Protein AF-0000000078757566 (afdb_homodimer)

Solvent-accessible surface area (backbone atoms only — not comparable to full-atom values): 24630 Å² total; per-residue (Å²): 131,87,72,47,39,32,36,30,30,39,33,55,34,34,36,40,28,31,76,49,64,61,77,78,47,53,64,57,46,24,63,87,52,42,79,44,55,61,94,81,39,35,49,36,31,46,34,40,32,33,41,31,74,24,21,53,66,82,36,72,44,89,92,57,27,60,50,53,38,38,34,35,32,34,42,29,31,30,74,55,95,87,39,80,44,38,18,33,34,64,76,35,37,39,31,64,43,60,54,55,27,50,50,42,29,70,72,49,55,47,53,48,41,63,34,62,59,51,72,50,74,48,76,55,94,72,27,31,37,41,37,41,36,34,49,54,94,90,35,77,29,40,39,37,39,32,23,41,74,65,64,39,78,63,56,88,86,35,69,68,35,62,72,67,68,48,42,26,39,44,23,25,30,64,94,37,56,16,30,39,25,44,43,46,59,74,87,53,31,34,34,51,72,74,47,73,46,74,49,47,60,31,23,82,75,74,32,70,92,38,35,75,56,37,80,50,80,56,75,42,73,50,37,25,54,48,43,59,36,36,31,37,69,65,41,75,76,95,132,86,72,48,38,31,39,30,31,40,34,55,34,34,35,39,29,34,76,49,64,62,76,78,47,52,63,58,46,24,64,85,50,42,80,44,54,62,94,81,38,35,50,36,32,46,33,39,31,34,39,32,71,24,20,54,67,81,35,73,45,88,91,57,27,62,49,55,39,37,34,36,32,33,42,29,29,31,74,55,96,88,39,81,43,39,19,33,34,65,77,34,34,38,29,61,45,58,52,55,26,53,50,44,29,69,72,51,54,47,54,47,40,62,32,62,58,51,74,48,75,48,77,55,94,70,26,31,37,40,40,40,36,35,49,54,96,92,34,78,29,41,39,36,39,31,23,43,72,63,63,39,76,63,54,88,86,33,69,68,34,62,72,67,68,47,43,28,39,45,23,25,30,64,93,38,57,16,30,40,25,46,43,46,58,74,86,54,31,33,33,51,72,74,46,71,47,74,49,49,60,31,22,82,74,74,32,70,91,39,35,75,56,38,80,50,80,57,75,43,73,50,38,26,53,49,43,59,36,37,30,38,69,64,42,75,76,94

pLDDT: mean 94.99, std 6.24, range [50.16, 98.94]

Organism: Turneriella parva (strain ATCC BAA-1111 / DSM 21527 / NCTC 11395 / H) (NCBI:txid869212)

Radius of gyration: 26.37 Å; Cα contacts (8 Å, |Δi|>4): 1243; chains: 2; bounding box: 43×77×58 Å

Sequence (476 aa):
MKRPFLTAKWQNLFMANYEVAQSLLEKFVPAGTELDLFQGKALVSLVAFQFQQTRVKGFKVPWHVNFPEINLRFYLKRVHEGELRRGVAFIREIVPRQAITLVANLLFNENYVTRKMAERVRVADNQLKAVYTFVEEDRTQTISAVSGIYPQNLKPGSLEDFITEHYYGYTGGQGQRTIEYRVEHPSWRTYTLQDYRVDVDFGAVYGEAWSRLTGMKPHSVLLAEGSDVSVYAGEKLTMKRPFLTAKWQNLFMANYEVAQSLLEKFVPAGTELDLFQGKALVSLVAFQFQQTRVKGFKVPWHVNFPEINLRFYLKRVHEGELRRGVAFIREIVPRQAITLVANLLFNENYVTRKMAERVRVADNQLKAVYTFVEEDRTQTISAVSGIYPQNLKPGSLEDFITEHYYGYTGGQGQRTIEYRVEHPSWRTYTLQDYRVDVDFGAVYGEAWSRLTGMKPHSVLLAEGSDVSVYAGEKLT

Structure (mmCIF, N/CA/C/O backbone):
data_AF-0000000078757566-model_v1
#
loop_
_entity.id
_entity.type
_entity.pdbx_description
1 polymer 'DUF2071 domain-containing protein'
#
loop_
_atom_site.group_PDB
_atom_site.id
_atom_site.type_symbol
_atom_site.label_atom_id
_atom_site.label_alt_id
_atom_site.label_comp_id
_atom_site.label_asym_id
_atom_site.label_entity_id
_atom_site.label_seq_id
_atom_site.pdbx_PDB_ins_code
_atom_site.Cartn_x
_atom_site.Cartn_y
_atom_site.Cartn_z
_atom_site.occupancy
_atom_site.B_iso_or_equiv
_atom_site.auth_seq_id
_atom_site.auth_comp_id
_atom_site.auth_asym_id
_atom_site.auth_atom_id
_atom_site.pdbx_PDB_model_num
ATOM 1 N N . MET A 1 1 ? -10.93 14.734 -16.625 1 50.31 1 MET A N 1
ATOM 2 C CA . MET A 1 1 ? -10.289 15.211 -15.406 1 50.31 1 MET A CA 1
ATOM 3 C C . MET A 1 1 ? -9.609 14.062 -14.664 1 50.31 1 MET A C 1
ATOM 5 O O . MET A 1 1 ? -10.07 12.922 -14.727 1 50.31 1 MET A O 1
ATOM 9 N N . LYS A 1 2 ? -8.383 14.18 -14.109 1 74.44 2 LYS A N 1
ATOM 10 C CA . LYS A 1 2 ? -7.645 13.102 -13.453 1 74.44 2 LYS A CA 1
ATOM 11 C C . LYS A 1 2 ? -8.344 12.656 -12.172 1 74.44 2 LYS A C 1
ATOM 13 O O . LYS A 1 2 ? -8.797 13.484 -11.383 1 74.44 2 LYS A O 1
ATOM 18 N N . ARG A 1 3 ? -8.695 11.477 -12.078 1 89.38 3 ARG A N 1
ATOM 19 C CA . ARG A 1 3 ? -9.32 10.906 -10.891 1 89.38 3 ARG A CA 1
ATOM 20 C C . ARG A 1 3 ? -8.391 11 -9.688 1 89.38 3 ARG A C 1
ATOM 22 O O . ARG A 1 3 ? -7.184 10.781 -9.805 1 89.38 3 ARG A O 1
ATOM 29 N N . PRO A 1 4 ? -9.008 11.461 -8.555 1 94.25 4 PRO A N 1
ATOM 30 C CA . PRO A 1 4 ? -8.164 11.523 -7.359 1 94.25 4 PRO A CA 1
ATOM 31 C C . PRO A 1 4 ? -7.688 10.148 -6.902 1 94.25 4 PRO A C 1
ATOM 33 O O . PRO A 1 4 ? -8.406 9.156 -7.055 1 94.25 4 PRO A O 1
ATOM 36 N N . PHE A 1 5 ? -6.586 10.211 -6.445 1 90.06 5 PHE A N 1
ATOM 37 C CA . PHE A 1 5 ? -6.035 9 -5.848 1 90.06 5 PHE A CA 1
ATOM 38 C C . PHE A 1 5 ? -6.715 8.695 -4.516 1 90.06 5 PHE A C 1
ATOM 40 O O . PHE A 1 5 ? -7.016 7.539 -4.215 1 90.06 5 PHE A O 1
ATOM 47 N N . LEU A 1 6 ? -6.91 9.719 -3.727 1 94 6 LEU A N 1
ATOM 48 C CA . LEU A 1 6 ? -7.508 9.609 -2.398 1 94 6 LEU A CA 1
ATOM 49 C C . LEU A 1 6 ? -8.539 10.703 -2.174 1 94 6 LEU A C 1
ATOM 51 O O . LEU A 1 6 ? -8.32 11.859 -2.539 1 94 6 LEU A O 1
ATOM 55 N N . THR A 1 7 ? -9.656 10.312 -1.648 1 96.81 7 THR A N 1
ATOM 56 C CA . THR A 1 7 ? -10.641 11.266 -1.148 1 96.81 7 THR A CA 1
ATOM 57 C C . THR A 1 7 ? -10.945 11.008 0.325 1 96.81 7 THR A C 1
ATOM 59 O O . THR A 1 7 ? -10.875 9.867 0.788 1 96.81 7 THR A O 1
ATOM 62 N N . ALA A 1 8 ? -11.195 12.086 1.04 1 97.88 8 ALA A N 1
ATOM 63 C CA . ALA A 1 8 ? -11.516 11.984 2.461 1 97.88 8 ALA A CA 1
ATOM 64 C C . ALA A 1 8 ? -12.18 13.266 2.965 1 97.88 8 ALA A C 1
ATOM 66 O O . ALA A 1 8 ? -12.352 14.227 2.205 1 97.88 8 ALA A O 1
ATOM 67 N N . LYS A 1 9 ? -12.641 13.188 4.098 1 98.25 9 LYS A N 1
ATOM 68 C CA . LYS A 1 9 ? -13.016 14.375 4.863 1 98.25 9 LYS A CA 1
ATOM 69 C C . LYS A 1 9 ? -12.023 14.633 5.996 1 98.25 9 LYS A C 1
ATOM 71 O O . LYS A 1 9 ? -11.867 13.797 6.891 1 98.25 9 LYS A O 1
ATOM 76 N N . TRP A 1 10 ? -11.312 15.711 5.902 1 98.56 10 TRP A N 1
ATOM 77 C CA . TRP A 1 10 ? -10.492 16.156 7.023 1 98.56 10 TRP A CA 1
ATOM 78 C C . TRP A 1 10 ? -11.312 17.016 7.98 1 98.56 10 TRP A C 1
ATOM 80 O O . TRP A 1 10 ? -12 17.953 7.559 1 98.56 10 TRP A O 1
ATOM 90 N N . GLN A 1 11 ? -11.172 16.672 9.258 1 98.5 11 GLN A N 1
ATOM 91 C CA . GLN A 1 11 ? -12.016 17.391 10.211 1 98.5 11 GLN A CA 1
ATOM 92 C C . GLN A 1 11 ? -11.227 17.797 11.453 1 98.5 11 GLN A C 1
ATOM 94 O O . GLN A 1 11 ? -10.312 17.078 11.867 1 98.5 11 GLN A O 1
ATOM 99 N N . ASN A 1 12 ? -11.633 18.953 11.977 1 98.44 12 ASN A N 1
ATOM 100 C CA . ASN A 1 12 ? -11.133 19.438 13.258 1 98.44 12 ASN A CA 1
ATOM 101 C C . ASN A 1 12 ? -9.609 19.484 13.289 1 98.44 12 ASN A C 1
ATOM 103 O O . ASN A 1 12 ? -8.984 18.906 14.18 1 98.44 12 ASN A O 1
ATOM 107 N N . LEU A 1 13 ? -9.094 20.234 12.375 1 98.75 13 LEU A N 1
ATOM 108 C CA . LEU A 1 13 ? -7.645 20.344 12.242 1 98.75 13 LEU A CA 1
ATOM 109 C C . LEU A 1 13 ? -7.082 21.328 13.273 1 98.75 13 LEU A C 1
ATOM 111 O O . LEU A 1 13 ? -7.297 22.531 13.172 1 98.75 13 LEU A O 1
ATOM 115 N N . PHE A 1 14 ? -6.48 20.781 14.242 1 98.88 14 PHE A N 1
ATOM 116 C CA . PHE A 1 14 ? -5.695 21.578 15.18 1 98.88 14 PHE A CA 1
ATOM 117 C C . PHE A 1 14 ? -4.312 21.875 14.602 1 98.88 14 PHE A C 1
ATOM 119 O O . PHE A 1 14 ? -3.604 20.969 14.172 1 98.88 14 PHE A O 1
ATOM 126 N N . MET A 1 15 ? -3.928 23.109 14.57 1 98.88 15 MET A N 1
ATOM 127 C CA . MET A 1 15 ? -2.627 23.5 14.031 1 98.88 15 MET A CA 1
ATOM 128 C C . MET A 1 15 ? -1.898 24.438 14.977 1 98.88 15 MET A C 1
ATOM 130 O O . MET A 1 15 ? -2.338 25.578 15.195 1 98.88 15 MET A O 1
ATOM 134 N N . ALA A 1 16 ? -0.868 23.984 15.547 1 98.94 16 ALA A N 1
ATOM 135 C CA . ALA A 1 16 ? 0.042 24.812 16.328 1 98.94 16 ALA A CA 1
ATOM 136 C C . ALA A 1 16 ? 1.278 25.188 15.516 1 98.94 16 ALA A C 1
ATOM 138 O O . ALA A 1 16 ? 2.006 24.312 15.039 1 98.94 16 ALA A O 1
ATOM 139 N N . ASN A 1 17 ? 1.49 26.438 15.359 1 98.81 17 ASN A N 1
ATOM 140 C CA . ASN A 1 17 ? 2.533 26.953 14.477 1 98.81 17 ASN A CA 1
ATOM 141 C C . ASN A 1 17 ? 3.705 27.531 15.258 1 98.81 17 ASN A C 1
ATOM 143 O O . ASN A 1 17 ? 3.508 28.297 16.203 1 98.81 17 ASN A O 1
ATOM 147 N N . TYR A 1 18 ? 4.906 27.156 14.891 1 98.88 18 TYR A N 1
ATOM 148 C CA . TYR A 1 18 ? 6.125 27.594 15.562 1 98.88 18 TYR A CA 1
ATOM 149 C C . TYR A 1 18 ? 7.082 28.25 14.578 1 98.88 18 TYR A C 1
ATOM 151 O O . TYR A 1 18 ? 7.242 27.797 13.453 1 98.88 18 TYR A O 1
ATOM 159 N N . GLU A 1 19 ? 7.625 29.359 14.977 1 98.44 19 GLU A N 1
ATOM 160 C CA . GLU A 1 19 ? 8.719 29.938 14.219 1 98.44 19 GLU A CA 1
ATOM 161 C C . GLU A 1 19 ? 10.031 29.203 14.469 1 98.44 19 GLU A C 1
ATOM 163 O O . GLU A 1 19 ? 10.367 28.906 15.609 1 98.44 19 GLU A O 1
ATOM 168 N N . VAL A 1 20 ? 10.703 28.906 13.383 1 98.5 20 VAL A N 1
ATOM 169 C CA . VAL A 1 20 ? 11.984 28.219 13.516 1 98.5 20 VAL A CA 1
ATOM 170 C C . VAL A 1 20 ? 13.031 28.891 12.633 1 98.5 20 VAL A C 1
ATOM 172 O O . VAL A 1 20 ? 12.688 29.688 11.758 1 98.5 20 VAL A O 1
ATOM 175 N N . ALA A 1 21 ? 14.32 28.547 12.953 1 97.81 21 ALA A N 1
ATOM 176 C CA . ALA A 1 21 ? 15.391 28.984 12.062 1 97.81 21 ALA A CA 1
ATOM 177 C C . ALA A 1 21 ? 15.281 28.297 10.703 1 97.81 21 ALA A C 1
ATOM 179 O O . ALA A 1 21 ? 15.008 27.094 10.625 1 97.81 21 ALA A O 1
ATOM 180 N N . GLN A 1 22 ? 15.492 29.078 9.68 1 97.94 22 GLN A N 1
ATOM 181 C CA . GLN A 1 22 ? 15.438 28.516 8.336 1 97.94 22 GLN A CA 1
ATOM 182 C C . GLN A 1 22 ? 16.438 27.375 8.172 1 97.94 22 GLN A C 1
ATOM 184 O O . GLN A 1 22 ? 16.172 26.391 7.477 1 97.94 22 GLN A O 1
ATOM 189 N N . SER A 1 23 ? 17.578 27.484 8.789 1 96.81 23 SER A N 1
ATOM 190 C CA . SER A 1 23 ? 18.641 26.5 8.672 1 96.81 23 SER A CA 1
ATOM 191 C C . SER A 1 23 ? 18.203 25.125 9.164 1 96.81 23 SER A C 1
ATOM 193 O O . SER A 1 23 ? 18.688 24.094 8.695 1 96.81 23 SER A O 1
ATOM 195 N N . LEU A 1 24 ? 17.219 25.141 10.07 1 97.12 24 LEU A N 1
ATOM 196 C CA . LEU A 1 24 ? 16.703 23.891 10.617 1 97.12 24 LEU A CA 1
ATOM 197 C C . LEU A 1 24 ? 15.93 23.109 9.555 1 97.12 24 LEU A C 1
ATOM 199 O O . LEU A 1 24 ? 15.828 21.875 9.625 1 97.12 24 LEU A O 1
ATOM 203 N N . LEU A 1 25 ? 15.422 23.828 8.57 1 97.56 25 LEU A N 1
ATOM 204 C CA . LEU A 1 25 ? 14.531 23.219 7.594 1 97.56 25 LEU A CA 1
ATOM 205 C C . LEU A 1 25 ? 15.273 22.906 6.297 1 97.56 25 LEU A C 1
ATOM 207 O O . LEU A 1 25 ? 14.781 22.156 5.457 1 97.56 25 LEU A O 1
ATOM 211 N N . GLU A 1 26 ? 16.469 23.391 6.125 1 94.75 26 GLU A N 1
ATOM 212 C CA . GLU A 1 26 ? 17.203 23.344 4.859 1 94.75 26 GLU A CA 1
ATOM 213 C C . GLU A 1 26 ? 17.344 21.922 4.344 1 94.75 26 GLU A C 1
ATOM 215 O O . GLU A 1 26 ? 17.125 21.656 3.158 1 94.75 26 GLU A O 1
ATOM 220 N N . LYS A 1 27 ? 17.688 21.031 5.164 1 93.62 27 LYS A N 1
ATOM 221 C CA . LYS A 1 27 ? 17.953 19.656 4.754 1 93.62 27 LYS A CA 1
ATOM 222 C C . LYS A 1 27 ? 16.688 18.953 4.324 1 93.62 27 LYS A C 1
ATOM 224 O O . LYS A 1 27 ? 16.734 17.891 3.689 1 93.62 27 LYS A O 1
ATOM 229 N N . PHE A 1 28 ? 15.539 19.5 4.688 1 95.44 28 PHE A N 1
ATOM 230 C CA . PHE A 1 28 ? 14.266 18.859 4.391 1 95.44 28 PHE A CA 1
ATOM 231 C C . PHE A 1 28 ? 13.648 19.438 3.129 1 95.44 28 PHE A C 1
ATOM 233 O O . PHE A 1 28 ? 12.641 18.938 2.633 1 95.44 28 PHE A O 1
ATOM 240 N N . VAL A 1 29 ? 14.219 20.469 2.584 1 96.44 29 VAL A N 1
ATOM 241 C CA . VAL A 1 29 ? 13.633 21.172 1.441 1 96.44 29 VAL A CA 1
ATOM 242 C C . VAL A 1 29 ? 13.875 20.359 0.166 1 96.44 29 VAL A C 1
ATOM 244 O O . VAL A 1 29 ? 15.023 20.188 -0.251 1 96.44 29 VAL A O 1
ATOM 247 N N . PRO A 1 30 ? 12.797 19.953 -0.455 1 95.12 30 PRO A N 1
ATOM 248 C CA . PRO A 1 30 ? 12.953 19.172 -1.691 1 95.12 30 PRO A CA 1
ATOM 249 C C . PRO A 1 30 ? 13.547 20.016 -2.83 1 95.12 30 PRO A C 1
ATOM 251 O O . PRO A 1 30 ? 13.266 21.203 -2.932 1 95.12 30 PRO A O 1
ATOM 254 N N . ALA A 1 31 ? 14.266 19.297 -3.668 1 93.94 31 ALA A N 1
ATOM 255 C CA . ALA A 1 31 ? 14.852 19.969 -4.828 1 93.94 31 ALA A CA 1
ATOM 256 C C . ALA A 1 31 ? 13.773 20.609 -5.691 1 93.94 31 ALA A C 1
ATOM 258 O O . ALA A 1 31 ? 12.711 20.031 -5.91 1 93.94 31 ALA A O 1
ATOM 259 N N . GLY A 1 32 ? 14.062 21.844 -6.09 1 93.5 32 GLY A N 1
ATOM 260 C CA . GLY A 1 32 ? 13.133 22.531 -6.969 1 93.5 32 GLY A CA 1
ATOM 261 C C . GLY A 1 32 ? 12.117 23.375 -6.223 1 93.5 32 GLY A C 1
ATOM 262 O O . GLY A 1 32 ? 11.312 24.078 -6.84 1 93.5 32 GLY A O 1
ATOM 263 N N . THR A 1 33 ? 12.18 23.312 -4.922 1 96.62 33 THR A N 1
ATOM 264 C CA . THR A 1 33 ? 11.297 24.109 -4.094 1 96.62 33 THR A CA 1
ATOM 265 C C . THR A 1 33 ? 12.094 25.062 -3.209 1 96.62 33 THR A C 1
ATOM 267 O O . THR A 1 33 ? 13.328 24.984 -3.146 1 96.62 33 THR A O 1
ATOM 270 N N . GLU A 1 34 ? 11.383 25.969 -2.631 1 97 34 GLU A N 1
ATOM 271 C CA . GLU A 1 34 ? 11.977 26.875 -1.654 1 97 34 GLU A CA 1
ATOM 272 C C . GLU A 1 34 ? 11.039 27.109 -0.473 1 97 34 GLU A C 1
ATOM 274 O O . GLU A 1 34 ? 9.836 26.828 -0.561 1 97 34 GLU A O 1
ATOM 279 N N . LEU A 1 35 ? 11.594 27.609 0.609 1 98.44 35 LEU A N 1
ATOM 280 C CA . LEU A 1 35 ? 10.781 27.891 1.791 1 98.44 35 LEU A CA 1
ATOM 281 C C . LEU A 1 35 ? 9.773 28.984 1.51 1 98.44 35 LEU A C 1
ATOM 283 O O . LEU A 1 35 ? 10.102 30 0.89 1 98.44 35 LEU A O 1
ATOM 287 N N . ASP A 1 36 ? 8.562 28.781 1.826 1 98.69 36 ASP A N 1
ATOM 288 C CA . ASP A 1 36 ? 7.531 29.812 1.826 1 98.69 36 ASP A CA 1
ATOM 289 C C . ASP A 1 36 ? 7.441 30.5 3.186 1 98.69 36 ASP A C 1
ATOM 291 O O . ASP A 1 36 ? 6.879 29.953 4.133 1 98.69 36 ASP A O 1
ATOM 295 N N . LEU A 1 37 ? 7.895 31.719 3.26 1 98.62 37 LEU A N 1
ATOM 296 C CA . LEU A 1 37 ? 7.996 32.438 4.531 1 98.62 37 LEU A CA 1
ATOM 297 C C . LEU A 1 37 ? 6.793 33.344 4.738 1 98.62 37 LEU A C 1
ATOM 299 O O . LEU A 1 37 ? 6.297 33.969 3.787 1 98.62 37 LEU A O 1
ATOM 303 N N . PHE A 1 38 ? 6.355 33.406 5.918 1 98.31 38 PHE A N 1
ATOM 304 C CA . PHE A 1 38 ? 5.352 34.406 6.297 1 98.31 38 PHE A CA 1
ATOM 305 C C . PHE A 1 38 ? 6 35.625 6.938 1 98.31 38 PHE A C 1
ATOM 307 O O . PHE A 1 38 ? 6.461 35.562 8.078 1 98.31 38 PHE A O 1
ATOM 314 N N . GLN A 1 39 ? 6.02 36.719 6.191 1 97.44 39 GLN A N 1
ATOM 315 C CA . GLN A 1 39 ? 6.652 37.938 6.676 1 97.44 39 GLN A CA 1
ATOM 316 C C . GLN A 1 39 ? 8.078 37.656 7.137 1 97.44 39 GLN A C 1
ATOM 318 O O . GLN A 1 39 ? 8.484 38.094 8.219 1 97.44 39 GLN A O 1
ATOM 323 N N . GLY A 1 40 ? 8.75 36.812 6.441 1 97.44 40 GLY A N 1
ATOM 324 C CA . GLY A 1 40 ? 10.156 36.531 6.656 1 97.44 40 GLY A CA 1
ATOM 325 C C . GLY A 1 40 ? 10.398 35.406 7.633 1 97.44 40 GLY A C 1
ATOM 326 O O . GLY A 1 40 ? 11.547 35 7.867 1 97.44 40 GLY A O 1
ATOM 327 N N . LYS A 1 41 ? 9.344 34.844 8.172 1 98.06 41 LYS A N 1
ATOM 328 C CA . LYS A 1 41 ? 9.484 33.812 9.203 1 98.06 41 LYS A CA 1
ATOM 329 C C . LYS A 1 41 ? 9.234 32.438 8.625 1 98.06 41 LYS A C 1
ATOM 331 O O . LYS A 1 41 ? 8.266 32.219 7.891 1 98.06 41 LYS A O 1
ATOM 336 N N . ALA A 1 42 ? 10.102 31.5 8.93 1 98.69 42 ALA A N 1
ATOM 337 C CA . ALA A 1 42 ? 9.852 30.094 8.633 1 98.69 42 ALA A CA 1
ATOM 338 C C . ALA A 1 42 ? 8.984 29.453 9.719 1 98.69 42 ALA A C 1
ATOM 340 O O . ALA A 1 42 ? 9.281 29.578 10.906 1 98.69 42 ALA A O 1
ATOM 341 N N . LEU A 1 43 ? 7.957 28.875 9.281 1 98.75 43 LEU A N 1
ATOM 342 C CA . LEU A 1 43 ? 7.027 28.281 10.234 1 98.75 43 LEU A CA 1
ATOM 343 C C . LEU A 1 43 ? 6.949 26.766 10.055 1 98.75 43 LEU A C 1
ATOM 345 O O . LEU A 1 43 ? 7.02 26.266 8.93 1 98.75 43 LEU A O 1
ATOM 349 N N . VAL A 1 44 ? 6.898 26.078 11.164 1 98.81 44 VAL A N 1
ATOM 350 C CA . VAL A 1 44 ? 6.512 24.672 11.211 1 98.81 44 VAL A CA 1
ATOM 351 C C . VAL A 1 44 ? 5.211 24.516 11.992 1 98.81 44 VAL A C 1
ATOM 353 O O . VAL A 1 44 ? 4.957 25.25 12.945 1 98.81 44 VAL A O 1
ATOM 356 N N . SER A 1 45 ? 4.391 23.578 11.539 1 98.88 45 SER A N 1
ATOM 357 C CA . SER A 1 45 ? 3.09 23.391 12.172 1 98.88 45 SER A CA 1
ATOM 358 C C . SER A 1 45 ? 2.895 21.953 12.625 1 98.88 45 SER A C 1
ATOM 360 O O . SER A 1 45 ? 3.062 21.016 11.836 1 98.88 45 SER A O 1
ATOM 362 N N . LEU A 1 46 ? 2.615 21.766 13.93 1 98.94 46 LEU A N 1
ATOM 363 C CA . LEU A 1 46 ? 2.064 20.516 14.422 1 98.94 46 LEU A CA 1
ATOM 364 C C . LEU A 1 46 ? 0.568 20.422 14.148 1 98.94 46 LEU A C 1
ATOM 366 O O . LEU A 1 46 ? -0.205 21.266 14.617 1 98.94 46 LEU A O 1
ATOM 370 N N . VAL A 1 47 ? 0.199 19.438 13.367 1 98.94 47 VAL A N 1
ATOM 371 C CA . VAL A 1 47 ? -1.191 19.344 12.938 1 98.94 47 VAL A CA 1
ATOM 372 C C . VAL A 1 47 ? -1.791 18.031 13.406 1 98.94 47 VAL A C 1
ATOM 374 O O . VAL A 1 47 ? -1.174 16.969 13.258 1 98.94 47 VAL A O 1
ATOM 377 N N . ALA A 1 48 ? -2.906 18.062 14.062 1 98.88 48 ALA A N 1
ATOM 378 C CA . ALA A 1 48 ? -3.693 16.891 14.453 1 98.88 48 ALA A CA 1
ATOM 379 C C . ALA A 1 48 ? -5.113 16.984 13.898 1 98.88 48 ALA A C 1
ATOM 381 O O . ALA A 1 48 ? -5.777 18.016 14.023 1 98.88 48 ALA A O 1
ATOM 382 N N . PHE A 1 49 ? -5.539 15.961 13.266 1 98.75 49 PHE A N 1
ATOM 383 C CA . PHE A 1 49 ? -6.863 16.016 12.656 1 98.75 49 PHE A CA 1
ATOM 384 C C . PHE A 1 49 ? -7.414 14.617 12.414 1 98.75 49 PHE A C 1
ATOM 386 O O . PHE A 1 49 ? -6.75 13.625 12.719 1 98.75 49 PHE A O 1
ATOM 393 N N . GLN A 1 50 ? -8.656 14.57 11.961 1 98.25 50 GLN A N 1
ATOM 394 C CA . GLN A 1 50 ? -9.328 13.312 11.664 1 98.25 50 GLN A CA 1
ATOM 395 C C . GLN A 1 50 ? -9.469 13.102 10.164 1 98.25 50 GLN A C 1
ATOM 397 O O . GLN A 1 50 ? -9.891 14.008 9.438 1 98.25 50 GLN A O 1
ATOM 402 N N . PHE A 1 51 ? -9.086 11.93 9.719 1 97.44 51 PHE A N 1
ATOM 403 C CA . PHE A 1 51 ? -9.547 11.414 8.43 1 97.44 51 PHE A CA 1
ATOM 404 C C . PHE A 1 51 ? -10.898 10.727 8.578 1 97.44 51 PHE A C 1
ATOM 406 O O . PHE A 1 51 ? -11.039 9.773 9.352 1 97.44 51 PHE A O 1
ATOM 413 N N . GLN A 1 52 ? -11.797 11.203 7.809 1 97.25 52 GLN A N 1
ATOM 414 C CA . GLN A 1 52 ? -13.094 10.547 7.762 1 97.25 52 GLN A CA 1
ATOM 415 C C . GLN A 1 52 ? -13.461 10.156 6.332 1 97.25 52 GLN A C 1
ATOM 417 O O . GLN A 1 52 ? -13.094 10.844 5.379 1 97.25 52 GLN A O 1
ATOM 422 N N . GLN A 1 53 ? -14.133 9.016 6.207 1 97.12 53 GLN A N 1
ATOM 423 C CA . GLN A 1 53 ? -14.68 8.539 4.941 1 97.12 53 GLN A CA 1
ATOM 424 C C . GLN A 1 53 ? -13.594 8.438 3.877 1 97.12 53 GLN A C 1
ATOM 426 O O . GLN A 1 53 ? -13.781 8.883 2.742 1 97.12 53 GLN A O 1
ATOM 431 N N . THR A 1 54 ? -12.484 7.93 4.273 1 95.75 54 THR A 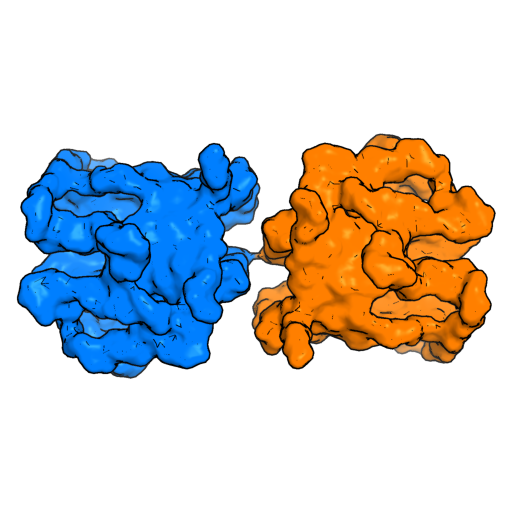N 1
ATOM 432 C CA . THR A 1 54 ? -11.328 7.84 3.387 1 95.75 54 THR A CA 1
ATOM 433 C C . THR A 1 54 ? -11.562 6.789 2.303 1 95.75 54 THR A C 1
ATOM 435 O O . THR A 1 54 ? -12.031 5.691 2.588 1 95.75 54 THR A O 1
ATOM 438 N N . ARG A 1 55 ? -11.305 7.172 1.076 1 91.75 55 ARG A N 1
ATOM 439 C CA . ARG A 1 55 ? -11.352 6.277 -0.075 1 91.75 55 ARG A CA 1
ATOM 440 C C . ARG A 1 55 ? -10.062 6.359 -0.887 1 91.75 55 ARG A C 1
ATOM 442 O O . ARG A 1 55 ? -9.539 7.449 -1.124 1 91.75 55 ARG A O 1
ATOM 449 N N . VAL A 1 56 ? -9.531 5.223 -1.234 1 88.06 56 VAL A N 1
ATOM 450 C CA . VAL A 1 56 ? -8.391 5.152 -2.135 1 88.06 56 VAL A CA 1
ATOM 451 C C . VAL A 1 56 ? -8.844 4.68 -3.514 1 88.06 56 VAL A C 1
ATOM 453 O O . VAL A 1 56 ? -9.422 3.596 -3.646 1 88.06 56 VAL A O 1
ATOM 456 N N . LYS A 1 57 ? -8.625 5.508 -4.477 1 85.62 57 LYS A N 1
ATOM 457 C CA . LYS A 1 57 ? -9.094 5.254 -5.836 1 85.62 57 LYS A CA 1
ATOM 458 C C . LYS A 1 57 ? -10.586 4.922 -5.852 1 85.62 57 LYS A C 1
ATOM 460 O O . LYS A 1 57 ? -11.008 3.982 -6.527 1 85.62 57 LYS A O 1
ATOM 465 N N . GLY A 1 58 ? -11.266 5.531 -5.016 1 86.19 58 GLY A N 1
ATOM 466 C CA . GLY A 1 58 ? -12.719 5.422 -4.988 1 86.19 58 GLY A CA 1
ATOM 467 C C . GLY A 1 58 ? -13.219 4.305 -4.098 1 86.19 58 GLY A C 1
ATOM 468 O O . GLY A 1 58 ? -14.422 4.164 -3.885 1 86.19 58 GLY A O 1
ATOM 469 N N . PHE A 1 59 ? -12.266 3.586 -3.496 1 82.44 59 PHE A N 1
ATOM 470 C CA . PHE A 1 59 ? -12.695 2.432 -2.711 1 82.44 59 PHE A CA 1
ATOM 471 C C . PHE A 1 59 ? -12.352 2.623 -1.238 1 82.44 59 PHE A C 1
ATOM 473 O O . PHE A 1 59 ? -11.289 3.152 -0.906 1 82.44 59 PHE A O 1
ATOM 480 N N . LYS A 1 60 ? -13.336 2.164 -0.381 1 85.62 60 LYS A N 1
ATOM 481 C CA . LYS A 1 60 ? -13.062 2.15 1.053 1 85.62 60 LYS A CA 1
ATOM 482 C C . LYS A 1 60 ? -12.156 0.984 1.43 1 85.62 60 LYS A C 1
ATOM 484 O O . LYS A 1 60 ? -12.383 -0.152 1.011 1 85.62 60 LYS A O 1
ATOM 489 N N . VAL A 1 61 ? -11.078 1.313 2.062 1 78.44 61 VAL A N 1
ATOM 490 C CA . VAL A 1 61 ? -10.203 0.264 2.578 1 78.44 61 VAL A CA 1
ATOM 491 C C . VAL A 1 61 ? -10.602 -0.081 4.012 1 78.44 61 VAL A C 1
ATOM 493 O O . VAL A 1 61 ? -10.594 0.784 4.891 1 78.44 61 VAL A O 1
ATOM 496 N N . PRO A 1 62 ? -10.945 -1.351 4.234 1 77.94 62 PRO A N 1
ATOM 497 C CA . PRO A 1 62 ? -11.398 -1.734 5.574 1 77.94 62 PRO A CA 1
ATOM 498 C C . PRO A 1 62 ? -10.414 -1.336 6.668 1 77.94 62 PRO A C 1
ATOM 500 O O . PRO A 1 62 ? -9.203 -1.478 6.492 1 77.94 62 PRO A O 1
ATOM 503 N N . TRP A 1 63 ? -10.844 -0.708 7.734 1 79.44 63 TRP A N 1
ATOM 504 C CA . TRP A 1 63 ? -10.125 -0.321 8.945 1 79.44 63 TRP A CA 1
ATOM 505 C C . TRP A 1 63 ? -9.266 0.917 8.688 1 79.44 63 TRP A C 1
ATOM 507 O O . TRP A 1 63 ? -8.492 1.326 9.555 1 79.44 63 TRP A O 1
ATOM 517 N N . HIS A 1 64 ? -9.484 1.431 7.492 1 87.19 64 HIS A N 1
ATOM 518 C CA . HIS A 1 64 ? -8.672 2.594 7.152 1 87.19 64 HIS A CA 1
ATOM 519 C C . HIS A 1 64 ? -9.539 3.736 6.633 1 87.19 64 HIS A C 1
ATOM 521 O O . HIS A 1 64 ? -9.07 4.57 5.855 1 87.19 64 HIS A O 1
ATOM 527 N N . VAL A 1 65 ? -10.766 3.699 7.094 1 92.06 65 VAL A N 1
ATOM 528 C CA . VAL A 1 65 ? -11.742 4.672 6.605 1 92.06 65 VAL A CA 1
ATOM 529 C C . VAL A 1 65 ? -11.703 5.922 7.477 1 92.06 65 VAL A C 1
ATOM 531 O O . VAL A 1 65 ? -11.719 7.047 6.965 1 92.06 65 VAL A O 1
ATOM 534 N N . ASN A 1 66 ? -11.703 5.68 8.773 1 96.06 66 ASN A N 1
ATOM 535 C CA . ASN A 1 66 ? -11.648 6.742 9.773 1 96.06 66 ASN A CA 1
ATOM 536 C C . ASN A 1 66 ? -10.445 6.578 10.703 1 96.06 66 ASN A C 1
ATOM 538 O O . ASN A 1 66 ? -10.281 5.527 11.328 1 96.06 66 ASN A O 1
ATOM 542 N N . PHE A 1 67 ? -9.633 7.523 10.844 1 97 67 PHE A N 1
ATOM 543 C CA . PHE A 1 67 ? -8.453 7.469 11.703 1 97 67 PHE A CA 1
ATOM 544 C C . PHE A 1 67 ? -7.871 8.859 11.922 1 97 67 PHE A C 1
ATOM 546 O O . PHE A 1 67 ? -8.062 9.75 11.094 1 97 67 PHE A O 1
ATOM 553 N N . PRO A 1 68 ? -7.203 9.039 12.984 1 98.44 68 PRO A N 1
ATOM 554 C CA . PRO A 1 68 ? -6.504 10.312 13.203 1 98.44 68 PRO A CA 1
ATOM 555 C C . PRO A 1 68 ? -5.148 10.367 12.5 1 98.44 68 PRO A C 1
ATOM 557 O O . PRO A 1 68 ? -4.578 9.32 12.172 1 98.44 68 PRO A O 1
ATOM 560 N N . GLU A 1 69 ? -4.691 11.523 12.273 1 98.56 69 GLU A N 1
ATOM 561 C CA . GLU A 1 69 ? -3.33 11.773 11.812 1 98.56 69 GLU A CA 1
ATOM 562 C C . GLU A 1 69 ? -2.713 12.969 12.531 1 98.56 69 GLU A C 1
ATOM 564 O O . GLU A 1 69 ? -3.395 13.961 12.797 1 98.56 69 GLU A O 1
ATOM 569 N N . ILE A 1 70 ? -1.51 12.836 12.891 1 98.88 70 ILE A N 1
ATOM 570 C CA . ILE A 1 70 ? -0.701 13.938 13.398 1 98.88 70 ILE A CA 1
ATOM 571 C C . ILE A 1 70 ? 0.539 14.109 12.523 1 98.88 70 ILE A C 1
ATOM 573 O O . ILE A 1 70 ? 1.173 13.125 12.133 1 98.88 70 ILE A O 1
ATOM 577 N N . ASN A 1 71 ? 0.813 15.344 12.156 1 98.56 71 ASN A N 1
ATOM 578 C CA . ASN A 1 71 ? 2.027 15.57 11.383 1 98.56 71 ASN A CA 1
ATOM 579 C C . ASN A 1 71 ? 2.719 16.875 11.797 1 98.56 71 ASN A C 1
ATOM 581 O O . ASN A 1 71 ? 2.139 17.688 12.508 1 98.56 71 ASN A O 1
ATOM 585 N N . LEU A 1 72 ? 3.955 16.906 11.531 1 98.88 72 LEU A N 1
ATOM 586 C CA . LEU A 1 72 ? 4.738 18.141 11.578 1 98.88 72 LEU A CA 1
ATOM 587 C C . LEU A 1 72 ? 5.156 18.562 10.18 1 98.88 72 LEU A C 1
ATOM 589 O O . LEU A 1 72 ? 5.902 17.859 9.5 1 98.88 72 LEU A O 1
ATOM 593 N N . ARG A 1 73 ? 4.645 19.703 9.781 1 98.69 73 ARG A N 1
ATOM 594 C CA . ARG A 1 73 ? 4.852 20.125 8.398 1 98.69 73 ARG A CA 1
ATOM 595 C C . ARG A 1 73 ? 5.441 21.531 8.344 1 98.69 73 ARG A C 1
ATOM 597 O O . ARG A 1 73 ? 5.434 22.266 9.344 1 98.69 73 ARG A O 1
ATOM 604 N N . PHE A 1 74 ? 6 21.859 7.211 1 98.69 74 PHE A N 1
ATOM 605 C CA . PHE A 1 74 ? 6.484 23.203 6.934 1 98.69 74 PHE A CA 1
ATOM 606 C C . PHE A 1 74 ? 6.117 23.625 5.516 1 98.69 74 PHE A C 1
ATOM 608 O O . PHE A 1 74 ? 5.508 22.859 4.77 1 98.69 74 PHE A O 1
ATOM 615 N N . TYR A 1 75 ? 6.402 24.781 5.168 1 98.81 75 TYR A N 1
ATOM 616 C CA . TYR A 1 75 ? 5.746 25.422 4.027 1 98.81 75 TYR A CA 1
ATOM 617 C C . TYR A 1 75 ? 6.75 25.734 2.93 1 98.81 75 TYR A C 1
ATOM 619 O O . TYR A 1 75 ? 7.852 26.219 3.207 1 98.81 75 TYR A O 1
ATOM 627 N N . LEU A 1 76 ? 6.301 25.406 1.764 1 98.44 76 LEU A N 1
ATOM 628 C CA . LEU A 1 76 ? 7.148 25.547 0.584 1 98.44 76 LEU A CA 1
ATOM 629 C C . LEU A 1 76 ? 6.41 26.266 -0.533 1 98.44 76 LEU A C 1
ATOM 631 O O . LEU A 1 76 ? 5.188 26.422 -0.482 1 98.44 76 LEU A O 1
ATOM 635 N N . LYS A 1 77 ? 7.184 26.703 -1.48 1 98.25 77 LYS A N 1
ATOM 636 C CA . LYS A 1 77 ? 6.637 27.234 -2.73 1 98.25 77 LYS A CA 1
ATOM 637 C C . LYS A 1 77 ? 7.531 26.875 -3.914 1 98.25 77 LYS A C 1
ATOM 639 O O . LYS A 1 77 ? 8.711 26.547 -3.736 1 98.25 77 LYS A O 1
ATOM 644 N N . ARG A 1 78 ? 6.914 26.828 -4.98 1 96.88 78 ARG A N 1
ATOM 645 C CA . ARG A 1 78 ? 7.562 26.531 -6.258 1 96.88 78 ARG A CA 1
ATOM 646 C C . ARG A 1 78 ? 6.867 27.266 -7.398 1 96.88 78 ARG A C 1
ATOM 648 O O . ARG A 1 78 ? 5.637 27.328 -7.445 1 96.88 78 ARG A O 1
ATOM 655 N N . VAL A 1 79 ? 7.688 27.844 -8.266 1 96 79 VAL A N 1
ATOM 656 C CA . VAL A 1 79 ? 7.121 28.438 -9.477 1 96 79 VAL A CA 1
ATOM 657 C C . VAL A 1 79 ? 7.246 27.453 -10.641 1 96 79 VAL A C 1
ATOM 659 O O . VAL A 1 79 ? 8.344 27 -10.961 1 96 79 VAL A O 1
ATOM 662 N N . HIS A 1 80 ? 6.211 27.094 -11.156 1 93.69 80 HIS A N 1
ATOM 663 C CA . HIS A 1 80 ? 6.152 26.203 -12.305 1 93.69 80 HIS A CA 1
ATOM 664 C C . HIS A 1 80 ? 5.398 26.828 -13.469 1 93.69 80 HIS A C 1
ATOM 666 O O . HIS A 1 80 ? 4.199 27.094 -13.359 1 93.69 80 HIS A O 1
ATOM 672 N N . GLU A 1 81 ? 6.094 27.062 -14.562 1 93.62 81 GLU A N 1
ATOM 673 C CA . GLU A 1 81 ? 5.5 27.656 -15.75 1 93.62 81 GLU A CA 1
ATOM 674 C C . GLU A 1 81 ? 4.758 28.938 -15.414 1 93.62 81 GLU A C 1
ATOM 676 O O . GLU A 1 81 ? 3.611 29.125 -15.82 1 93.62 81 GLU A O 1
ATOM 681 N N . GLY A 1 82 ? 5.293 29.703 -14.523 1 93.62 82 GLY A N 1
ATOM 682 C CA . GLY A 1 82 ? 4.77 31.016 -14.18 1 93.62 82 GLY A CA 1
ATOM 683 C C . GLY A 1 82 ? 3.723 30.969 -13.078 1 93.62 82 GLY A C 1
ATOM 684 O O . GLY A 1 82 ? 3.252 32 -12.617 1 93.62 82 GLY A O 1
ATOM 685 N N . GLU A 1 83 ? 3.355 29.828 -12.695 1 95.56 83 GLU A N 1
ATOM 686 C CA . GLU A 1 83 ? 2.363 29.688 -11.633 1 95.56 83 GLU A CA 1
ATOM 687 C C . GLU A 1 83 ? 3.029 29.391 -10.289 1 95.56 83 GLU A C 1
ATOM 689 O O . GLU A 1 83 ? 3.939 28.562 -10.211 1 95.56 83 GLU A O 1
ATOM 694 N N . LEU A 1 84 ? 2.588 30.203 -9.312 1 96.94 84 LEU A N 1
ATOM 695 C CA . LEU A 1 84 ? 3.074 29.938 -7.961 1 96.94 84 LEU A CA 1
ATOM 696 C C . LEU A 1 84 ? 2.32 28.781 -7.324 1 96.94 84 LEU A C 1
ATOM 698 O O . LEU A 1 84 ? 1.099 28.844 -7.16 1 96.94 84 LEU A O 1
ATOM 702 N N . ARG A 1 85 ? 3.035 27.766 -6.984 1 97.75 85 ARG A N 1
ATOM 703 C CA . ARG A 1 85 ? 2.484 26.594 -6.305 1 97.75 85 ARG A CA 1
ATOM 704 C C . ARG A 1 85 ? 2.955 26.531 -4.855 1 97.75 85 ARG A C 1
ATOM 706 O O . ARG A 1 85 ? 4.133 26.297 -4.59 1 97.75 85 ARG A O 1
ATOM 713 N N . ARG A 1 86 ? 2.043 26.797 -3.994 1 98.31 86 ARG A N 1
ATOM 714 C CA . ARG A 1 86 ? 2.344 26.75 -2.568 1 98.31 86 ARG A CA 1
ATOM 715 C C . ARG A 1 86 ? 1.985 25.375 -1.99 1 98.31 86 ARG A C 1
ATOM 717 O O . ARG A 1 86 ? 0.918 24.828 -2.283 1 98.31 86 ARG A O 1
ATOM 724 N N . GLY A 1 87 ? 2.902 24.828 -1.256 1 98.38 87 GLY A N 1
ATOM 725 C CA . GLY A 1 87 ? 2.695 23.484 -0.74 1 98.38 87 GLY A CA 1
ATOM 726 C C . GLY A 1 87 ? 3.348 23.266 0.611 1 98.38 87 GLY A C 1
ATOM 727 O O . GLY A 1 87 ? 3.783 24.219 1.264 1 98.38 87 GLY A O 1
ATOM 728 N N . VAL A 1 88 ? 3.273 22.031 1.035 1 98.44 88 VAL A N 1
ATOM 729 C CA . VAL A 1 88 ? 3.844 21.656 2.324 1 98.44 88 VAL A CA 1
ATOM 730 C C . VAL A 1 88 ? 4.762 20.453 2.152 1 98.44 88 VAL A C 1
ATOM 732 O O . VAL A 1 88 ? 4.668 19.734 1.155 1 98.44 88 VAL A O 1
ATOM 735 N N . ALA A 1 89 ? 5.641 20.328 3.047 1 97.5 89 ALA A N 1
ATOM 736 C CA . ALA A 1 89 ? 6.418 19.109 3.275 1 97.5 89 ALA A CA 1
ATOM 737 C C . ALA A 1 89 ? 6.352 18.688 4.738 1 97.5 89 ALA A C 1
ATOM 739 O O . ALA A 1 89 ? 6.047 19.5 5.617 1 97.5 89 ALA A O 1
ATOM 740 N N . PHE A 1 90 ? 6.609 17.438 4.945 1 97.69 90 PHE A N 1
ATOM 741 C CA . PHE A 1 90 ? 6.414 16.891 6.281 1 97.69 90 PHE A CA 1
ATOM 742 C C . PHE A 1 90 ? 7.73 16.375 6.855 1 97.69 90 PHE A C 1
ATOM 744 O O . PHE A 1 90 ? 8.516 15.734 6.148 1 97.69 90 PHE A O 1
ATOM 751 N N . ILE A 1 91 ? 7.91 16.719 8.094 1 97.56 91 ILE A N 1
ATOM 752 C CA . ILE A 1 91 ? 9 16.109 8.844 1 97.56 91 ILE A CA 1
ATOM 753 C C . ILE A 1 91 ? 8.648 14.664 9.172 1 97.56 91 ILE A C 1
ATOM 755 O O . ILE A 1 91 ? 9.492 13.766 9.039 1 97.56 91 ILE A O 1
ATOM 759 N N . ARG A 1 92 ? 7.469 14.477 9.625 1 97.25 92 ARG A N 1
ATOM 760 C CA . ARG A 1 92 ? 6.93 13.156 9.961 1 97.25 92 ARG A CA 1
ATOM 761 C C . ARG A 1 92 ? 5.406 13.18 9.984 1 97.25 92 ARG A C 1
ATOM 763 O O . ARG A 1 92 ? 4.801 14.18 10.391 1 97.25 92 ARG A O 1
ATOM 770 N N . GLU A 1 93 ? 4.832 12.102 9.57 1 98.06 93 GLU A N 1
ATOM 771 C CA . GLU A 1 93 ? 3.393 11.883 9.664 1 98.06 93 GLU A CA 1
ATOM 772 C C . GLU A 1 93 ? 3.072 10.633 10.477 1 98.06 93 GLU A C 1
ATOM 774 O O . GLU A 1 93 ? 3.662 9.57 10.258 1 98.06 93 GLU A O 1
ATOM 779 N N . ILE A 1 94 ? 2.158 10.727 11.422 1 98.5 94 ILE A N 1
ATOM 780 C CA . ILE A 1 94 ? 1.861 9.648 12.359 1 98.5 94 ILE A CA 1
ATOM 781 C C . ILE A 1 94 ? 0.42 9.18 12.172 1 98.5 94 ILE A C 1
ATOM 783 O O . ILE A 1 94 ? -0.512 9.984 12.219 1 98.5 94 ILE A O 1
ATOM 787 N N . VAL A 1 95 ? 0.274 7.922 11.922 1 97.19 95 VAL A N 1
ATOM 788 C CA . VAL A 1 95 ? -1.042 7.316 11.75 1 97.19 95 VAL A CA 1
ATOM 789 C C . VAL A 1 95 ? -1.118 6.016 12.547 1 97.19 95 VAL A C 1
ATOM 791 O O . VAL A 1 95 ? -0.089 5.445 12.914 1 97.19 95 VAL A O 1
ATOM 794 N N . PRO A 1 96 ? -2.332 5.512 12.859 1 95.88 96 PRO A N 1
ATOM 795 C CA . PRO A 1 96 ? -2.471 4.316 13.695 1 95.88 96 PRO A CA 1
ATOM 796 C C . PRO A 1 96 ? -2.457 3.025 12.875 1 95.88 96 PRO A C 1
ATOM 798 O O . PRO A 1 96 ? -2.521 1.932 13.445 1 95.88 96 PRO A O 1
ATOM 801 N N . ARG A 1 97 ? -2.367 3.121 11.555 1 89.56 97 ARG A N 1
ATOM 802 C CA . ARG A 1 97 ? -2.508 1.934 10.719 1 89.56 97 ARG A CA 1
ATOM 803 C C . ARG A 1 97 ? -1.281 1.739 9.836 1 89.56 97 ARG A C 1
ATOM 805 O O . ARG A 1 97 ? -0.953 2.605 9.023 1 89.56 97 ARG A O 1
ATOM 812 N N . GLN A 1 98 ? -0.724 0.585 9.977 1 86.12 98 GLN A N 1
ATOM 813 C CA . GLN A 1 98 ? 0.533 0.299 9.297 1 86.12 98 GLN A CA 1
ATOM 814 C C . GLN A 1 98 ? 0.357 0.347 7.781 1 86.12 98 GLN A C 1
ATOM 816 O O . GLN A 1 98 ? 1.271 0.745 7.055 1 86.12 98 GLN A O 1
ATOM 821 N N . ALA A 1 99 ? -0.775 -0.092 7.281 1 84.69 99 ALA A N 1
ATOM 822 C CA . ALA A 1 99 ? -1.015 -0.119 5.84 1 84.69 99 ALA A CA 1
ATOM 823 C C . ALA A 1 99 ? -0.911 1.279 5.238 1 84.69 99 ALA A C 1
ATOM 825 O O . ALA A 1 99 ? -0.426 1.446 4.117 1 84.69 99 ALA A O 1
ATOM 826 N N . ILE A 1 100 ? -1.328 2.234 5.969 1 89.5 100 ILE A N 1
ATOM 827 C CA . ILE A 1 100 ? -1.244 3.619 5.516 1 89.5 100 ILE A CA 1
ATOM 828 C C . ILE A 1 100 ? 0.22 4.035 5.395 1 89.5 100 ILE A C 1
ATOM 830 O O . ILE A 1 100 ? 0.632 4.586 4.371 1 89.5 100 ILE A O 1
ATOM 834 N N . THR A 1 101 ? 0.952 3.732 6.426 1 90.62 101 THR A N 1
ATOM 835 C CA . THR A 1 101 ? 2.383 4.02 6.441 1 90.62 101 THR A CA 1
ATOM 836 C C . THR A 1 101 ? 3.072 3.383 5.234 1 90.62 101 THR A C 1
ATOM 838 O O . THR A 1 101 ? 3.828 4.047 4.523 1 90.62 101 THR A O 1
ATOM 841 N N . LEU A 1 102 ? 2.727 2.229 4.98 1 85.56 102 LEU A N 1
ATOM 842 C CA . LEU A 1 102 ? 3.352 1.49 3.889 1 85.56 102 LEU A CA 1
ATOM 843 C C . LEU A 1 102 ? 3.012 2.121 2.541 1 85.56 102 LEU A C 1
ATOM 845 O O . LEU A 1 102 ? 3.902 2.377 1.729 1 85.56 102 LEU A O 1
ATOM 849 N N . VAL A 1 103 ? 1.796 2.367 2.307 1 85.75 103 VAL A N 1
ATOM 850 C CA . VAL A 1 103 ? 1.328 2.9 1.031 1 85.75 103 VAL A CA 1
ATOM 851 C C . VAL A 1 103 ? 1.878 4.312 0.828 1 85.75 103 VAL A C 1
ATOM 853 O O . VAL A 1 103 ? 2.412 4.629 -0.238 1 85.75 103 VAL A O 1
ATOM 856 N N . ALA A 1 104 ? 1.784 5.105 1.811 1 89.5 104 ALA A N 1
ATOM 857 C CA . ALA A 1 104 ? 2.232 6.492 1.713 1 89.5 104 ALA A CA 1
ATOM 858 C C . ALA A 1 104 ? 3.732 6.566 1.449 1 89.5 104 ALA A C 1
ATOM 860 O O . ALA A 1 104 ? 4.184 7.344 0.603 1 89.5 104 ALA A O 1
ATOM 861 N N . ASN A 1 105 ? 4.453 5.789 2.172 1 88.31 105 ASN A N 1
ATOM 862 C CA . ASN A 1 105 ? 5.902 5.82 2.014 1 88.31 105 ASN A CA 1
ATOM 863 C C . ASN A 1 105 ? 6.332 5.238 0.671 1 88.31 105 ASN A C 1
ATOM 865 O O . ASN A 1 105 ? 7.285 5.719 0.056 1 88.31 105 ASN A O 1
ATOM 869 N N . LEU A 1 106 ? 5.602 4.301 0.242 1 82.69 106 LEU A N 1
ATOM 870 C CA . LEU A 1 106 ? 5.938 3.648 -1.018 1 82.69 106 LEU A CA 1
ATOM 871 C C . LEU A 1 106 ? 5.582 4.539 -2.203 1 82.69 106 LEU A C 1
ATOM 873 O O . LEU A 1 106 ? 6.348 4.629 -3.168 1 82.69 106 LEU A O 1
ATOM 877 N N . LEU A 1 107 ? 4.527 5.223 -2.164 1 81.75 107 LEU A N 1
ATOM 878 C CA . LEU A 1 107 ? 4.012 5.914 -3.342 1 81.75 107 LEU A CA 1
ATOM 879 C C . LEU A 1 107 ? 4.438 7.375 -3.344 1 81.75 107 LEU A C 1
ATOM 881 O O . LEU A 1 107 ? 4.602 7.977 -4.406 1 81.75 107 LEU A O 1
ATOM 885 N N . PHE A 1 108 ? 4.656 7.836 -2.141 1 84.31 108 PHE A N 1
ATOM 886 C CA . PHE A 1 108 ? 4.891 9.273 -2.078 1 84.31 108 PHE A CA 1
ATOM 887 C C . PHE A 1 108 ? 6.246 9.578 -1.457 1 84.31 108 PHE A C 1
ATOM 889 O O . PHE A 1 108 ? 6.633 10.742 -1.331 1 84.31 108 PHE A O 1
ATOM 896 N N . ASN A 1 109 ? 6.98 8.547 -1.126 1 85.38 109 ASN A N 1
ATOM 897 C CA . ASN A 1 109 ? 8.273 8.742 -0.473 1 85.38 109 ASN A CA 1
ATOM 898 C C . ASN A 1 109 ? 8.148 9.625 0.764 1 85.38 109 ASN A C 1
ATOM 900 O O . ASN A 1 109 ? 8.945 10.547 0.952 1 85.38 109 ASN A O 1
ATOM 904 N N . GLU A 1 110 ? 7.145 9.375 1.469 1 90.69 110 GLU A N 1
ATOM 905 C CA . GLU A 1 110 ? 6.867 10.141 2.68 1 90.69 110 GLU A CA 1
ATOM 906 C C . GLU A 1 110 ? 7.523 9.5 3.898 1 90.69 110 GLU A C 1
ATOM 908 O O . GLU A 1 110 ? 8.203 8.484 3.781 1 90.69 110 GLU A O 1
ATOM 913 N N . ASN A 1 111 ? 7.438 10.219 4.98 1 92.75 111 ASN A N 1
ATOM 914 C CA . ASN A 1 111 ? 7.992 9.742 6.242 1 92.75 111 ASN A CA 1
ATOM 915 C C . ASN A 1 111 ? 6.898 9.43 7.254 1 92.75 111 ASN A C 1
ATOM 917 O O . ASN A 1 111 ? 6.91 9.961 8.367 1 92.75 111 ASN A O 1
ATOM 921 N N . TYR A 1 112 ? 6.008 8.578 6.895 1 94.69 112 TYR A N 1
ATOM 922 C CA . TYR A 1 112 ? 4.949 8.125 7.789 1 94.69 112 TYR A CA 1
ATOM 923 C C . TYR A 1 112 ? 5.48 7.113 8.797 1 94.69 112 TYR A C 1
ATOM 925 O O . TYR A 1 112 ? 6.348 6.301 8.469 1 94.69 112 TYR A O 1
ATOM 933 N N . VAL A 1 113 ? 4.961 7.145 9.961 1 95.62 113 VAL A N 1
ATOM 934 C CA . VAL A 1 113 ? 5.18 6.121 10.977 1 95.62 113 VAL A CA 1
ATOM 935 C C . VAL A 1 113 ? 3.848 5.723 11.609 1 95.62 113 VAL A C 1
ATOM 937 O O . VAL A 1 113 ? 2.893 6.5 11.602 1 95.62 113 VAL A O 1
ATOM 940 N N . THR A 1 114 ? 3.816 4.512 12.133 1 94.62 114 THR A N 1
ATOM 941 C CA . THR A 1 114 ? 2.621 4.008 12.797 1 94.62 114 THR A CA 1
ATOM 942 C C . THR A 1 114 ? 2.801 4.023 14.312 1 94.62 114 THR A C 1
ATOM 944 O O . THR A 1 114 ? 3.828 3.578 14.828 1 94.62 114 THR A O 1
ATOM 947 N N . ARG A 1 115 ? 1.878 4.625 15.008 1 97.5 115 ARG A N 1
ATOM 948 C CA . ARG A 1 115 ? 1.81 4.613 16.469 1 97.5 115 ARG A CA 1
ATOM 949 C C . ARG A 1 115 ? 0.401 4.277 16.938 1 97.5 115 ARG A C 1
ATOM 951 O O . ARG A 1 115 ? -0.563 4.395 16.188 1 97.5 115 ARG A O 1
ATOM 958 N N . LYS A 1 116 ? 0.322 3.75 18.188 1 97.25 116 LYS A N 1
ATOM 959 C CA . LYS A 1 116 ? -0.988 3.67 18.828 1 97.25 116 LYS A CA 1
ATOM 960 C C . LYS A 1 116 ? -1.576 5.059 19.047 1 97.25 116 LYS A C 1
ATOM 962 O O . LYS A 1 116 ? -0.953 5.906 19.688 1 97.25 116 LYS A O 1
ATOM 967 N N . MET A 1 117 ? -2.744 5.277 18.5 1 98.5 117 MET A N 1
ATOM 968 C CA . MET A 1 117 ? -3.348 6.605 18.578 1 98.5 117 MET A CA 1
ATOM 969 C C . MET A 1 117 ? -4.793 6.516 19.062 1 98.5 117 MET A C 1
ATOM 971 O O . MET A 1 117 ? -5.418 5.457 18.969 1 98.5 117 MET A O 1
ATOM 975 N N . ALA A 1 118 ? -5.254 7.621 19.562 1 98 118 ALA A N 1
ATOM 976 C CA . ALA A 1 118 ? -6.668 7.809 19.891 1 98 118 ALA A CA 1
ATOM 977 C C . ALA A 1 118 ? -7.109 9.242 19.609 1 98 118 ALA A C 1
ATOM 979 O O . ALA A 1 118 ? -6.281 10.156 19.547 1 98 118 ALA A O 1
ATOM 980 N N . GLU A 1 119 ? -8.328 9.352 19.266 1 98.12 119 GLU A N 1
ATOM 981 C CA . GLU A 1 119 ? -8.922 10.672 19.062 1 98.12 119 GLU A CA 1
ATOM 982 C C . GLU A 1 119 ? -10.312 10.75 19.703 1 98.12 119 GLU A C 1
ATOM 984 O O . GLU A 1 119 ? -11.047 9.758 19.719 1 98.12 119 GLU A O 1
ATOM 989 N N . ARG A 1 120 ? -10.688 11.898 20.266 1 97.56 120 ARG A N 1
ATOM 990 C CA . ARG A 1 120 ? -12.008 12.18 20.812 1 97.56 120 ARG A CA 1
ATOM 991 C C . ARG A 1 120 ? -12.438 13.609 20.5 1 97.56 120 ARG A C 1
ATOM 993 O O . ARG A 1 120 ? -11.75 14.562 20.859 1 97.56 120 ARG A O 1
ATOM 1000 N N . VAL A 1 121 ? -13.484 13.711 19.734 1 98.19 121 VAL A N 1
ATOM 1001 C CA . VAL A 1 121 ? -14.078 15.016 19.469 1 98.19 121 VAL A CA 1
ATOM 1002 C C . VAL A 1 121 ? -15.523 15.039 19.953 1 98.19 121 VAL A C 1
ATOM 1004 O O . VAL A 1 121 ? -16.328 14.164 19.594 1 98.19 121 VAL A O 1
ATOM 1007 N N . ARG A 1 122 ? -15.797 16.047 20.781 1 97.62 122 ARG A N 1
ATOM 1008 C CA . ARG A 1 122 ? -17.125 16.172 21.375 1 97.62 122 ARG A CA 1
ATOM 1009 C C . ARG A 1 122 ? -17.641 17.594 21.281 1 97.62 122 ARG A C 1
ATOM 1011 O O . ARG A 1 122 ? -16.875 18.547 21.469 1 97.62 122 ARG A O 1
ATOM 1018 N N . VAL A 1 123 ? -18.875 17.688 21 1 97 123 VAL A N 1
ATOM 1019 C CA . VAL A 1 123 ? -19.562 18.969 21.047 1 97 123 VAL A CA 1
ATOM 1020 C C . VAL A 1 123 ? -20.641 18.938 22.125 1 97 123 VAL A C 1
ATOM 1022 O O . VAL A 1 123 ? -21.547 18.109 22.094 1 97 123 VAL A O 1
ATOM 1025 N N . ALA A 1 124 ? -20.453 19.797 23.094 1 95.31 124 ALA A N 1
ATOM 1026 C CA . ALA A 1 124 ? -21.422 19.953 24.172 1 95.31 124 ALA A CA 1
ATOM 1027 C C . ALA A 1 124 ? -21.406 21.375 24.734 1 95.31 124 ALA A C 1
ATOM 1029 O O . ALA A 1 124 ? -20.344 22 24.797 1 95.31 124 ALA A O 1
ATOM 1030 N N . ASP A 1 125 ? -22.594 21.828 25.141 1 94.88 125 ASP A N 1
ATOM 1031 C CA . ASP A 1 125 ? -22.703 23.125 25.797 1 94.88 125 ASP A CA 1
ATOM 1032 C C . ASP A 1 125 ? -22.062 24.219 24.953 1 94.88 125 ASP A C 1
ATOM 1034 O O . ASP A 1 125 ? -21.266 25.016 25.469 1 94.88 125 ASP A O 1
ATOM 1038 N N . ASN A 1 126 ? -22.172 24.203 23.719 1 95.06 126 ASN A N 1
ATOM 1039 C CA . ASN A 1 126 ? -21.703 25.188 22.766 1 95.06 126 ASN A CA 1
ATOM 1040 C C . ASN A 1 126 ? -20.172 25.219 22.703 1 95.06 126 ASN A C 1
ATOM 1042 O O . ASN A 1 126 ? -19.578 26.297 22.531 1 95.06 126 ASN A O 1
ATOM 1046 N N . GLN A 1 127 ? -19.609 24.109 23.016 1 97.75 127 GLN A N 1
ATOM 1047 C CA . GLN A 1 127 ? -18.156 23.984 22.922 1 97.75 127 GLN A CA 1
ATOM 1048 C C . GLN A 1 127 ? -17.75 22.719 22.172 1 97.75 127 GLN A C 1
ATOM 1050 O O . GLN A 1 127 ? -18.406 21.688 22.297 1 97.75 127 GLN A O 1
ATOM 1055 N N . LEU A 1 128 ? -16.75 22.891 21.422 1 98.44 128 LEU A N 1
ATOM 1056 C CA . LEU A 1 128 ? -16.109 21.766 20.75 1 98.44 128 LEU A CA 1
ATOM 1057 C C . LEU A 1 128 ? -14.789 21.406 21.438 1 98.44 128 LEU A C 1
ATOM 1059 O O . LEU A 1 128 ? -13.961 22.281 21.688 1 98.44 128 LEU A O 1
ATOM 1063 N N . LYS A 1 129 ? -14.688 20.188 21.844 1 98.69 129 LYS A N 1
ATOM 1064 C CA . LYS A 1 129 ? -13.445 19.688 22.438 1 98.69 129 LYS A CA 1
ATOM 1065 C C . LYS A 1 129 ? -12.836 18.594 21.578 1 98.69 129 LYS A C 1
ATOM 1067 O O . LYS A 1 129 ? -13.5 17.609 21.25 1 98.69 129 LYS A O 1
ATOM 1072 N N . ALA A 1 130 ? -11.625 18.781 21.156 1 98.81 130 ALA A N 1
ATOM 1073 C CA . ALA A 1 130 ? -10.883 17.797 20.375 1 98.81 130 ALA A CA 1
ATOM 1074 C C . ALA A 1 130 ? -9.625 17.359 21.125 1 98.81 130 ALA A C 1
ATOM 1076 O O . ALA A 1 130 ? -8.852 18.188 21.609 1 98.81 130 ALA A O 1
ATOM 1077 N N . VAL A 1 131 ? -9.477 16.062 21.234 1 98.88 131 VAL A N 1
ATOM 1078 C CA . VAL A 1 131 ? -8.297 15.5 21.875 1 98.88 131 VAL A CA 1
ATOM 1079 C C . VAL A 1 131 ? -7.68 14.422 20.984 1 98.88 131 VAL A C 1
ATOM 1081 O O . VAL A 1 131 ? -8.383 13.539 20.5 1 98.88 131 VAL A O 1
ATOM 1084 N N . TYR A 1 132 ? -6.43 14.523 20.75 1 98.88 132 TYR A N 1
ATOM 1085 C CA . TYR A 1 132 ? -5.637 13.555 20 1 98.88 132 TYR A CA 1
ATOM 1086 C C . TYR A 1 132 ? -4.469 13.047 20.828 1 98.88 132 TYR A C 1
ATOM 1088 O O . TYR A 1 132 ? -3.758 13.828 21.469 1 98.88 132 TYR A O 1
ATOM 1096 N N . THR A 1 133 ? -4.293 11.758 20.844 1 98.81 133 THR A N 1
ATOM 1097 C CA . THR A 1 133 ? -3.18 11.188 21.578 1 98.81 133 THR A CA 1
ATOM 1098 C C . THR A 1 133 ? -2.451 10.141 20.75 1 98.81 133 THR A C 1
ATOM 1100 O O . THR A 1 133 ? -3.029 9.562 19.828 1 98.81 133 THR A O 1
ATOM 1103 N N . PHE A 1 134 ? -1.229 9.938 21.016 1 98.75 134 PHE A N 1
ATOM 1104 C CA . PHE A 1 134 ? -0.449 8.828 20.484 1 98.75 134 PHE A CA 1
ATOM 1105 C C . PHE A 1 134 ? 0.683 8.453 21.422 1 98.75 134 PHE A C 1
ATOM 1107 O O . PHE A 1 134 ? 1.044 9.234 22.312 1 98.75 134 PHE A O 1
ATOM 1114 N N . VAL A 1 135 ? 1.213 7.324 21.25 1 98.62 135 VAL A N 1
ATOM 1115 C CA . VAL A 1 135 ? 2.232 6.816 22.156 1 98.62 135 VAL A CA 1
ATOM 1116 C C . VAL A 1 135 ? 3.596 6.836 21.469 1 98.62 135 VAL A C 1
ATOM 1118 O O . VAL A 1 135 ? 3.75 6.312 20.375 1 98.62 135 VAL A O 1
ATOM 1121 N N . GLU A 1 136 ? 4.52 7.492 22.047 1 97.5 136 GLU A N 1
ATOM 1122 C CA . GLU A 1 136 ? 5.926 7.492 21.656 1 97.5 136 GLU A CA 1
ATOM 1123 C C . GLU A 1 136 ? 6.824 7.105 22.812 1 97.5 136 GLU A C 1
ATOM 1125 O O . GLU A 1 136 ? 6.77 7.723 23.891 1 97.5 136 GLU A O 1
ATOM 1130 N N . GLU A 1 137 ? 7.664 6.098 22.625 1 93.44 137 GLU A N 1
ATOM 1131 C CA . GLU A 1 137 ? 8.578 5.641 23.656 1 93.44 137 GLU A CA 1
ATOM 1132 C C . GLU A 1 137 ? 7.848 5.441 24.984 1 93.44 137 GLU A C 1
ATOM 1134 O O . GLU A 1 137 ? 8.266 5.973 26.016 1 93.44 137 GLU A O 1
ATOM 1139 N N . ASP A 1 138 ? 6.723 4.875 24.953 1 92.81 138 ASP A N 1
ATOM 1140 C CA . ASP A 1 138 ? 5.914 4.457 26.109 1 92.81 138 ASP A CA 1
ATOM 1141 C C . ASP A 1 138 ? 5.359 5.664 26.859 1 92.81 138 ASP A C 1
ATOM 1143 O O . ASP A 1 138 ? 5.051 5.574 28.047 1 92.81 138 ASP A O 1
ATOM 1147 N N . ARG A 1 139 ? 5.391 6.727 26.234 1 97.19 139 ARG A N 1
ATOM 1148 C CA . ARG A 1 139 ? 4.77 7.926 26.797 1 97.19 139 ARG A CA 1
ATOM 1149 C C . ARG A 1 139 ? 3.652 8.43 25.891 1 97.19 139 ARG A C 1
ATOM 1151 O O . ARG A 1 139 ? 3.803 8.461 24.672 1 97.19 139 ARG A O 1
ATOM 1158 N N . THR A 1 140 ? 2.635 8.766 26.562 1 98.25 140 THR A N 1
ATOM 1159 C CA . THR A 1 140 ? 1.502 9.305 25.812 1 98.25 140 THR A CA 1
ATOM 1160 C C . THR A 1 140 ? 1.714 10.781 25.5 1 98.25 140 THR A C 1
ATOM 1162 O O . THR A 1 140 ? 2.041 11.57 26.391 1 98.25 140 THR A O 1
ATOM 1165 N N . GLN A 1 141 ? 1.647 11.141 24.25 1 98.75 141 GLN A N 1
ATOM 1166 C CA . GLN A 1 141 ? 1.611 12.516 23.766 1 98.75 141 GLN A CA 1
ATOM 1167 C C . GLN A 1 141 ? 0.175 12.992 23.578 1 98.75 141 GLN A C 1
ATOM 1169 O O . GLN A 1 141 ? -0.683 12.227 23.125 1 98.75 141 GLN A O 1
ATOM 1174 N N . THR A 1 142 ? -0.096 14.258 23.969 1 98.75 142 THR A N 1
ATOM 1175 C CA . THR A 1 142 ? -1.477 14.727 23.938 1 98.75 142 THR A CA 1
ATOM 1176 C C . THR A 1 142 ? -1.562 16.109 23.281 1 98.75 142 THR A C 1
ATOM 1178 O O . THR A 1 142 ? -0.752 16.984 23.578 1 98.75 142 THR A O 1
ATOM 1181 N N . ILE A 1 143 ? -2.471 16.25 22.406 1 98.88 143 ILE A N 1
ATOM 1182 C CA . ILE A 1 143 ? -2.881 17.516 21.797 1 98.88 143 ILE A CA 1
ATOM 1183 C C . ILE A 1 143 ? -4.379 17.734 22.016 1 98.88 143 ILE A C 1
ATOM 1185 O O . ILE A 1 143 ? -5.188 16.844 21.734 1 98.88 143 ILE A O 1
ATOM 1189 N N . SER A 1 144 ? -4.73 18.891 22.562 1 98.69 144 SER A N 1
ATOM 1190 C CA . SER A 1 144 ? -6.152 19.141 22.781 1 98.69 144 SER A CA 1
ATOM 1191 C C . SER A 1 144 ? -6.504 20.594 22.516 1 98.69 144 SER A C 1
ATOM 1193 O O . SER A 1 144 ? -5.637 21.469 22.594 1 98.69 144 SER A O 1
ATOM 1195 N N . ALA A 1 145 ? -7.707 20.812 22.203 1 98.75 145 ALA A N 1
ATOM 1196 C CA . ALA A 1 145 ? -8.242 22.141 21.953 1 98.75 145 ALA A CA 1
ATOM 1197 C C . ALA A 1 145 ? -9.703 22.234 22.375 1 98.75 145 ALA A C 1
ATOM 1199 O O . ALA A 1 145 ? -10.445 21.25 22.297 1 98.75 145 ALA A O 1
ATOM 1200 N N . VAL A 1 146 ? -10.07 23.391 22.844 1 98.62 146 VAL A N 1
ATOM 1201 C CA . VAL A 1 146 ? -11.453 23.766 23.125 1 98.62 146 VAL A CA 1
ATOM 1202 C C . VAL A 1 146 ? -11.828 25.016 22.359 1 98.62 146 VAL A C 1
ATOM 1204 O O . VAL A 1 146 ? -11.086 26 22.359 1 98.62 146 VAL A O 1
ATOM 1207 N N . SER A 1 147 ? -12.875 24.969 21.719 1 98.44 147 SER A N 1
ATOM 1208 C CA . SER A 1 147 ? -13.289 26.109 20.922 1 98.44 147 SER A CA 1
ATOM 1209 C C . SER A 1 147 ? -14.797 26.312 20.984 1 98.44 147 SER A C 1
ATOM 1211 O O . SER A 1 147 ? -15.516 25.516 21.594 1 98.44 147 SER A O 1
ATOM 1213 N N . GLY A 1 148 ? -15.266 27.5 20.422 1 97.94 148 GLY A N 1
ATOM 1214 C CA . GLY A 1 148 ? -16.672 27.609 20.094 1 97.94 148 GLY A CA 1
ATOM 1215 C C . GLY A 1 148 ? -17.109 26.688 18.984 1 97.94 148 GLY A C 1
ATOM 1216 O O . GLY A 1 148 ? -16.281 25.922 18.453 1 97.94 148 GLY A O 1
ATOM 1217 N N . ILE A 1 149 ? -18.359 26.766 18.641 1 97.19 149 ILE A N 1
ATOM 1218 C CA . ILE A 1 149 ? -18.875 25.766 17.688 1 97.19 149 ILE A CA 1
ATOM 1219 C C . ILE A 1 149 ? -19.234 26.453 16.375 1 97.19 149 ILE A C 1
ATOM 1221 O O . ILE A 1 149 ? -19.656 25.781 15.422 1 97.19 149 ILE A O 1
ATOM 1225 N N . TYR A 1 150 ? -19.031 27.75 16.234 1 96.94 150 TYR A N 1
ATOM 1226 C CA . TYR A 1 150 ? -19.375 28.469 15.016 1 96.94 150 TYR A CA 1
ATOM 1227 C C . TYR A 1 150 ? -18.125 28.859 14.234 1 96.94 150 TYR A C 1
ATOM 1229 O O . TYR A 1 150 ? -17.359 29.734 14.664 1 96.94 150 TYR A O 1
ATOM 1237 N N . PRO A 1 151 ? -17.906 28.266 13.18 1 97.38 151 PRO A N 1
ATOM 1238 C CA . PRO A 1 151 ? -16.703 28.594 12.398 1 97.38 151 PRO A CA 1
ATOM 1239 C C . PRO A 1 151 ? -16.844 29.906 11.641 1 97.38 151 PRO A C 1
ATOM 1241 O O . PRO A 1 151 ? -17.953 30.312 11.289 1 97.38 151 PRO A O 1
ATOM 1244 N N . GLN A 1 152 ? -15.727 30.562 11.367 1 97.44 152 GLN A N 1
ATOM 1245 C CA . GLN A 1 152 ? -15.664 31.828 10.641 1 97.44 152 GLN A CA 1
ATOM 1246 C C . GLN A 1 152 ? -14.711 31.734 9.453 1 97.44 152 GLN A C 1
ATOM 1248 O O . GLN A 1 152 ? -13.75 30.953 9.477 1 97.44 152 GLN A O 1
ATOM 1253 N N . ASN A 1 153 ? -14.953 32.531 8.461 1 97.31 153 ASN A N 1
ATOM 1254 C CA . ASN A 1 153 ? -14.062 32.594 7.301 1 97.31 153 ASN A CA 1
ATOM 1255 C C . ASN A 1 153 ? -12.711 33.188 7.664 1 97.31 153 ASN A C 1
ATOM 1257 O O . ASN A 1 153 ? -12.617 34 8.586 1 97.31 153 ASN A O 1
ATOM 1261 N N . LEU A 1 154 ? -11.766 32.844 6.918 1 95.88 154 LEU A N 1
ATOM 1262 C CA . LEU A 1 154 ? -10.43 33.406 7.105 1 95.88 154 LEU A CA 1
ATOM 1263 C C . LEU A 1 154 ? -10.32 34.781 6.48 1 95.88 154 LEU A C 1
ATOM 1265 O O . LEU A 1 154 ? -10.984 35.062 5.488 1 95.88 154 LEU A O 1
ATOM 1269 N N . LYS A 1 155 ? -9.531 35.562 7.105 1 95 155 LYS A N 1
ATOM 1270 C CA . LYS A 1 155 ? -9.172 36.844 6.48 1 95 155 LYS A CA 1
ATOM 1271 C C . LYS A 1 155 ? -8.039 36.656 5.477 1 95 155 LYS A C 1
ATOM 1273 O O . LYS A 1 155 ? -6.965 36.156 5.824 1 95 155 LYS A O 1
ATOM 1278 N N . PRO A 1 156 ? -8.242 37.062 4.223 1 94.94 156 PRO A N 1
ATOM 1279 C CA . PRO A 1 156 ? -7.156 36.938 3.244 1 94.94 156 PRO A CA 1
ATOM 1280 C C . PRO A 1 156 ? -5.867 37.625 3.699 1 94.94 156 PRO A C 1
ATOM 1282 O O . PRO A 1 156 ? -5.91 38.75 4.238 1 94.94 156 PRO A O 1
ATOM 1285 N N . GLY A 1 157 ? -4.762 36.906 3.588 1 95.12 157 GLY A N 1
ATOM 1286 C CA . GLY A 1 157 ? -3.469 37.469 3.93 1 95.12 157 GLY A CA 1
ATOM 1287 C C . GLY A 1 157 ? -3.088 37.25 5.383 1 95.12 157 GLY A C 1
ATOM 1288 O O . GLY A 1 157 ? -1.961 37.562 5.785 1 95.12 157 GLY A O 1
ATOM 1289 N N . SER A 1 158 ? -4.062 36.781 6.207 1 96.44 158 SER A N 1
ATOM 1290 C CA . SER A 1 158 ? -3.781 36.5 7.609 1 96.44 158 SER A CA 1
ATOM 1291 C C . SER A 1 158 ? -2.838 35.312 7.766 1 96.44 158 SER A C 1
ATOM 1293 O O . SER A 1 158 ? -2.553 34.625 6.793 1 96.44 158 SER A O 1
ATOM 1295 N N . LEU A 1 159 ? -2.27 35.188 8.93 1 97.12 159 LEU A N 1
ATOM 1296 C CA . LEU A 1 159 ? -1.425 34.031 9.234 1 97.12 159 LEU A CA 1
ATOM 1297 C C . LEU A 1 159 ? -2.184 32.719 9.023 1 97.12 159 LEU A C 1
ATOM 1299 O O . LEU A 1 159 ? -1.637 31.766 8.477 1 97.12 159 LEU A O 1
ATOM 1303 N N . GLU A 1 160 ? -3.461 32.719 9.5 1 96.81 160 GLU A N 1
ATOM 1304 C CA . GLU A 1 160 ? -4.289 31.531 9.305 1 96.81 160 GLU A CA 1
ATOM 1305 C C . GLU A 1 160 ? -4.453 31.203 7.828 1 96.81 160 GLU A C 1
ATOM 1307 O O . GLU A 1 160 ? -4.441 30.047 7.438 1 96.81 160 GLU A O 1
ATOM 1312 N N . ASP A 1 161 ? -4.656 32.281 7.078 1 97.38 161 ASP A N 1
ATOM 1313 C CA . ASP A 1 161 ? -4.727 32.156 5.629 1 97.38 161 ASP A CA 1
ATOM 1314 C C . ASP A 1 161 ? -3.436 31.547 5.07 1 97.38 161 ASP A C 1
ATOM 1316 O O . ASP A 1 161 ? -3.475 30.625 4.25 1 97.38 161 ASP A O 1
ATOM 1320 N N . PHE A 1 162 ? -2.328 32.094 5.461 1 98.19 162 PHE A N 1
ATOM 1321 C CA . PHE A 1 162 ? -1.029 31.578 5.043 1 98.19 162 PHE A CA 1
ATOM 1322 C C . PHE A 1 162 ? -0.89 30.094 5.406 1 98.19 162 PHE A C 1
ATOM 1324 O O . PHE A 1 162 ? -0.471 29.281 4.578 1 98.19 162 PHE A O 1
ATOM 1331 N N . ILE A 1 163 ? -1.284 29.703 6.574 1 98.25 163 ILE A N 1
ATOM 1332 C CA . ILE A 1 163 ? -1.085 28.375 7.129 1 98.25 163 ILE A CA 1
ATOM 1333 C C . ILE A 1 163 ? -1.938 27.359 6.367 1 98.25 163 ILE A C 1
ATOM 1335 O O . ILE A 1 163 ? -1.505 26.234 6.121 1 98.25 163 ILE A O 1
ATOM 1339 N N . THR A 1 164 ? -3.133 27.703 5.934 1 97.75 164 THR A N 1
ATOM 1340 C CA . THR A 1 164 ? -4.105 26.719 5.488 1 97.75 164 THR A CA 1
ATOM 1341 C C . THR A 1 164 ? -4.168 26.656 3.967 1 97.75 164 THR A C 1
ATOM 1343 O O . T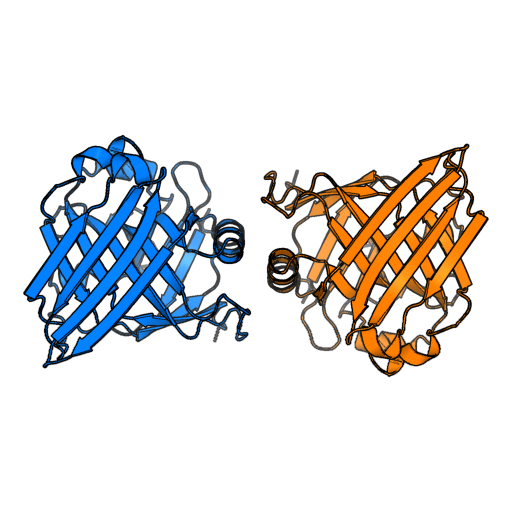HR A 1 164 ? -4.703 25.703 3.395 1 97.75 164 THR A O 1
ATOM 1346 N N . GLU A 1 165 ? -3.633 27.672 3.287 1 96.75 165 GLU A N 1
ATOM 1347 C CA . GLU A 1 165 ? -3.82 27.781 1.842 1 96.75 165 GLU A CA 1
ATOM 1348 C C . GLU A 1 165 ? -2.598 27.25 1.09 1 96.75 165 GLU A C 1
ATOM 1350 O O . GLU A 1 165 ? -1.929 28.016 0.383 1 96.75 165 GLU A O 1
ATOM 1355 N N . HIS A 1 166 ? -2.291 26.016 1.228 1 97.94 166 HIS A N 1
ATOM 1356 C CA . HIS A 1 166 ? -1.25 25.266 0.534 1 97.94 166 HIS A CA 1
ATOM 1357 C C . HIS A 1 166 ? -1.817 24.016 -0.126 1 97.94 166 HIS A C 1
ATOM 1359 O O . HIS A 1 166 ? -2.283 23.109 0.561 1 97.94 166 HIS A O 1
ATOM 1365 N N . TYR A 1 167 ? -1.719 23.953 -1.406 1 97.56 167 TYR A N 1
ATOM 1366 C CA . TYR A 1 167 ? -2.521 22.984 -2.143 1 97.56 167 TYR A CA 1
ATOM 1367 C C . TYR A 1 167 ? -1.637 21.953 -2.838 1 97.56 167 TYR A C 1
ATOM 1369 O O . TYR A 1 167 ? -2.109 21.188 -3.68 1 97.56 167 TYR A O 1
ATOM 1377 N N . TYR A 1 168 ? -0.371 22 -2.502 1 97.5 168 TYR A N 1
ATOM 1378 C CA . TYR A 1 168 ? 0.556 20.984 -2.998 1 97.5 168 TYR A CA 1
ATOM 1379 C C . TYR A 1 168 ? 1.301 20.312 -1.849 1 97.5 168 TYR A C 1
ATOM 1381 O O . TYR A 1 168 ? 1.437 20.906 -0.769 1 97.5 168 TYR A O 1
ATOM 1389 N N . GLY A 1 169 ? 1.624 19.094 -2.096 1 97 169 GLY A N 1
ATOM 1390 C CA . GLY A 1 169 ? 2.588 18.391 -1.262 1 97 169 GLY A CA 1
ATOM 1391 C C . GLY A 1 169 ? 3.895 18.109 -1.976 1 97 169 GLY A C 1
ATOM 1392 O O . GLY A 1 169 ? 3.9 17.766 -3.164 1 97 169 GLY A O 1
ATOM 1393 N N . TYR A 1 170 ? 4.973 18.297 -1.285 1 96.5 170 TYR A N 1
ATOM 1394 C CA . TYR A 1 170 ? 6.301 18 -1.808 1 96.5 170 TYR A CA 1
ATOM 1395 C C . TYR A 1 170 ? 7.031 17.016 -0.909 1 96.5 170 TYR A C 1
ATOM 1397 O O . TYR A 1 170 ? 7 17.141 0.318 1 96.5 170 TYR A O 1
ATOM 1405 N N . THR A 1 171 ? 7.512 16.062 -1.537 1 94.25 171 THR A N 1
ATOM 1406 C CA . THR A 1 171 ? 8.305 15.094 -0.793 1 94.25 171 THR A CA 1
ATOM 1407 C C . THR A 1 171 ? 9.703 14.969 -1.39 1 94.25 171 THR A C 1
ATOM 1409 O O . THR A 1 171 ? 9.93 15.336 -2.545 1 94.25 171 THR A O 1
ATOM 1412 N N . GLY A 1 172 ? 10.578 14.555 -0.602 1 84.38 172 GLY A N 1
ATOM 1413 C CA . GLY A 1 172 ? 11.961 14.43 -1.021 1 84.38 172 GLY A CA 1
ATOM 1414 C C . GLY A 1 172 ? 12.883 15.43 -0.339 1 84.38 172 GLY A C 1
ATOM 1415 O O . GLY A 1 172 ? 12.453 16.516 0.042 1 84.38 172 GLY A O 1
ATOM 1416 N N . GLY A 1 173 ? 13.883 15.031 0.401 1 74.25 173 GLY A N 1
ATOM 1417 C CA . GLY A 1 173 ? 14.891 15.867 1.023 1 74.25 173 GLY A CA 1
ATOM 1418 C C . GLY A 1 173 ? 16.141 16.016 0.177 1 74.25 173 GLY A C 1
ATOM 1419 O O . GLY A 1 173 ? 16.125 15.75 -1.024 1 74.25 173 GLY A O 1
ATOM 1420 N N . GLN A 1 174 ? 16.953 16.656 0.765 1 73.38 174 GLN A N 1
ATOM 1421 C CA . GLN A 1 174 ? 18.219 16.891 0.071 1 73.38 174 GLN A CA 1
ATOM 1422 C C . GLN A 1 174 ? 18.75 15.609 -0.557 1 73.38 174 GLN A C 1
ATOM 1424 O O . GLN A 1 174 ? 18.906 14.602 0.126 1 73.38 174 GLN A O 1
ATOM 1429 N N . GLY A 1 175 ? 18.953 15.648 -1.836 1 75.12 175 GLY A N 1
ATOM 1430 C CA . GLY A 1 175 ? 19.562 14.547 -2.549 1 75.12 175 GLY A CA 1
ATOM 1431 C C . GLY A 1 175 ? 18.578 13.5 -3.02 1 75.12 175 GLY A C 1
ATOM 1432 O O . GLY A 1 175 ? 18.953 12.5 -3.625 1 75.12 175 GLY A O 1
ATOM 1433 N N . GLN A 1 176 ? 17.375 13.758 -2.723 1 82.31 176 GLN A N 1
ATOM 1434 C CA . GLN A 1 176 ? 16.344 12.805 -3.135 1 82.31 176 GLN A CA 1
ATOM 1435 C C . GLN A 1 176 ? 15.5 13.367 -4.273 1 82.31 176 GLN A C 1
ATOM 1437 O O . GLN A 1 176 ? 15.469 14.578 -4.496 1 82.31 176 GLN A O 1
ATOM 1442 N N . ARG A 1 177 ? 14.938 12.445 -4.961 1 86.12 177 ARG A N 1
ATOM 1443 C CA . ARG A 1 177 ? 14 12.867 -6 1 86.12 177 ARG A CA 1
ATOM 1444 C C . ARG A 1 177 ? 12.75 13.492 -5.391 1 86.12 177 ARG A C 1
ATOM 1446 O O . ARG A 1 177 ? 12.219 12.992 -4.395 1 86.12 177 ARG A O 1
ATOM 1453 N N . THR A 1 178 ? 12.391 14.625 -5.93 1 93.12 178 THR A N 1
ATOM 1454 C CA . THR A 1 178 ? 11.227 15.352 -5.441 1 93.12 178 THR A CA 1
ATOM 1455 C C . THR A 1 178 ? 9.945 14.836 -6.098 1 93.12 178 THR A C 1
ATOM 1457 O O . THR A 1 178 ? 9.898 14.664 -7.316 1 93.12 178 THR A O 1
ATOM 1460 N N . ILE A 1 179 ? 9.016 14.539 -5.293 1 94 179 ILE A N 1
ATOM 1461 C CA . ILE A 1 179 ? 7.664 14.227 -5.762 1 94 179 ILE A CA 1
ATOM 1462 C C . ILE A 1 179 ? 6.723 15.375 -5.41 1 94 179 ILE A C 1
ATOM 1464 O O . ILE A 1 179 ? 6.781 15.922 -4.301 1 94 179 ILE A O 1
ATOM 1468 N N . GLU A 1 180 ? 6 15.773 -6.398 1 95.94 180 GLU A N 1
ATOM 1469 C CA . GLU A 1 180 ? 4.941 16.766 -6.203 1 95.94 180 GLU A CA 1
ATOM 1470 C C . GLU A 1 180 ? 3.562 16.125 -6.367 1 95.94 180 GLU A C 1
ATOM 1472 O O . GLU A 1 180 ? 3.338 15.344 -7.289 1 95.94 180 GLU A O 1
ATOM 1477 N N . TYR A 1 181 ? 2.691 16.422 -5.414 1 95.69 181 TYR A N 1
ATOM 1478 C CA . TYR A 1 181 ? 1.305 15.992 -5.57 1 95.69 181 TYR A CA 1
ATOM 1479 C C . TYR A 1 181 ? 0.342 17.109 -5.188 1 95.69 181 TYR A C 1
ATOM 1481 O O . TYR A 1 181 ? 0.703 18.016 -4.434 1 95.69 181 TYR A O 1
ATOM 1489 N N . ARG A 1 182 ? -0.816 17.031 -5.746 1 96.62 182 ARG A N 1
ATOM 1490 C CA . ARG A 1 182 ? -1.806 18.078 -5.551 1 96.62 182 ARG A CA 1
ATOM 1491 C C . ARG A 1 182 ? -2.855 17.672 -4.523 1 96.62 182 ARG A C 1
ATOM 1493 O O . ARG A 1 182 ? -3.311 16.516 -4.523 1 96.62 182 ARG A O 1
ATOM 1500 N N . VAL A 1 183 ? -3.238 18.609 -3.646 1 97.31 183 VAL A N 1
ATOM 1501 C CA . VAL A 1 183 ? -4.316 18.453 -2.676 1 97.31 183 VAL A CA 1
ATOM 1502 C C . VAL A 1 183 ? -5.379 19.531 -2.916 1 97.31 183 VAL A C 1
ATOM 1504 O O . VAL A 1 183 ? -5.059 20.719 -3.002 1 97.31 183 VAL A O 1
ATOM 1507 N N . GLU A 1 184 ? -6.586 19.047 -3.023 1 97.12 184 GLU A N 1
ATOM 1508 C CA . GLU A 1 184 ? -7.68 19.984 -3.27 1 97.12 184 GLU A CA 1
ATOM 1509 C C . GLU A 1 184 ? -8.648 20.016 -2.094 1 97.12 184 GLU A C 1
ATOM 1511 O O . GLU A 1 184 ? -9.125 18.969 -1.647 1 97.12 184 GLU A O 1
ATOM 1516 N N . HIS A 1 185 ? -8.922 21.156 -1.645 1 97.62 185 HIS A N 1
ATOM 1517 C CA . HIS A 1 185 ? -9.961 21.422 -0.654 1 97.62 185 HIS A CA 1
ATOM 1518 C C . HIS A 1 185 ? -10.375 22.891 -0.673 1 97.62 185 HIS A C 1
ATOM 1520 O O . HIS A 1 185 ? -9.602 23.75 -1.113 1 97.62 185 HIS A O 1
ATOM 1526 N N . PRO A 1 186 ? -11.594 23.203 -0.327 1 96.75 186 PRO A N 1
ATOM 1527 C CA . PRO A 1 186 ? -11.945 24.625 -0.185 1 96.75 186 PRO A CA 1
ATOM 1528 C C . PRO A 1 186 ? -11.18 25.312 0.948 1 96.75 186 PRO A C 1
ATOM 1530 O O . PRO A 1 186 ? -10.516 24.641 1.742 1 96.75 186 PRO A O 1
ATOM 1533 N N . SER A 1 187 ? -11.219 26.625 0.906 1 96.81 187 SER A N 1
ATOM 1534 C CA . SER A 1 187 ? -10.695 27.328 2.066 1 96.81 187 SER A CA 1
ATOM 1535 C C . SER A 1 187 ? -11.414 26.922 3.344 1 96.81 187 SER A C 1
ATOM 1537 O O . SER A 1 187 ? -12.641 26.75 3.344 1 96.81 187 SER A O 1
ATOM 1539 N N . TRP A 1 188 ? -10.68 26.75 4.352 1 97.88 188 TRP A N 1
ATOM 1540 C CA . TRP A 1 188 ? -11.266 26.297 5.605 1 97.88 188 TRP A CA 1
ATOM 1541 C C . TRP A 1 188 ? -11.758 27.469 6.441 1 97.88 188 TRP A C 1
ATOM 1543 O O . TRP A 1 188 ? -11.195 28.562 6.363 1 97.88 188 TRP A O 1
ATOM 1553 N N . ARG A 1 189 ? -12.828 27.188 7.188 1 97.81 189 ARG A N 1
ATOM 1554 C CA . ARG A 1 189 ? -13.25 28.094 8.266 1 97.81 189 ARG A CA 1
ATOM 1555 C C . ARG A 1 189 ? -12.625 27.672 9.594 1 97.81 189 ARG A C 1
ATOM 1557 O O . ARG A 1 189 ? -12.242 26.516 9.773 1 97.81 189 ARG A O 1
ATOM 1564 N N . THR A 1 190 ? -12.453 28.625 10.469 1 98.19 190 THR A N 1
ATOM 1565 C CA . THR A 1 190 ? -11.812 28.312 11.75 1 98.19 190 THR A CA 1
ATOM 1566 C C . THR A 1 190 ? -12.75 28.641 12.906 1 98.19 190 THR A C 1
ATOM 1568 O O . THR A 1 190 ? -13.57 29.562 12.82 1 98.19 190 THR A O 1
ATOM 1571 N N . TYR A 1 191 ? -12.633 27.906 13.93 1 98.12 191 TYR A N 1
ATOM 1572 C CA . TYR A 1 191 ? -13.367 28.141 15.164 1 98.12 191 TYR A CA 1
ATOM 1573 C C . TYR A 1 191 ? -12.648 29.156 16.031 1 98.12 191 TYR A C 1
ATOM 1575 O O . TYR A 1 191 ? -11.453 29.391 15.875 1 98.12 191 TYR A O 1
ATOM 1583 N N . THR A 1 192 ? -13.391 29.719 16.875 1 96.81 192 THR A N 1
ATOM 1584 C CA . THR A 1 192 ? -12.781 30.578 17.891 1 96.81 192 THR A CA 1
ATOM 1585 C C . THR A 1 192 ? -12.18 29.734 19.016 1 96.81 192 THR A C 1
ATOM 1587 O O . THR A 1 192 ? -12.898 29.156 19.828 1 96.81 192 THR A O 1
ATOM 1590 N N . LEU A 1 193 ? -10.883 29.719 19.062 1 97.75 193 LEU A N 1
ATOM 1591 C CA . LEU A 1 193 ? -10.172 28.891 20.047 1 97.75 193 LEU A CA 1
ATOM 1592 C C . LEU A 1 193 ? -10.297 29.484 21.438 1 97.75 193 LEU A C 1
ATOM 1594 O O . LEU A 1 193 ? -10.109 30.688 21.625 1 97.75 193 LEU A O 1
ATOM 1598 N N . GLN A 1 194 ? -10.602 28.719 22.422 1 98.19 194 GLN A N 1
ATOM 1599 C CA . GLN A 1 194 ? -10.75 29.141 23.812 1 98.19 194 GLN A CA 1
ATOM 1600 C C . GLN A 1 194 ? -9.586 28.641 24.656 1 98.19 194 GLN A C 1
ATOM 1602 O O . GLN A 1 194 ? -9.172 29.312 25.609 1 98.19 194 GLN A O 1
ATOM 1607 N N . ASP A 1 195 ? -9.164 27.469 24.406 1 98.25 195 ASP A N 1
ATOM 1608 C CA . ASP A 1 195 ? -8.055 26.859 25.109 1 98.25 195 ASP A CA 1
ATOM 1609 C C . ASP A 1 195 ? -7.387 25.766 24.266 1 98.25 195 ASP A C 1
ATOM 1611 O O . ASP A 1 195 ? -7.98 25.281 23.312 1 98.25 195 ASP A O 1
ATOM 1615 N N . TYR A 1 196 ? -6.109 25.484 24.625 1 98.75 196 TYR A N 1
ATOM 1616 C CA . TYR A 1 196 ? -5.414 24.375 23.969 1 98.75 196 TYR A CA 1
ATOM 1617 C C . TYR A 1 196 ? -4.293 23.844 24.859 1 98.75 196 TYR A C 1
ATOM 1619 O O . TYR A 1 196 ? -3.893 24.484 25.828 1 98.75 196 TYR A O 1
ATOM 1627 N N . ARG A 1 197 ? -3.885 22.656 24.531 1 98.44 197 ARG A N 1
ATOM 1628 C CA . ARG A 1 197 ? -2.742 22.016 25.188 1 98.44 197 ARG A CA 1
ATOM 1629 C C . ARG A 1 197 ? -1.927 21.203 24.188 1 98.44 197 ARG A C 1
ATOM 1631 O O . ARG A 1 197 ? -2.488 20.516 23.344 1 98.44 197 ARG A O 1
ATOM 1638 N N . VAL A 1 198 ? -0.62 21.438 24.188 1 98.81 198 VAL A N 1
ATOM 1639 C CA . VAL A 1 198 ? 0.326 20.625 23.438 1 98.81 198 VAL A CA 1
ATOM 1640 C C . VAL A 1 198 ? 1.332 19.984 24.406 1 98.81 198 VAL A C 1
ATOM 1642 O O . VAL A 1 198 ? 2.252 20.656 24.875 1 98.81 198 VAL A O 1
ATOM 1645 N N . ASP A 1 199 ? 1.07 18.781 24.719 1 98.62 199 ASP A N 1
ATOM 1646 C CA . ASP A 1 199 ? 1.993 17.984 25.516 1 98.62 199 ASP A CA 1
ATOM 1647 C C . ASP A 1 199 ? 2.68 16.922 24.656 1 98.62 199 ASP A C 1
ATOM 1649 O O . ASP A 1 199 ? 2.326 15.734 24.719 1 98.62 199 ASP A O 1
ATOM 1653 N N . VAL A 1 200 ? 3.637 17.375 23.891 1 98.81 200 VAL A N 1
ATOM 1654 C CA . VAL A 1 200 ? 4.371 16.547 22.938 1 98.81 200 VAL A CA 1
ATOM 1655 C C . VAL A 1 200 ? 5.875 16.719 23.156 1 98.81 200 VAL A C 1
ATOM 1657 O O . VAL A 1 200 ? 6.363 17.844 23.25 1 98.81 200 VAL A O 1
ATOM 1660 N N . ASP A 1 201 ? 6.57 15.68 23.344 1 98.69 201 ASP A N 1
ATOM 1661 C CA . ASP A 1 201 ? 8.031 15.688 23.344 1 98.69 201 ASP A CA 1
ATOM 1662 C C . ASP A 1 201 ? 8.586 15.688 21.922 1 98.69 201 ASP A C 1
ATOM 1664 O O . ASP A 1 201 ? 8.859 14.625 21.359 1 98.69 201 ASP A O 1
ATOM 1668 N N . PHE A 1 202 ? 8.828 16.875 21.391 1 98.69 202 PHE A N 1
ATOM 1669 C CA . PHE A 1 202 ? 9.227 17.016 20 1 98.69 202 PHE A CA 1
ATOM 1670 C C . PHE A 1 202 ? 10.555 16.328 19.734 1 98.69 202 PHE A C 1
ATOM 1672 O O . PHE A 1 202 ? 10.781 15.781 18.656 1 98.69 202 PHE A O 1
ATOM 1679 N N . GLY A 1 203 ? 11.445 16.438 20.672 1 98.12 203 GLY A N 1
ATOM 1680 C CA . GLY A 1 203 ? 12.727 15.758 20.516 1 98.12 203 GLY A CA 1
ATOM 1681 C C . GLY A 1 203 ? 12.586 14.25 20.359 1 98.12 203 GLY A C 1
ATOM 1682 O O . GLY A 1 203 ? 13.219 13.656 19.484 1 98.12 203 GLY A O 1
ATOM 1683 N N . ALA A 1 204 ? 11.773 13.625 21.172 1 98 204 ALA A N 1
ATOM 1684 C CA . ALA A 1 204 ? 11.555 12.18 21.109 1 98 204 ALA A CA 1
ATOM 1685 C C . ALA A 1 204 ? 10.828 11.781 19.844 1 98 204 ALA A C 1
ATOM 1687 O O . ALA A 1 204 ? 11.109 10.734 19.25 1 98 204 ALA A O 1
ATOM 1688 N N . VAL A 1 205 ? 9.906 12.609 19.406 1 98.19 205 VAL A N 1
ATOM 1689 C CA . VAL A 1 205 ? 9.008 12.25 18.312 1 98.19 205 VAL A CA 1
ATOM 1690 C C . VAL A 1 205 ? 9.664 12.562 16.969 1 98.19 205 VAL A C 1
ATOM 1692 O O . VAL A 1 205 ? 9.547 11.789 16.016 1 98.19 205 VAL A O 1
ATOM 1695 N N . TYR A 1 206 ? 10.414 13.688 16.875 1 97.75 206 TYR A N 1
ATOM 1696 C CA . TYR A 1 206 ? 10.852 14.18 15.57 1 97.75 206 TYR A CA 1
ATOM 1697 C C . TYR A 1 206 ? 12.367 14.258 15.5 1 97.75 206 TYR A C 1
ATOM 1699 O O . TYR A 1 206 ? 12.93 14.547 14.438 1 97.75 206 TYR A O 1
ATOM 1707 N N . GLY A 1 207 ? 13.031 14.008 16.609 1 96.94 207 GLY A N 1
ATOM 1708 C CA . GLY A 1 207 ? 14.484 14.07 16.656 1 96.94 207 GLY A CA 1
ATOM 1709 C C . GLY A 1 207 ? 15 15.211 17.516 1 96.94 207 GLY A C 1
ATOM 1710 O O . GLY A 1 207 ? 14.305 16.219 17.703 1 96.94 207 GLY A O 1
ATOM 1711 N N . GLU A 1 208 ? 16.234 15.133 17.859 1 97.44 208 GLU A N 1
ATOM 1712 C CA . GLU A 1 208 ? 16.844 16.047 18.812 1 97.44 208 GLU A CA 1
ATOM 1713 C C . GLU A 1 208 ? 16.812 17.484 18.297 1 97.44 208 GLU A C 1
ATOM 1715 O O . GLU A 1 208 ? 16.688 18.422 19.078 1 97.44 208 GLU A O 1
ATOM 1720 N N . ALA A 1 209 ? 16.891 17.656 17.047 1 97 209 ALA A N 1
ATOM 1721 C CA . ALA A 1 209 ? 16.906 18.984 16.453 1 97 209 ALA A CA 1
ATOM 1722 C C . ALA A 1 209 ? 15.625 19.75 16.75 1 97 209 ALA A C 1
ATOM 1724 O O . ALA A 1 209 ? 15.602 20.984 16.703 1 97 209 ALA A O 1
ATOM 1725 N N . TRP A 1 210 ? 14.586 19.016 17.109 1 98.38 210 TRP A N 1
ATOM 1726 C CA . TRP A 1 210 ? 13.273 19.625 17.312 1 98.38 210 TRP A CA 1
ATOM 1727 C C . TRP A 1 210 ? 12.969 19.781 18.797 1 98.38 210 TRP A C 1
ATOM 1729 O O . TRP A 1 210 ? 11.906 20.281 19.172 1 98.38 210 TRP A O 1
ATOM 1739 N N . SER A 1 211 ? 13.883 19.469 19.719 1 98.19 211 SER A N 1
ATOM 1740 C CA . SER A 1 211 ? 13.664 19.406 21.156 1 98.19 211 SER A CA 1
ATOM 1741 C C . SER A 1 211 ? 13.266 20.781 21.703 1 98.19 211 SER A C 1
ATOM 1743 O O . SER A 1 211 ? 12.523 20.859 22.688 1 98.19 211 SER A O 1
ATOM 1745 N N . ARG A 1 212 ? 13.719 21.812 21.047 1 97.56 212 ARG A N 1
ATOM 1746 C CA . ARG A 1 212 ? 13.461 23.156 21.531 1 97.56 212 ARG A CA 1
ATOM 1747 C C . ARG A 1 212 ? 11.969 23.484 21.5 1 97.56 212 ARG A C 1
ATOM 1749 O O . ARG A 1 212 ? 11.492 24.328 22.266 1 97.56 212 ARG A O 1
ATOM 1756 N N . LEU A 1 213 ? 11.234 22.781 20.672 1 98.5 213 LEU A N 1
ATOM 1757 C CA . LEU A 1 213 ? 9.805 23.062 20.547 1 98.5 213 LEU A CA 1
ATOM 1758 C C . LEU A 1 213 ? 9.039 22.484 21.734 1 98.5 213 LEU A C 1
ATOM 1760 O O . LEU A 1 213 ? 7.887 22.859 21.969 1 98.5 213 LEU A O 1
ATOM 1764 N N . THR A 1 214 ? 9.656 21.578 22.391 1 98.31 214 THR A N 1
ATOM 1765 C CA . THR A 1 214 ? 8.992 20.969 23.547 1 98.31 214 THR A CA 1
ATOM 1766 C C . THR A 1 214 ? 8.75 22.016 24.641 1 98.31 214 THR A C 1
ATOM 1768 O O . THR A 1 214 ? 9.688 22.656 25.109 1 98.31 214 THR A O 1
ATOM 1771 N N . GLY A 1 215 ? 7.5 22.188 24.938 1 97.19 215 GLY A N 1
ATOM 1772 C CA . GLY A 1 215 ? 7.133 23.141 25.969 1 97.19 215 GLY A CA 1
ATOM 1773 C C . GLY A 1 215 ? 7.094 24.578 25.484 1 97.19 215 GLY A C 1
ATOM 1774 O O . GLY A 1 215 ? 6.672 25.469 26.203 1 97.19 215 GLY A O 1
ATOM 1775 N N . MET A 1 216 ? 7.496 24.828 24.25 1 97.81 216 MET A N 1
ATOM 1776 C CA . MET A 1 216 ? 7.48 26.172 23.688 1 97.81 216 MET A CA 1
ATOM 1777 C C . MET A 1 216 ? 6.055 26.625 23.391 1 97.81 216 MET A C 1
ATOM 1779 O O . MET A 1 216 ? 5.246 25.844 22.891 1 97.81 216 MET A O 1
ATOM 1783 N N . LYS A 1 217 ? 5.805 27.875 23.781 1 97.62 217 LYS A N 1
ATOM 1784 C CA . LYS A 1 217 ? 4.52 28.438 23.375 1 97.62 217 LYS A CA 1
ATOM 1785 C C . LYS A 1 217 ? 4.473 28.672 21.859 1 97.62 217 LYS A C 1
ATOM 1787 O O . LYS A 1 217 ? 5.355 29.328 21.297 1 97.62 217 LYS A O 1
ATOM 1792 N N . PRO A 1 218 ? 3.523 28.141 21.203 1 98.5 218 PRO A N 1
ATOM 1793 C CA . PRO A 1 218 ? 3.436 28.359 19.766 1 98.5 218 PRO A CA 1
ATOM 1794 C C . PRO A 1 218 ? 3.256 29.844 19.406 1 98.5 218 PRO A C 1
ATOM 1796 O O . PRO A 1 218 ? 2.695 30.609 20.203 1 98.5 218 PRO A O 1
ATOM 1799 N N . HIS A 1 219 ? 3.748 30.141 18.203 1 97.62 219 HIS A N 1
ATOM 1800 C CA . HIS A 1 219 ? 3.523 31.469 17.641 1 97.62 219 HIS A CA 1
ATOM 1801 C C . HIS A 1 219 ? 2.037 31.734 17.406 1 97.62 219 HIS A C 1
ATOM 1803 O O . HIS A 1 219 ? 1.555 32.844 17.609 1 97.62 219 HIS A O 1
ATOM 1809 N N . SER A 1 220 ? 1.347 30.766 17 1 98 220 SER A N 1
ATOM 1810 C CA . SER A 1 220 ? -0.098 30.812 16.812 1 98 220 SER A CA 1
ATOM 1811 C C . SER A 1 220 ? -0.709 29.422 16.812 1 98 220 SER A C 1
ATOM 1813 O O . SER A 1 220 ? -0.005 28.422 16.625 1 98 220 SER A O 1
ATOM 1815 N N . VAL A 1 221 ? -1.975 29.375 17.156 1 98.62 221 VAL A N 1
ATOM 1816 C CA . VAL A 1 221 ? -2.734 28.125 17.141 1 98.62 221 VAL A CA 1
ATOM 1817 C C . VAL A 1 221 ? -4.102 28.359 16.5 1 98.62 221 VAL A C 1
ATOM 1819 O O . VAL A 1 221 ? -4.719 29.406 16.719 1 98.62 221 VAL A O 1
ATOM 1822 N N . LEU A 1 222 ? -4.555 27.484 15.68 1 98.25 222 LEU A N 1
ATOM 1823 C CA . LEU A 1 222 ? -5.91 27.547 15.148 1 98.25 222 LEU A CA 1
ATOM 1824 C C . LEU A 1 222 ? -6.562 26.172 15.125 1 98.25 222 LEU A C 1
ATOM 1826 O O . LEU A 1 222 ? -5.875 25.156 15.242 1 98.25 222 LEU A O 1
ATOM 1830 N N . LEU A 1 223 ? -7.84 26.109 15.164 1 98.62 223 LEU A N 1
ATOM 1831 C CA . LEU A 1 223 ? -8.68 24.938 14.93 1 98.62 223 LEU A CA 1
ATOM 1832 C C . LEU A 1 223 ? -9.602 25.156 13.734 1 98.62 223 LEU A C 1
ATOM 1834 O O . LEU A 1 223 ? -10.469 26.031 13.766 1 98.62 223 LEU A O 1
ATOM 1838 N N . ALA A 1 224 ? -9.375 24.406 12.758 1 98.5 224 ALA A N 1
ATOM 1839 C CA . ALA A 1 224 ? -10.156 24.562 11.531 1 98.5 224 ALA A CA 1
ATOM 1840 C C . ALA A 1 224 ? -11.227 23.469 11.422 1 98.5 224 ALA A C 1
ATOM 1842 O O . ALA A 1 224 ? -11.008 22.344 11.852 1 98.5 224 ALA A O 1
ATOM 1843 N N . GLU A 1 225 ? -12.258 23.812 10.82 1 98.12 225 GLU A N 1
ATOM 1844 C CA . GLU A 1 225 ? -13.383 22.906 10.625 1 98.12 225 GLU A CA 1
ATOM 1845 C C . GLU A 1 225 ? -13.008 21.734 9.734 1 98.12 225 GLU A C 1
ATOM 1847 O O . GLU A 1 225 ? -13.344 20.594 10.023 1 98.12 225 GLU A O 1
ATOM 1852 N N . GLY A 1 226 ? -12.344 22.016 8.672 1 98.06 226 GLY A N 1
ATOM 1853 C CA . GLY A 1 226 ? -11.984 21.016 7.68 1 98.06 226 GLY A CA 1
ATOM 1854 C C . GLY A 1 226 ? -12.984 20.922 6.539 1 98.06 226 GLY A C 1
ATOM 1855 O O . GLY A 1 226 ? -13.805 21.812 6.352 1 98.06 226 GLY A O 1
ATOM 1856 N N . SER A 1 227 ? -12.812 19.922 5.711 1 98.5 227 SER A N 1
ATOM 1857 C CA . SER A 1 227 ? -13.617 19.766 4.504 1 98.5 227 SER A CA 1
ATOM 1858 C C . SER A 1 227 ? -13.336 18.438 3.814 1 98.5 227 SER A C 1
ATOM 1860 O O . SER A 1 227 ? -12.469 17.672 4.254 1 98.5 227 SER A O 1
ATOM 1862 N N . ASP A 1 228 ? -14.133 18.25 2.807 1 98.19 228 ASP A N 1
ATOM 1863 C CA . ASP A 1 228 ? -13.742 17.234 1.836 1 98.19 228 ASP A CA 1
ATOM 1864 C C . ASP A 1 228 ? -12.414 17.594 1.165 1 98.19 228 ASP A C 1
ATOM 1866 O O . ASP A 1 228 ? -12.156 18.766 0.887 1 98.19 228 ASP A O 1
ATOM 1870 N N . VAL A 1 229 ? -11.672 16.562 0.943 1 98.19 229 VAL A N 1
ATOM 1871 C CA . VAL A 1 229 ? -10.391 16.766 0.276 1 98.19 229 VAL A CA 1
ATOM 1872 C C . VAL A 1 229 ? -10.203 15.727 -0.82 1 98.19 229 VAL A C 1
ATOM 1874 O O . VAL A 1 229 ? -10.773 14.633 -0.753 1 98.19 229 VAL A O 1
ATOM 1877 N N . SER A 1 230 ? -9.453 16.062 -1.844 1 97.62 230 SER A N 1
ATOM 1878 C CA . SER A 1 230 ? -8.969 15.18 -2.896 1 97.62 230 SER A CA 1
ATOM 1879 C C . SER A 1 230 ? -7.457 15.266 -3.041 1 97.62 230 SER A C 1
ATOM 1881 O O . SER A 1 230 ? -6.891 16.359 -3.111 1 97.62 230 SER A O 1
ATOM 1883 N N . VAL A 1 231 ? -6.852 14.156 -3.018 1 95.88 231 VAL A N 1
ATOM 1884 C CA . VAL A 1 231 ? -5.41 14.062 -3.234 1 95.88 231 VAL A CA 1
ATOM 1885 C C . VAL A 1 231 ? -5.133 13.352 -4.555 1 95.88 231 VAL A C 1
ATOM 1887 O O . VAL A 1 231 ? -5.699 12.289 -4.824 1 95.88 231 VAL A O 1
ATOM 1890 N N . TYR A 1 232 ? -4.297 13.898 -5.309 1 93.69 232 TYR A N 1
ATOM 1891 C CA . TYR A 1 232 ? -4.012 13.344 -6.625 1 93.69 232 TYR A CA 1
ATOM 1892 C C . TYR A 1 232 ? -2.637 12.688 -6.652 1 93.69 232 TYR A C 1
ATOM 1894 O O . TYR A 1 232 ? -1.786 12.969 -5.809 1 93.69 232 TYR A O 1
ATOM 1902 N N . ALA A 1 233 ? -2.457 11.828 -7.609 1 85.25 233 ALA A N 1
ATOM 1903 C CA . ALA A 1 233 ? -1.213 11.078 -7.719 1 85.25 233 ALA A CA 1
ATOM 1904 C C . ALA A 1 233 ? -0.019 12.008 -7.902 1 85.25 233 ALA A C 1
ATOM 1906 O O . ALA A 1 233 ? -0.126 13.039 -8.562 1 85.25 233 ALA A O 1
ATOM 1907 N N . GLY A 1 234 ? 1.064 11.562 -7.379 1 86.19 234 GLY A N 1
ATOM 1908 C CA . GLY A 1 234 ? 2.281 12.359 -7.418 1 86.19 234 GLY A CA 1
ATOM 1909 C C . GLY A 1 234 ? 2.975 12.32 -8.766 1 86.19 234 GLY A C 1
ATOM 1910 O O . GLY A 1 234 ? 2.758 11.398 -9.555 1 86.19 234 GLY A O 1
ATOM 1911 N N . GLU A 1 235 ? 3.693 13.352 -9.008 1 87.75 235 GLU A N 1
ATOM 1912 C CA . GLU A 1 235 ? 4.574 13.445 -10.172 1 87.75 235 GLU A CA 1
ATOM 1913 C C . GLU A 1 235 ? 6.023 13.672 -9.742 1 87.75 235 GLU A C 1
ATOM 1915 O O . GLU A 1 235 ? 6.289 14.461 -8.836 1 87.75 235 GLU A O 1
ATOM 1920 N N . LYS A 1 236 ? 6.867 12.977 -10.375 1 85.19 236 LYS A N 1
ATOM 1921 C CA . LYS A 1 236 ? 8.289 13.18 -10.094 1 85.19 236 LYS A CA 1
ATOM 1922 C C . LYS A 1 236 ? 8.805 14.438 -10.789 1 85.19 236 LYS A C 1
ATOM 1924 O O . LYS A 1 236 ? 8.523 14.664 -11.969 1 85.19 236 LYS A O 1
ATOM 1929 N N . LEU A 1 237 ? 9.461 15.219 -10.047 1 84.19 237 LEU A N 1
ATOM 1930 C CA . LEU A 1 237 ? 9.992 16.453 -10.602 1 84.19 237 LEU A CA 1
ATOM 1931 C C . LEU A 1 237 ? 11.438 16.266 -11.062 1 84.19 237 LEU A C 1
ATOM 1933 O O . LEU A 1 237 ? 11.906 16.984 -11.945 1 84.19 237 LEU A O 1
ATOM 1937 N N . THR A 1 238 ? 12.234 15.406 -10.305 1 68.81 238 THR A N 1
ATOM 1938 C CA . THR A 1 238 ? 13.625 15.172 -10.664 1 68.81 238 THR A CA 1
ATOM 1939 C C . THR A 1 238 ? 13.938 13.672 -10.664 1 68.81 238 THR A C 1
ATOM 1941 O O . THR A 1 238 ? 13.289 12.898 -9.953 1 68.81 238 THR A O 1
ATOM 1944 N N . MET B 1 1 ? 21.203 -0.003 -13.438 1 50.16 1 MET B N 1
ATOM 1945 C CA . MET B 1 1 ? 20.172 -1.041 -13.508 1 50.16 1 MET B CA 1
ATOM 1946 C C . MET B 1 1 ? 18.969 -0.677 -12.641 1 50.16 1 MET B C 1
ATOM 1948 O O . MET B 1 1 ? 19.125 -0.012 -11.609 1 50.16 1 MET B O 1
ATOM 1952 N N . LYS B 1 2 ? 17.703 -0.875 -13.047 1 74.38 2 LYS B N 1
ATOM 1953 C CA . LYS B 1 2 ? 16.516 -0.478 -12.305 1 74.38 2 LYS B CA 1
ATOM 1954 C C . LYS B 1 2 ? 16.359 -1.297 -11.023 1 74.38 2 LYS B C 1
ATOM 1956 O O . LYS B 1 2 ? 16.547 -2.516 -11.039 1 74.38 2 LYS B O 1
ATOM 1961 N N . ARG B 1 3 ? 16.344 -0.705 -9.945 1 89.38 3 ARG B N 1
ATOM 1962 C CA . ARG B 1 3 ? 16.156 -1.358 -8.656 1 89.38 3 ARG B CA 1
ATOM 1963 C C . ARG B 1 3 ? 14.82 -2.076 -8.586 1 89.38 3 ARG B C 1
ATOM 1965 O O . ARG B 1 3 ? 13.805 -1.557 -9.062 1 89.38 3 ARG B O 1
ATOM 1972 N N . PRO B 1 4 ? 14.898 -3.346 -8.094 1 94.19 4 PRO B N 1
ATOM 1973 C CA . PRO B 1 4 ? 13.625 -4.055 -7.973 1 94.19 4 PRO B CA 1
ATOM 1974 C C . PRO B 1 4 ? 12.672 -3.396 -6.977 1 94.19 4 PRO B C 1
ATOM 1976 O O . PRO B 1 4 ? 13.117 -2.828 -5.977 1 94.19 4 PRO B O 1
ATOM 1979 N N . PHE B 1 5 ? 11.523 -3.496 -7.336 1 90 5 PHE B N 1
ATOM 1980 C CA . PHE B 1 5 ? 10.484 -3.027 -6.43 1 90 5 PHE B CA 1
ATOM 1981 C C . PHE B 1 5 ? 10.336 -3.969 -5.238 1 90 5 PHE B C 1
ATOM 1983 O O . PHE B 1 5 ? 10.164 -3.52 -4.105 1 90 5 PHE B O 1
ATOM 1990 N N . LEU B 1 6 ? 10.367 -5.25 -5.52 1 93.88 6 LEU B N 1
ATOM 1991 C CA . LEU B 1 6 ? 10.203 -6.289 -4.508 1 93.88 6 LEU B CA 1
ATOM 1992 C C . LEU B 1 6 ? 11.227 -7.402 -4.699 1 93.88 6 LEU B C 1
ATOM 1994 O O . LEU B 1 6 ? 11.492 -7.82 -5.828 1 93.88 6 LEU B O 1
ATOM 1998 N N . THR B 1 7 ? 11.82 -7.801 -3.605 1 96.75 7 THR B N 1
ATOM 1999 C CA . THR B 1 7 ? 12.633 -9.016 -3.59 1 96.75 7 THR B CA 1
ATOM 2000 C C . THR B 1 7 ? 12.117 -10 -2.545 1 96.75 7 THR B C 1
ATOM 2002 O O . THR B 1 7 ? 11.562 -9.594 -1.521 1 96.75 7 THR B O 1
ATOM 2005 N N . ALA B 1 8 ? 12.242 -11.273 -2.875 1 97.88 8 ALA B N 1
ATOM 2006 C CA . ALA B 1 8 ? 11.797 -12.328 -1.964 1 97.88 8 ALA B CA 1
ATOM 2007 C C . ALA B 1 8 ? 12.414 -13.672 -2.34 1 97.88 8 ALA B C 1
ATOM 2009 O O . ALA B 1 8 ? 13.141 -13.773 -3.328 1 97.88 8 ALA B O 1
ATOM 2010 N N . LYS B 1 9 ? 12.242 -14.555 -1.5 1 98.31 9 LYS B N 1
ATOM 2011 C CA . LYS B 1 9 ? 12.469 -15.961 -1.821 1 98.31 9 LYS B CA 1
ATOM 2012 C C . LYS B 1 9 ? 11.148 -16.719 -1.938 1 98.31 9 LYS B C 1
ATOM 2014 O O . LYS B 1 9 ? 10.391 -16.797 -0.972 1 98.31 9 LYS B O 1
ATOM 2019 N N . TRP B 1 10 ? 10.844 -17.172 -3.125 1 98.5 10 TRP B N 1
ATOM 2020 C CA . TRP B 1 10 ? 9.719 -18.078 -3.305 1 98.5 10 TRP B CA 1
ATOM 2021 C C . TRP B 1 10 ? 10.148 -19.531 -3.076 1 98.5 10 TRP B C 1
ATOM 2023 O O . TRP B 1 10 ? 11.148 -19.984 -3.637 1 98.5 10 TRP B O 1
ATOM 2033 N N . GLN B 1 11 ? 9.328 -20.219 -2.26 1 98.5 11 GLN B N 1
ATOM 2034 C CA . GLN B 1 11 ? 9.75 -21.562 -1.922 1 98.5 11 GLN B CA 1
ATOM 2035 C C . GLN B 1 11 ? 8.586 -22.547 -1.995 1 98.5 11 GLN B C 1
ATOM 2037 O O . GLN B 1 11 ? 7.441 -22.172 -1.715 1 98.5 11 GLN B O 1
ATOM 2042 N N . ASN B 1 12 ? 8.953 -23.766 -2.393 1 98.44 12 ASN B N 1
ATOM 2043 C CA . ASN B 1 12 ? 8.031 -24.891 -2.375 1 98.44 12 ASN B CA 1
ATOM 2044 C C . ASN B 1 12 ? 6.742 -24.578 -3.131 1 98.44 12 ASN B C 1
ATOM 2046 O O . ASN B 1 12 ? 5.648 -24.719 -2.58 1 98.44 12 ASN B O 1
ATOM 2050 N N . LEU B 1 13 ? 6.918 -24.266 -4.355 1 98.75 13 LEU B N 1
ATOM 2051 C CA . LEU B 1 13 ? 5.789 -23.906 -5.207 1 98.75 13 LEU B CA 1
ATOM 2052 C C . LEU B 1 13 ? 5.051 -25.156 -5.691 1 98.75 13 LEU B C 1
ATOM 2054 O O . LEU B 1 13 ? 5.574 -25.906 -6.52 1 98.75 13 LEU B O 1
ATOM 2058 N N . PHE B 1 14 ? 3.947 -25.375 -5.125 1 98.88 14 PHE B N 1
ATOM 2059 C CA . PHE B 1 14 ? 3.021 -26.375 -5.637 1 98.88 14 PHE B CA 1
ATOM 2060 C C . PHE B 1 14 ? 2.207 -25.812 -6.797 1 98.88 14 PHE B C 1
ATOM 2062 O O . PHE B 1 14 ? 1.598 -24.75 -6.68 1 98.88 14 PHE B O 1
ATOM 2069 N N . MET B 1 15 ? 2.195 -26.5 -7.902 1 98.88 15 MET B N 1
ATOM 2070 C CA . MET B 1 15 ? 1.453 -26.031 -9.07 1 98.88 15 MET B CA 1
ATOM 2071 C C . MET B 1 15 ? 0.606 -27.156 -9.664 1 98.88 15 MET B C 1
ATOM 2073 O O . MET B 1 15 ? 1.142 -28.141 -10.172 1 98.88 15 MET B O 1
ATOM 2077 N N . ALA B 1 16 ? -0.639 -27.016 -9.555 1 98.88 16 ALA B N 1
ATOM 2078 C CA . ALA B 1 16 ? -1.588 -27.906 -10.219 1 98.88 16 ALA B CA 1
ATOM 2079 C C . ALA B 1 16 ? -2.146 -27.266 -11.484 1 98.88 16 ALA B C 1
ATOM 2081 O O . ALA B 1 16 ? -2.738 -26.172 -11.43 1 98.88 16 ALA B O 1
ATOM 2082 N N . ASN B 1 17 ? -1.962 -27.906 -12.57 1 98.81 17 ASN B N 1
ATOM 2083 C CA . ASN B 1 17 ? -2.287 -27.328 -13.875 1 98.81 17 ASN B CA 1
ATOM 2084 C C . ASN B 1 17 ? -3.516 -28 -14.492 1 98.81 17 ASN B C 1
ATOM 2086 O O . ASN B 1 17 ? -3.619 -29.234 -14.508 1 98.81 17 ASN B O 1
ATOM 2090 N N . TYR B 1 18 ? -4.434 -27.188 -14.969 1 98.88 18 TYR B N 1
ATOM 2091 C CA . TYR B 1 18 ? -5.684 -27.672 -15.555 1 98.88 18 TYR B CA 1
ATOM 2092 C C . TYR B 1 18 ? -5.859 -27.156 -16.969 1 98.88 18 TYR B C 1
ATOM 2094 O O . TYR B 1 18 ? -5.559 -25.984 -17.266 1 98.88 18 TYR B O 1
ATOM 2102 N N . GLU B 1 19 ? -6.246 -28.031 -17.844 1 98.44 19 GLU B N 1
ATOM 2103 C CA . GLU B 1 19 ? -6.66 -27.578 -19.172 1 98.44 19 GLU B CA 1
ATOM 2104 C C . GLU B 1 19 ? -8.062 -26.984 -19.156 1 98.44 19 GLU B C 1
ATOM 2106 O O . GLU B 1 19 ? -8.969 -27.547 -18.547 1 98.44 19 GLU B O 1
ATOM 2111 N N . VAL B 1 20 ? -8.188 -25.828 -19.781 1 98.5 2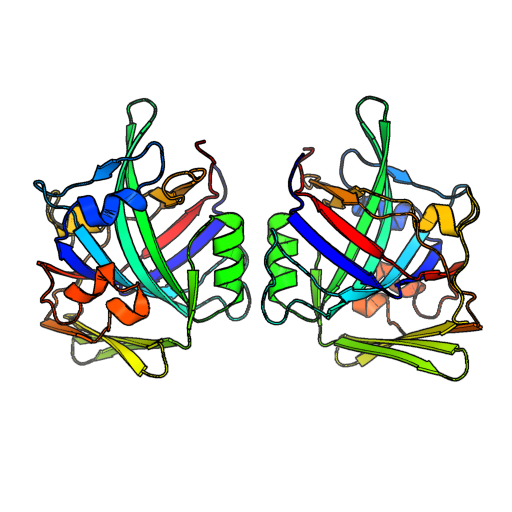0 VAL B N 1
ATOM 2112 C CA . VAL B 1 20 ? -9.492 -25.188 -19.828 1 98.5 20 VAL B CA 1
ATOM 2113 C C . VAL B 1 20 ? -9.789 -24.719 -21.266 1 98.5 20 VAL B C 1
ATOM 2115 O O . VAL B 1 20 ? -8.891 -24.672 -22.109 1 98.5 20 VAL B O 1
ATOM 2118 N N . ALA B 1 21 ? -11.117 -24.438 -21.469 1 97.75 21 ALA B N 1
ATOM 2119 C CA . ALA B 1 21 ? -11.477 -23.812 -22.734 1 97.75 21 ALA B CA 1
ATOM 2120 C C . ALA B 1 21 ? -10.898 -22.391 -22.844 1 97.75 21 ALA B C 1
ATOM 2122 O O . ALA B 1 21 ? -10.922 -21.641 -21.859 1 97.75 21 ALA B O 1
ATOM 2123 N N . GLN B 1 22 ? -10.398 -22.109 -24 1 97.94 22 GLN B N 1
ATOM 2124 C CA . GLN B 1 22 ? -9.828 -20.781 -24.219 1 97.94 22 GLN B CA 1
ATOM 2125 C C . GLN B 1 22 ? -10.867 -19.688 -23.953 1 97.94 22 GLN B C 1
ATOM 2127 O O . GLN B 1 22 ? -10.531 -18.625 -23.438 1 97.94 22 GLN B O 1
ATOM 2132 N N . SER B 1 23 ? -12.094 -19.938 -24.266 1 96.81 23 SER B N 1
ATOM 2133 C CA . SER B 1 23 ? -13.18 -18.969 -24.141 1 96.81 23 SER B CA 1
ATOM 2134 C C . SER B 1 23 ? -13.359 -18.547 -22.672 1 96.81 23 SER B C 1
ATOM 2136 O O . SER B 1 23 ? -13.797 -17.422 -22.391 1 96.81 23 SER B O 1
ATOM 2138 N N . LEU B 1 24 ? -12.977 -19.453 -21.781 1 97.06 24 LEU B N 1
ATOM 2139 C CA . LEU B 1 24 ? -13.102 -19.172 -20.344 1 97.06 24 LEU B CA 1
ATOM 2140 C C . LEU B 1 24 ? -12.125 -18.078 -19.922 1 97.06 24 LEU B C 1
ATOM 2142 O O . LEU B 1 24 ? -12.367 -17.375 -18.938 1 97.06 24 LEU B O 1
ATOM 2146 N N . LEU B 1 25 ? -11.047 -17.953 -20.672 1 97.56 25 LEU B N 1
ATOM 2147 C CA . LEU B 1 25 ? -9.969 -17.062 -20.266 1 97.56 25 LEU B CA 1
ATOM 2148 C C . LEU B 1 25 ? -10.047 -15.734 -21.031 1 97.56 25 LEU B C 1
ATOM 2150 O O . LEU B 1 25 ? -9.398 -14.758 -20.656 1 97.56 25 LEU B O 1
ATOM 2154 N N . GLU B 1 26 ? -10.852 -15.625 -22.031 1 94.69 26 GLU B N 1
ATOM 2155 C CA . GLU B 1 26 ? -10.859 -14.508 -22.969 1 94.69 26 GLU B CA 1
ATOM 2156 C C . GLU B 1 26 ? -11.078 -13.18 -22.234 1 94.69 26 GLU B C 1
ATOM 2158 O O . GLU B 1 26 ? -10.391 -12.195 -22.516 1 94.69 26 GLU B O 1
ATOM 2163 N N . LYS B 1 27 ? -11.984 -13.133 -21.359 1 93.56 27 LYS B N 1
ATOM 2164 C CA . LYS B 1 27 ? -12.344 -11.883 -20.688 1 93.56 27 LYS B CA 1
ATOM 2165 C C . LYS B 1 27 ? -11.227 -11.422 -19.75 1 93.56 27 LYS B C 1
ATOM 2167 O O . LYS B 1 27 ? -11.219 -10.273 -19.297 1 93.56 27 LYS B O 1
ATOM 2172 N N . PHE B 1 28 ? -10.297 -12.312 -19.438 1 95.38 28 PHE B N 1
ATOM 2173 C CA . PHE B 1 28 ? -9.234 -11.984 -18.5 1 95.38 28 PHE B CA 1
ATOM 2174 C C . PHE B 1 28 ? -7.965 -11.586 -19.234 1 95.38 28 PHE B C 1
ATOM 2176 O O . PHE B 1 28 ? -6.992 -11.141 -18.625 1 95.38 28 PHE B O 1
ATOM 2183 N N . VAL B 1 29 ? -7.938 -11.719 -20.531 1 96.38 29 VAL B N 1
ATOM 2184 C CA . VAL B 1 29 ? -6.727 -11.469 -21.312 1 96.38 29 VAL B CA 1
ATOM 2185 C C . VAL B 1 29 ? -6.508 -9.969 -21.469 1 96.38 29 VAL B C 1
ATOM 2187 O O . VAL B 1 29 ? -7.312 -9.273 -22.094 1 96.38 29 VAL B O 1
ATOM 2190 N N . PRO B 1 30 ? -5.398 -9.5 -20.922 1 95.06 30 PRO B N 1
ATOM 2191 C CA . PRO B 1 30 ? -5.121 -8.062 -21.047 1 95.06 30 PRO B CA 1
ATOM 2192 C C . PRO B 1 30 ? -4.867 -7.629 -22.484 1 95.06 30 PRO B C 1
ATOM 2194 O O . PRO B 1 30 ? -4.305 -8.391 -23.266 1 95.06 30 PRO B O 1
ATOM 2197 N N . ALA B 1 31 ? -5.227 -6.379 -22.719 1 93.75 31 ALA B N 1
ATOM 2198 C CA . ALA B 1 31 ? -5.004 -5.816 -24.047 1 93.75 31 ALA B CA 1
ATOM 2199 C C . ALA B 1 31 ? -3.523 -5.863 -24.422 1 93.75 31 ALA B C 1
ATOM 2201 O O . ALA B 1 31 ? -2.656 -5.59 -23.578 1 93.75 31 ALA B O 1
ATOM 2202 N N . GLY B 1 32 ? -3.271 -6.297 -25.641 1 93.44 32 GLY B N 1
ATOM 2203 C CA . GLY B 1 32 ? -1.9 -6.32 -26.125 1 93.44 32 GLY B CA 1
ATOM 2204 C C . GLY B 1 32 ? -1.209 -7.648 -25.891 1 93.44 32 GLY B C 1
ATOM 2205 O O . GLY B 1 32 ? -0.068 -7.844 -26.312 1 93.44 32 GLY B O 1
ATOM 2206 N N . THR B 1 33 ? -1.915 -8.531 -25.234 1 96.56 33 THR B N 1
ATOM 2207 C CA . THR B 1 33 ? -1.378 -9.867 -25 1 96.56 33 THR B CA 1
ATOM 2208 C C . THR B 1 33 ? -2.256 -10.93 -25.656 1 96.56 33 THR B C 1
ATOM 2210 O O . THR B 1 33 ? -3.342 -10.625 -26.156 1 96.56 33 THR B O 1
ATOM 2213 N N . GLU B 1 34 ? -1.722 -12.117 -25.688 1 96.94 34 GLU B N 1
ATOM 2214 C CA . GLU B 1 34 ? -2.48 -13.266 -26.172 1 96.94 34 GLU B CA 1
ATOM 2215 C C . GLU B 1 34 ? -2.201 -14.5 -25.312 1 96.94 34 GLU B C 1
ATOM 2217 O O . GLU B 1 34 ? -1.213 -14.547 -24.578 1 96.94 34 GLU B O 1
ATOM 2222 N N . LEU B 1 35 ? -3.07 -15.477 -25.422 1 98.44 35 LEU B N 1
ATOM 2223 C CA . LEU B 1 35 ? -2.893 -16.703 -24.672 1 98.44 35 LEU B CA 1
ATOM 2224 C C . LEU B 1 35 ? -1.638 -17.453 -25.125 1 98.44 35 LEU B C 1
ATOM 2226 O O . LEU B 1 35 ? -1.38 -17.562 -26.328 1 98.44 35 LEU B O 1
ATOM 2230 N N . ASP B 1 36 ? -0.821 -17.828 -24.234 1 98.69 36 ASP B N 1
ATOM 2231 C CA . ASP B 1 36 ? 0.293 -18.734 -24.484 1 98.69 36 ASP B CA 1
ATOM 2232 C C . ASP B 1 36 ? -0.129 -20.188 -24.297 1 98.69 36 ASP B C 1
ATOM 2234 O O . ASP B 1 36 ? -0.251 -20.656 -23.172 1 98.69 36 ASP B O 1
ATOM 2238 N N . LEU B 1 37 ? -0.246 -20.938 -25.375 1 98.62 37 LEU B N 1
ATOM 2239 C CA . LEU B 1 37 ? -0.774 -22.297 -25.328 1 98.62 37 LEU B CA 1
ATOM 2240 C C . LEU B 1 37 ? 0.357 -23.312 -25.312 1 98.62 37 LEU B C 1
ATOM 2242 O O . LEU B 1 37 ? 1.378 -23.125 -25.969 1 98.62 37 LEU B O 1
ATOM 2246 N N . PHE B 1 38 ? 0.167 -24.312 -24.578 1 98.31 38 PHE B N 1
ATOM 2247 C CA . PHE B 1 38 ? 1.066 -25.453 -24.625 1 98.31 38 PHE B CA 1
ATOM 2248 C C . PHE B 1 38 ? 0.498 -26.547 -25.531 1 98.31 38 PHE B C 1
ATOM 2250 O O . PHE B 1 38 ? -0.463 -27.234 -25.156 1 98.31 38 PHE B O 1
ATOM 2257 N N . GLN B 1 39 ? 1.108 -26.703 -26.703 1 97.38 39 GLN B N 1
ATOM 2258 C CA . GLN B 1 39 ? 0.632 -27.688 -27.672 1 97.38 39 GLN B CA 1
ATOM 2259 C C . GLN B 1 39 ? -0.858 -27.516 -27.938 1 97.38 39 GLN B C 1
ATOM 2261 O O . GLN B 1 39 ? -1.614 -28.484 -27.938 1 97.38 39 GLN B O 1
ATOM 2266 N N . GLY B 1 40 ? -1.291 -26.297 -27.969 1 97.44 40 GLY B N 1
ATOM 2267 C CA . GLY B 1 40 ? -2.65 -25.953 -28.344 1 97.44 40 GLY B CA 1
ATOM 2268 C C . GLY B 1 40 ? -3.596 -25.875 -27.156 1 97.44 40 GLY B C 1
ATOM 2269 O O . GLY B 1 40 ? -4.77 -25.531 -27.312 1 97.44 40 GLY B O 1
ATOM 2270 N N . LYS B 1 41 ? -3.094 -26.156 -25.969 1 98.12 41 LYS B N 1
ATOM 2271 C CA . LYS B 1 41 ? -3.951 -26.219 -24.797 1 98.12 41 LYS B CA 1
ATOM 2272 C C . LYS B 1 41 ? -3.799 -24.969 -23.938 1 98.12 41 LYS B C 1
ATOM 2274 O O . LYS B 1 41 ? -2.68 -24.531 -23.672 1 98.12 41 LYS B O 1
ATOM 2279 N N . ALA B 1 42 ? -4.898 -24.406 -23.547 1 98.69 42 ALA B N 1
ATOM 2280 C CA . ALA B 1 42 ? -4.883 -23.344 -22.531 1 98.69 42 ALA B CA 1
ATOM 2281 C C . ALA B 1 42 ? -4.828 -23.938 -21.125 1 98.69 42 ALA B C 1
ATOM 2283 O O . ALA B 1 42 ? -5.629 -24.797 -20.781 1 98.69 42 ALA B O 1
ATOM 2284 N N . LEU B 1 43 ? -3.887 -23.484 -20.406 1 98.75 43 LEU B N 1
ATOM 2285 C CA . LEU B 1 43 ? -3.705 -24.016 -19.078 1 98.75 43 LEU B CA 1
ATOM 2286 C C . LEU B 1 43 ? -3.914 -22.938 -18.016 1 98.75 43 LEU B C 1
ATOM 2288 O O . LEU B 1 43 ? -3.549 -21.781 -18.234 1 98.75 43 LEU B O 1
ATOM 2292 N N . VAL B 1 44 ? -4.578 -23.328 -16.953 1 98.81 44 VAL B N 1
ATOM 2293 C CA . VAL B 1 44 ? -4.609 -22.547 -15.711 1 98.81 44 VAL B CA 1
ATOM 2294 C C . VAL B 1 44 ? -3.93 -23.328 -14.594 1 98.81 44 VAL B C 1
ATOM 2296 O O . VAL B 1 44 ? -4.008 -24.547 -14.547 1 98.81 44 VAL B O 1
ATOM 2299 N N . SER B 1 45 ? -3.234 -22.594 -13.734 1 98.88 45 SER B N 1
ATOM 2300 C CA . SER B 1 45 ? -2.49 -23.25 -12.664 1 98.88 45 SER B CA 1
ATOM 2301 C C . SER B 1 45 ? -2.887 -22.703 -11.297 1 98.88 45 SER B C 1
ATOM 2303 O O . SER B 1 45 ? -2.877 -21.484 -11.078 1 98.88 45 SER B O 1
ATOM 2305 N N . LEU B 1 46 ? -3.324 -23.594 -10.398 1 98.94 46 LEU B N 1
ATOM 2306 C CA . LEU B 1 46 ? -3.402 -23.297 -8.969 1 98.94 46 LEU B CA 1
ATOM 2307 C C . LEU B 1 46 ? -2.027 -23.391 -8.32 1 98.94 46 LEU B C 1
ATOM 2309 O O . LEU B 1 46 ? -1.407 -24.453 -8.328 1 98.94 46 LEU B O 1
ATOM 2313 N N . VAL B 1 47 ? -1.572 -22.281 -7.797 1 98.94 47 VAL B N 1
ATOM 2314 C CA . VAL B 1 47 ? -0.214 -22.234 -7.266 1 98.94 47 VAL B CA 1
ATOM 2315 C C . VAL B 1 47 ? -0.253 -21.875 -5.781 1 98.94 47 VAL B C 1
ATOM 2317 O O . VAL B 1 47 ? -0.951 -20.938 -5.383 1 98.94 47 VAL B O 1
ATOM 2320 N N . ALA B 1 48 ? 0.385 -22.641 -4.957 1 98.88 48 ALA B N 1
ATOM 2321 C CA . ALA B 1 48 ? 0.581 -22.359 -3.535 1 98.88 48 ALA B CA 1
ATOM 2322 C C . ALA B 1 48 ? 2.064 -22.344 -3.18 1 98.88 48 ALA B C 1
ATOM 2324 O O . ALA B 1 48 ? 2.811 -23.25 -3.555 1 98.88 48 ALA B O 1
ATOM 2325 N N . PHE B 1 49 ? 2.488 -21.328 -2.529 1 98.75 49 PHE B N 1
ATOM 2326 C CA . PHE B 1 49 ? 3.912 -21.25 -2.227 1 98.75 49 PHE B CA 1
ATOM 2327 C C . PHE B 1 49 ? 4.16 -20.297 -1.055 1 98.75 49 PHE B C 1
ATOM 2329 O O . PHE B 1 49 ? 3.217 -19.734 -0.506 1 98.75 49 PHE B O 1
ATOM 2336 N N . GLN B 1 50 ? 5.41 -20.234 -0.641 1 98.25 50 GLN B N 1
ATOM 2337 C CA . GLN B 1 50 ? 5.824 -19.375 0.464 1 98.25 50 GLN B CA 1
ATOM 2338 C C . GLN B 1 50 ? 6.617 -18.172 -0.04 1 98.25 50 GLN B C 1
ATOM 2340 O O . GLN B 1 50 ? 7.539 -18.328 -0.843 1 98.25 50 GLN B O 1
ATOM 2345 N N . PHE B 1 51 ? 6.23 -17 0.422 1 97.38 51 PHE B N 1
ATOM 2346 C CA . PHE B 1 51 ? 7.113 -15.844 0.4 1 97.38 51 PHE B CA 1
ATOM 2347 C C . PHE B 1 51 ? 8.016 -15.836 1.624 1 97.38 51 PHE B C 1
ATOM 2349 O O . PHE B 1 51 ? 7.539 -15.82 2.76 1 97.38 51 PHE B O 1
ATOM 2356 N N . GLN B 1 52 ? 9.258 -15.805 1.33 1 97.25 52 GLN B N 1
ATOM 2357 C CA . GLN B 1 52 ? 10.227 -15.656 2.414 1 97.25 52 GLN B CA 1
ATOM 2358 C C . GLN B 1 52 ? 11.125 -14.445 2.189 1 97.25 52 GLN B C 1
ATOM 2360 O O . GLN B 1 52 ? 11.453 -14.109 1.049 1 97.25 52 GLN B O 1
ATOM 2365 N N . GLN B 1 53 ? 11.469 -13.781 3.291 1 97.06 53 GLN B N 1
ATOM 2366 C CA . GLN B 1 53 ? 12.43 -12.688 3.291 1 97.06 53 GLN B CA 1
ATOM 2367 C C . GLN B 1 53 ? 12.008 -11.586 2.324 1 97.06 53 GLN B C 1
ATOM 2369 O O . GLN B 1 53 ? 12.828 -11.078 1.552 1 97.06 53 GLN B O 1
ATOM 2374 N N . THR B 1 54 ? 10.758 -11.273 2.344 1 95.75 54 THR B N 1
ATOM 2375 C CA . THR B 1 54 ? 10.195 -10.297 1.425 1 95.75 54 THR B CA 1
ATOM 2376 C C . THR B 1 54 ? 10.656 -8.883 1.78 1 95.75 54 THR B C 1
ATOM 2378 O O . THR B 1 54 ? 10.656 -8.5 2.953 1 95.75 54 THR B O 1
ATOM 2381 N N . ARG B 1 55 ? 11.125 -8.172 0.797 1 91.69 55 ARG B N 1
ATOM 2382 C CA . ARG B 1 55 ? 11.508 -6.77 0.919 1 91.69 55 ARG B CA 1
ATOM 2383 C C . ARG B 1 55 ? 10.836 -5.922 -0.155 1 91.69 55 ARG B C 1
ATOM 2385 O O . ARG B 1 55 ? 10.773 -6.32 -1.319 1 91.69 55 ARG B O 1
ATOM 2392 N N . VAL B 1 56 ? 10.289 -4.824 0.253 1 88 56 VAL B N 1
ATOM 2393 C CA . VAL B 1 56 ? 9.742 -3.846 -0.682 1 88 56 VAL B CA 1
ATOM 2394 C C . VAL B 1 56 ? 10.688 -2.646 -0.781 1 88 56 VAL B C 1
ATOM 2396 O O . VAL B 1 56 ? 10.977 -1.997 0.225 1 88 56 VAL B O 1
ATOM 2399 N N . LYS B 1 57 ? 11.164 -2.414 -1.955 1 85.44 57 LYS B N 1
ATOM 2400 C CA . LYS B 1 57 ? 12.156 -1.372 -2.201 1 85.44 57 LYS B CA 1
ATOM 2401 C C . LYS B 1 57 ? 13.344 -1.507 -1.248 1 85.44 57 LYS B C 1
ATOM 2403 O O . LYS B 1 57 ? 13.812 -0.512 -0.694 1 85.44 57 LYS B O 1
ATOM 2408 N N . GLY B 1 58 ? 13.648 -2.672 -0.958 1 86.12 58 GLY B N 1
ATOM 2409 C CA . GLY B 1 58 ? 14.828 -2.971 -0.166 1 86.12 58 GLY B CA 1
ATOM 2410 C C . GLY B 1 58 ? 14.555 -3.023 1.325 1 86.12 58 GLY B C 1
ATOM 2411 O O . GLY B 1 58 ? 15.43 -3.373 2.113 1 86.12 58 GLY B O 1
ATOM 2412 N N . PHE B 1 59 ? 13.297 -2.781 1.677 1 82.38 59 PHE B N 1
ATOM 2413 C CA . PHE B 1 59 ? 13.008 -2.715 3.104 1 82.38 59 PHE B CA 1
ATOM 2414 C C . PHE B 1 59 ? 12.055 -3.83 3.512 1 82.38 59 PHE B C 1
ATOM 2416 O O . PHE B 1 59 ? 11.125 -4.16 2.775 1 82.38 59 PHE B O 1
ATOM 2423 N N . LYS B 1 60 ? 12.359 -4.387 4.742 1 85.62 60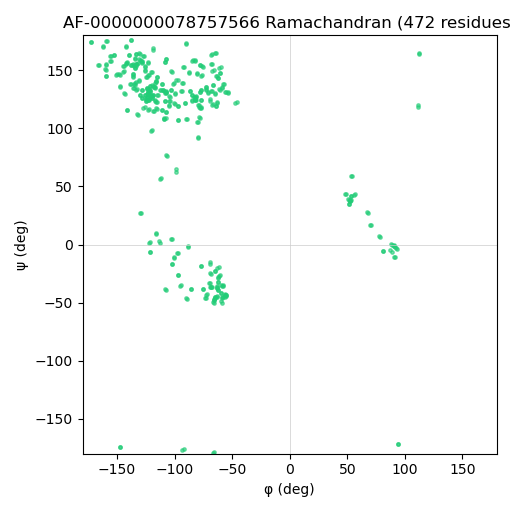 LYS B N 1
ATOM 2424 C CA . LYS B 1 60 ? 11.438 -5.363 5.316 1 85.62 60 LYS B CA 1
ATOM 2425 C C . LYS B 1 60 ? 10.211 -4.676 5.918 1 85.62 60 LYS B C 1
ATOM 2427 O O . LYS B 1 60 ? 10.344 -3.711 6.672 1 85.62 60 LYS B O 1
ATOM 2432 N N . VAL B 1 61 ? 9.062 -5.082 5.461 1 78.5 61 VAL B N 1
ATOM 2433 C CA . VAL B 1 61 ? 7.832 -4.578 6.055 1 78.5 61 VAL B CA 1
ATOM 2434 C C . VAL B 1 61 ? 7.391 -5.5 7.191 1 78.5 61 VAL B C 1
ATOM 2436 O O . VAL B 1 61 ? 7.168 -6.691 6.98 1 78.5 61 VAL B O 1
ATOM 2439 N N . PRO B 1 62 ? 7.27 -4.934 8.383 1 77.81 62 PRO B N 1
ATOM 2440 C CA . PRO B 1 62 ? 6.914 -5.773 9.531 1 77.81 62 PRO B CA 1
ATOM 2441 C C . PRO B 1 62 ? 5.648 -6.594 9.289 1 77.81 62 PRO B C 1
ATOM 2443 O O . PRO B 1 62 ? 4.68 -6.086 8.719 1 77.81 62 PRO B O 1
ATOM 2446 N N . TRP B 1 63 ? 5.645 -7.875 9.539 1 79.31 63 TRP B N 1
ATOM 2447 C CA . TRP B 1 63 ? 4.547 -8.836 9.484 1 79.31 63 TRP B CA 1
ATOM 2448 C C . TRP B 1 63 ? 4.25 -9.242 8.047 1 79.31 63 TRP B C 1
ATOM 2450 O O . TRP B 1 63 ? 3.279 -9.953 7.785 1 79.31 63 TRP B O 1
ATOM 2460 N N . HIS B 1 64 ? 5.121 -8.742 7.203 1 87.12 64 HIS B N 1
ATOM 2461 C CA . HIS B 1 64 ? 4.883 -9.047 5.797 1 87.12 64 HIS B CA 1
ATOM 2462 C C . HIS B 1 64 ? 6.137 -9.602 5.133 1 87.12 64 HIS B C 1
ATOM 2464 O O . HIS B 1 64 ? 6.324 -9.453 3.924 1 87.12 64 HIS B O 1
ATOM 2470 N N . VAL B 1 65 ? 6.938 -10.219 5.973 1 92 65 VAL B N 1
ATOM 2471 C CA . VAL B 1 65 ? 8.227 -10.711 5.5 1 92 65 VAL B CA 1
ATOM 2472 C C . VAL B 1 65 ? 8.078 -12.141 4.992 1 92 65 VAL B C 1
ATOM 2474 O O . VAL B 1 65 ? 8.602 -12.492 3.934 1 92 65 VAL B O 1
ATOM 2477 N N . ASN B 1 66 ? 7.391 -12.938 5.789 1 96.12 66 ASN B N 1
ATOM 2478 C CA . ASN B 1 66 ? 7.117 -14.336 5.477 1 96.12 66 ASN B CA 1
ATOM 2479 C C . ASN B 1 66 ? 5.621 -14.625 5.465 1 96.12 66 ASN B C 1
ATOM 2481 O O . ASN B 1 66 ? 4.93 -14.383 6.457 1 96.12 66 ASN B O 1
ATOM 2485 N N . PHE B 1 67 ? 5.09 -15.133 4.438 1 96.94 67 PHE B N 1
ATOM 2486 C CA . PHE B 1 67 ? 3.672 -15.445 4.324 1 96.94 67 PHE B CA 1
ATOM 2487 C C . PHE B 1 67 ? 3.41 -16.359 3.133 1 96.94 67 PHE B C 1
ATOM 2489 O O . PHE B 1 67 ? 4.184 -16.359 2.172 1 96.94 67 PHE B O 1
ATOM 2496 N N . PRO B 1 68 ? 2.367 -17.094 3.199 1 98.44 68 PRO B N 1
ATOM 2497 C CA . PRO B 1 68 ? 1.978 -17.906 2.041 1 98.44 68 PRO B CA 1
ATOM 2498 C C . PRO B 1 68 ? 1.194 -17.094 1.003 1 98.44 68 PRO B C 1
ATOM 2500 O O . PRO B 1 68 ? 0.622 -16.062 1.327 1 98.44 68 PRO B O 1
ATOM 2503 N N . GLU B 1 69 ? 1.194 -17.578 -0.176 1 98.56 69 GLU B N 1
ATOM 2504 C CA . GLU B 1 69 ? 0.334 -17.062 -1.243 1 98.56 69 GLU B CA 1
ATOM 2505 C C . GLU B 1 69 ? -0.25 -18.219 -2.066 1 98.56 69 GLU B C 1
ATOM 2507 O O . GLU B 1 69 ? 0.434 -19.203 -2.334 1 98.56 69 GLU B O 1
ATOM 2512 N N . ILE B 1 70 ? -1.473 -18.094 -2.369 1 98.88 70 ILE B N 1
ATOM 2513 C CA . ILE B 1 70 ? -2.133 -18.984 -3.324 1 98.88 70 ILE B CA 1
ATOM 2514 C C . ILE B 1 70 ? -2.715 -18.156 -4.469 1 98.88 70 ILE B C 1
ATOM 2516 O O . ILE B 1 70 ? -3.295 -17.094 -4.246 1 98.88 70 ILE B O 1
ATOM 2520 N N . ASN B 1 71 ? -2.48 -18.609 -5.684 1 98.56 71 ASN B N 1
ATOM 2521 C CA . ASN B 1 71 ? -3.07 -17.906 -6.812 1 98.56 71 ASN B CA 1
ATOM 2522 C C . ASN B 1 71 ? -3.547 -18.875 -7.895 1 98.56 71 ASN B C 1
ATOM 2524 O O . ASN B 1 71 ? -3.205 -20.047 -7.871 1 98.56 71 ASN B O 1
ATOM 2528 N N . LEU B 1 72 ? -4.453 -18.406 -8.648 1 98.81 72 LEU B N 1
ATOM 2529 C CA . LEU B 1 72 ? -4.848 -19.047 -9.898 1 98.81 72 LEU B CA 1
ATOM 2530 C C . LEU B 1 72 ? -4.422 -18.188 -11.094 1 98.81 72 LEU B C 1
ATOM 2532 O O . LEU B 1 72 ? -4.887 -17.062 -11.258 1 98.81 72 LEU B O 1
ATOM 2536 N N . ARG B 1 73 ? -3.533 -18.766 -11.875 1 98.69 73 ARG B N 1
ATOM 2537 C CA . ARG B 1 73 ? -2.938 -17.984 -12.953 1 98.69 73 ARG B CA 1
ATOM 2538 C C . ARG B 1 73 ? -3.072 -18.703 -14.289 1 98.69 73 ARG B C 1
ATOM 2540 O O . ARG B 1 73 ? -3.375 -19.891 -14.336 1 98.69 73 ARG B O 1
ATOM 2547 N N . PHE B 1 74 ? -2.914 -17.938 -15.336 1 98.69 74 PHE B N 1
ATOM 2548 C CA . PHE B 1 74 ? -2.869 -18.484 -16.688 1 98.69 74 PHE B CA 1
ATOM 2549 C C . PHE B 1 74 ? -1.771 -17.812 -17.5 1 98.69 74 PHE B C 1
ATOM 2551 O O . PHE B 1 74 ? -1.079 -16.922 -17.016 1 98.69 74 PHE B O 1
ATOM 2558 N N . TYR B 1 75 ? -1.567 -18.234 -18.656 1 98.81 75 TYR B N 1
ATOM 2559 C CA . TYR B 1 75 ? -0.312 -17.953 -19.359 1 98.81 75 TYR B CA 1
ATOM 2560 C C . TYR B 1 75 ? -0.55 -17.125 -20.609 1 98.81 75 TYR B C 1
ATOM 2562 O O . TYR B 1 75 ? -1.493 -17.375 -21.359 1 98.81 75 TYR B O 1
ATOM 2570 N N . LEU B 1 76 ? 0.306 -16.156 -20.703 1 98.44 76 LEU B N 1
ATOM 2571 C CA . LEU B 1 76 ? 0.196 -15.18 -21.781 1 98.44 76 LEU B CA 1
ATOM 2572 C C . LEU B 1 76 ? 1.532 -15.008 -22.5 1 98.44 76 LEU B C 1
ATOM 2574 O O . LEU B 1 76 ? 2.572 -15.43 -21.984 1 98.44 76 LEU B O 1
ATOM 2578 N N . LYS B 1 77 ? 1.447 -14.414 -23.656 1 98.25 77 LYS B N 1
ATOM 2579 C CA . LYS B 1 77 ? 2.633 -13.969 -24.375 1 98.25 77 LYS B CA 1
ATOM 2580 C C . LYS B 1 77 ? 2.367 -12.656 -25.109 1 98.25 77 LYS B C 1
ATOM 2582 O O . LYS B 1 77 ? 1.213 -12.312 -25.359 1 98.25 77 LYS B O 1
ATOM 2587 N N . ARG B 1 78 ? 3.379 -11.992 -25.281 1 96.81 78 ARG B N 1
ATOM 2588 C CA . ARG B 1 78 ? 3.379 -10.727 -26 1 96.81 78 ARG B CA 1
ATOM 2589 C C . ARG B 1 78 ? 4.691 -10.523 -26.75 1 96.81 78 ARG B C 1
ATOM 2591 O O . ARG B 1 78 ? 5.766 -10.82 -26.219 1 96.81 78 ARG B O 1
ATOM 2598 N N . VAL B 1 79 ? 4.57 -10.062 -27.984 1 95.94 79 VAL B N 1
ATOM 2599 C CA . VAL B 1 79 ? 5.773 -9.688 -28.719 1 95.94 79 VAL B CA 1
ATOM 2600 C C . VAL B 1 79 ? 6 -8.188 -28.625 1 95.94 79 VAL B C 1
ATOM 2602 O O . VAL B 1 79 ? 5.117 -7.395 -28.969 1 95.94 79 VAL B O 1
ATOM 2605 N N . HIS B 1 80 ? 7.027 -7.82 -28.109 1 93.62 80 HIS B N 1
ATOM 2606 C CA . HIS B 1 80 ? 7.422 -6.422 -27.984 1 93.62 80 HIS B CA 1
ATOM 2607 C C . HIS B 1 80 ? 8.766 -6.164 -28.641 1 93.62 80 HIS B C 1
ATOM 2609 O O . HIS B 1 80 ? 9.789 -6.691 -28.203 1 93.62 80 HIS B O 1
ATOM 2615 N N . GLU B 1 81 ? 8.773 -5.336 -29.656 1 93.56 81 GLU B N 1
ATOM 2616 C CA . GLU B 1 81 ? 9.992 -4.992 -30.391 1 93.56 81 GLU B CA 1
ATOM 2617 C C . GLU B 1 81 ? 10.758 -6.242 -30.812 1 93.56 81 GLU B C 1
ATOM 2619 O O . GLU B 1 81 ? 11.969 -6.34 -30.594 1 93.56 81 GLU B O 1
ATOM 2624 N N . GLY B 1 82 ? 10.047 -7.238 -31.203 1 93.44 82 GLY B N 1
ATOM 2625 C CA . GLY B 1 82 ? 10.625 -8.461 -31.734 1 93.44 82 GLY B CA 1
ATOM 2626 C C . GLY B 1 82 ? 10.969 -9.477 -30.672 1 93.44 82 GLY B C 1
ATOM 2627 O O . GLY B 1 82 ? 11.391 -10.594 -30.984 1 93.44 82 GLY B O 1
ATOM 2628 N N . GLU B 1 83 ? 10.82 -9.133 -29.484 1 95.56 83 GLU B N 1
ATOM 2629 C CA . GLU B 1 83 ? 11.109 -10.047 -28.375 1 95.56 83 GLU B CA 1
ATOM 2630 C C . GLU B 1 83 ? 9.828 -10.68 -27.844 1 95.56 83 GLU B C 1
ATOM 2632 O O . GLU B 1 83 ? 8.828 -9.992 -27.641 1 95.56 83 GLU B O 1
ATOM 2637 N N . LEU B 1 84 ? 9.93 -12.031 -27.75 1 96.94 84 LEU B N 1
ATOM 2638 C CA . LEU B 1 84 ? 8.805 -12.727 -27.141 1 96.94 84 LEU B CA 1
ATOM 2639 C C . LEU B 1 84 ? 8.852 -12.633 -25.625 1 96.94 84 LEU B C 1
ATOM 2641 O O . LEU B 1 84 ? 9.82 -13.078 -25 1 96.94 84 LEU B O 1
ATOM 2645 N N . ARG B 1 85 ? 7.848 -12.062 -25.062 1 97.75 85 ARG B N 1
ATOM 2646 C CA . ARG B 1 85 ? 7.703 -11.938 -23.625 1 97.75 85 ARG B CA 1
ATOM 2647 C C . ARG B 1 85 ? 6.594 -12.844 -23.109 1 97.75 85 ARG B C 1
ATOM 2649 O O . ARG B 1 85 ? 5.41 -12.602 -23.359 1 97.75 85 ARG B O 1
ATOM 2656 N N . ARG B 1 86 ? 7.012 -13.859 -22.453 1 98.31 86 ARG B N 1
ATOM 2657 C CA . ARG B 1 86 ? 6.051 -14.797 -21.859 1 98.31 86 ARG B CA 1
ATOM 2658 C C . ARG B 1 86 ? 5.75 -14.43 -20.406 1 98.31 86 ARG B C 1
ATOM 2660 O O . ARG B 1 86 ? 6.66 -14.125 -19.641 1 98.31 86 ARG B O 1
ATOM 2667 N N . GLY B 1 87 ? 4.492 -14.398 -20.109 1 98.38 87 GLY B N 1
ATOM 2668 C CA . GLY B 1 87 ? 4.098 -13.961 -18.781 1 98.38 87 GLY B CA 1
ATOM 2669 C C . GLY B 1 87 ? 2.842 -14.648 -18.281 1 98.38 87 GLY B C 1
ATOM 2670 O O . GLY B 1 87 ? 2.389 -15.633 -18.859 1 98.38 87 GLY B O 1
ATOM 2671 N N . VAL B 1 88 ? 2.406 -14.18 -17.125 1 98.44 88 VAL B N 1
ATOM 2672 C CA . VAL B 1 88 ? 1.216 -14.75 -16.5 1 98.44 88 VAL B CA 1
ATOM 2673 C C . VAL B 1 88 ? 0.24 -13.625 -16.156 1 98.44 88 VAL B C 1
ATOM 2675 O O . VAL B 1 88 ? 0.629 -12.461 -16.062 1 98.44 88 VAL B O 1
ATOM 2678 N N . ALA B 1 89 ? -0.97 -14 -16.047 1 97.5 89 ALA B N 1
ATOM 2679 C CA . ALA B 1 89 ? -2.023 -13.203 -15.43 1 97.5 89 ALA B CA 1
ATOM 2680 C C . ALA B 1 89 ? -2.775 -14.016 -14.383 1 97.5 89 ALA B C 1
ATOM 2682 O O . ALA B 1 89 ? -2.752 -15.25 -14.406 1 97.5 89 ALA B O 1
ATOM 2683 N N . PHE B 1 90 ? -3.387 -13.305 -13.492 1 97.69 90 PHE B N 1
ATOM 2684 C CA . PHE B 1 90 ? -4 -13.977 -12.352 1 97.69 90 PHE B CA 1
ATOM 2685 C C . PHE B 1 90 ? -5.508 -13.758 -12.336 1 97.69 90 PHE B C 1
ATOM 2687 O O . PHE B 1 90 ? -5.977 -12.648 -12.594 1 97.69 90 PHE B O 1
ATOM 2694 N N . ILE B 1 91 ? -6.176 -14.844 -12.078 1 97.56 91 ILE B N 1
ATOM 2695 C CA . ILE B 1 91 ? -7.605 -14.734 -11.797 1 97.56 91 ILE B CA 1
ATOM 2696 C C . ILE B 1 91 ? -7.809 -14.133 -10.406 1 97.56 91 ILE B C 1
ATOM 2698 O O . ILE B 1 91 ? -8.664 -13.266 -10.219 1 97.56 91 ILE B O 1
ATOM 2702 N N . ARG B 1 92 ? -7.078 -14.633 -9.484 1 97.19 92 ARG B N 1
ATOM 2703 C CA . ARG B 1 92 ? -7.094 -14.164 -8.102 1 97.19 92 ARG B CA 1
ATOM 2704 C C . ARG B 1 92 ? -5.816 -14.562 -7.371 1 97.19 92 ARG B C 1
ATOM 2706 O O . ARG B 1 92 ? -5.27 -15.641 -7.605 1 97.19 92 ARG B O 1
ATOM 2713 N N . GLU B 1 93 ? -5.391 -13.695 -6.508 1 98.06 93 GLU B N 1
ATOM 2714 C CA . GLU B 1 93 ? -4.27 -13.961 -5.609 1 98.06 93 GLU B CA 1
ATOM 2715 C C . GLU B 1 93 ? -4.695 -13.836 -4.148 1 98.06 93 GLU B C 1
ATOM 2717 O O . GLU B 1 93 ? -5.336 -12.852 -3.764 1 98.06 93 GLU B O 1
ATOM 2722 N N . ILE B 1 94 ? -4.355 -14.812 -3.318 1 98.5 94 ILE B N 1
ATOM 2723 C CA . ILE B 1 94 ? -4.816 -14.875 -1.937 1 98.5 94 ILE B CA 1
ATOM 2724 C C . ILE B 1 94 ? -3.621 -14.781 -0.99 1 98.5 94 ILE B C 1
ATOM 2726 O O . ILE B 1 94 ? -2.664 -15.555 -1.11 1 98.5 94 ILE B O 1
ATOM 2730 N N . VAL B 1 95 ? -3.678 -13.836 -0.121 1 97.19 95 VAL B N 1
ATOM 2731 C CA . VAL B 1 95 ? -2.633 -13.633 0.878 1 97.19 95 VAL B CA 1
ATOM 2732 C C . VAL B 1 95 ? -3.264 -13.398 2.248 1 97.19 95 VAL B C 1
ATOM 2734 O O . VAL B 1 95 ? -4.445 -13.055 2.344 1 97.19 95 VAL B O 1
ATOM 2737 N N . PRO B 1 96 ? -2.512 -13.602 3.354 1 95.88 96 PRO B N 1
ATOM 2738 C CA . PRO B 1 96 ? -3.086 -13.469 4.695 1 95.88 96 PRO B CA 1
ATOM 2739 C C . PRO B 1 96 ? -3.006 -12.047 5.238 1 95.88 96 PRO B C 1
ATOM 2741 O O . PRO B 1 96 ? -3.492 -11.773 6.34 1 95.88 96 PRO B O 1
ATOM 2744 N N . ARG B 1 97 ? -2.414 -11.117 4.48 1 89.44 97 ARG B N 1
ATOM 2745 C CA . ARG B 1 97 ? -2.17 -9.781 5.012 1 89.44 97 ARG B CA 1
ATOM 2746 C C . ARG B 1 97 ? -2.826 -8.719 4.133 1 89.44 97 ARG B C 1
ATOM 2748 O O . ARG B 1 97 ? -2.508 -8.602 2.949 1 89.44 97 ARG B O 1
ATOM 2755 N N . GLN B 1 98 ? -3.641 -7.945 4.777 1 86 98 GLN B N 1
ATOM 2756 C CA . GLN B 1 98 ? -4.438 -6.965 4.047 1 86 98 GLN B CA 1
ATOM 2757 C C . GLN B 1 98 ? -3.547 -5.93 3.367 1 86 98 GLN B C 1
ATOM 2759 O O . GLN B 1 98 ? -3.875 -5.438 2.285 1 86 98 GLN B O 1
ATOM 2764 N N . ALA B 1 99 ? -2.457 -5.547 4 1 84.69 99 ALA B N 1
ATOM 2765 C CA . ALA B 1 99 ? -1.566 -4.535 3.439 1 84.69 99 ALA B CA 1
ATOM 2766 C C . ALA B 1 99 ? -1.032 -4.969 2.076 1 84.69 99 ALA B C 1
ATOM 2768 O O . ALA B 1 99 ? -0.86 -4.141 1.178 1 84.69 99 ALA B O 1
ATOM 2769 N N . ILE B 1 100 ? -0.805 -6.211 1.932 1 89.56 100 ILE B N 1
ATOM 2770 C CA . ILE B 1 100 ? -0.325 -6.746 0.661 1 89.56 100 ILE B CA 1
ATOM 2771 C C . ILE B 1 100 ? -1.402 -6.578 -0.408 1 89.56 100 ILE B C 1
ATOM 2773 O O . ILE B 1 100 ? -1.126 -6.09 -1.506 1 89.56 100 ILE B O 1
ATOM 2777 N N . THR B 1 101 ? -2.596 -6.969 -0.035 1 90.62 101 THR B N 1
ATOM 2778 C CA . THR B 1 101 ? -3.74 -6.824 -0.929 1 90.62 101 THR B CA 1
ATOM 2779 C C . THR B 1 101 ? -3.891 -5.375 -1.381 1 90.62 101 THR B C 1
ATOM 2781 O O . THR B 1 101 ? -4.027 -5.102 -2.576 1 90.62 101 THR B O 1
ATOM 2784 N N . LEU B 1 102 ? -3.756 -4.527 -0.491 1 85.5 102 LEU B N 1
ATOM 2785 C CA . LEU B 1 102 ? -3.93 -3.109 -0.781 1 85.5 102 LEU B CA 1
ATOM 2786 C C . LEU B 1 102 ? -2.846 -2.609 -1.729 1 85.5 102 LEU B C 1
ATOM 2788 O O . LEU B 1 102 ? -3.145 -1.974 -2.74 1 85.5 102 LEU B O 1
ATOM 2792 N N . VAL B 1 103 ? -1.643 -2.873 -1.435 1 85.88 103 VAL B N 1
ATOM 2793 C CA . VAL B 1 103 ? -0.507 -2.391 -2.213 1 85.88 103 VAL B CA 1
ATOM 2794 C C . VAL B 1 103 ? -0.533 -3.014 -3.607 1 85.88 103 VAL B C 1
ATOM 2796 O O . VAL B 1 103 ? -0.391 -2.312 -4.609 1 85.88 103 VAL B O 1
ATOM 2799 N N . ALA B 1 104 ? -0.748 -4.273 -3.666 1 89.5 104 ALA B N 1
ATOM 2800 C CA . ALA B 1 104 ? -0.749 -4.98 -4.941 1 89.5 104 ALA B CA 1
ATOM 2801 C C . ALA B 1 104 ? -1.869 -4.48 -5.848 1 89.5 104 ALA B C 1
ATOM 2803 O O . ALA B 1 104 ? -1.655 -4.25 -7.043 1 89.5 104 ALA B O 1
ATOM 2804 N N . ASN B 1 105 ? -3.01 -4.328 -5.277 1 88.38 105 ASN B N 1
ATOM 2805 C CA . ASN B 1 105 ? -4.148 -3.883 -6.074 1 88.38 105 ASN B CA 1
ATOM 2806 C C . ASN B 1 105 ? -3.996 -2.428 -6.504 1 88.38 105 ASN B C 1
ATOM 2808 O O . ASN B 1 105 ? -4.383 -2.061 -7.617 1 88.38 105 ASN B O 1
ATOM 2812 N N . LEU B 1 106 ? -3.391 -1.69 -5.668 1 82.5 106 LEU B N 1
ATOM 2813 C CA . LEU B 1 106 ? -3.223 -0.271 -5.961 1 82.5 106 LEU B CA 1
ATOM 2814 C C . LEU B 1 106 ? -2.137 -0.059 -7.012 1 82.5 106 LEU B C 1
ATOM 2816 O O . LEU B 1 106 ? -2.295 0.767 -7.914 1 82.5 106 LEU B O 1
ATOM 2820 N N . LEU B 1 107 ? -1.096 -0.771 -6.988 1 81.69 107 LEU B N 1
ATOM 2821 C CA . LEU B 1 107 ? 0.071 -0.477 -7.812 1 81.69 107 LEU B CA 1
ATOM 2822 C C . LEU B 1 107 ? 0.056 -1.309 -9.094 1 81.69 107 LEU B C 1
ATOM 2824 O O . LEU B 1 107 ? 0.572 -0.875 -10.125 1 81.69 107 LEU B O 1
ATOM 2828 N N . PHE B 1 108 ? -0.603 -2.428 -8.953 1 84.06 108 PHE B N 1
ATOM 2829 C CA . PHE B 1 108 ? -0.488 -3.338 -10.086 1 84.06 108 PHE B CA 1
ATOM 2830 C C . PHE B 1 108 ? -1.862 -3.662 -10.656 1 84.06 108 PHE B C 1
ATOM 2832 O O . PHE B 1 108 ? -1.972 -4.402 -11.641 1 84.06 108 PHE B O 1
ATOM 2839 N N . ASN B 1 109 ? -2.883 -3.086 -10.094 1 85.5 109 ASN B N 1
ATOM 2840 C CA . ASN B 1 109 ? -4.242 -3.377 -10.539 1 85.5 109 ASN B CA 1
ATOM 2841 C C . ASN B 1 109 ? -4.523 -4.875 -10.539 1 85.5 109 ASN B C 1
ATOM 2843 O O . ASN B 1 109 ? -5.055 -5.414 -11.508 1 85.5 109 ASN B O 1
ATOM 2847 N N . GLU B 1 110 ? -4.074 -5.473 -9.539 1 90.69 110 GLU B N 1
ATOM 2848 C CA . GLU B 1 110 ? -4.246 -6.914 -9.383 1 90.69 110 GLU B CA 1
ATOM 2849 C C . GLU B 1 110 ? -5.539 -7.238 -8.648 1 90.69 110 GLU B C 1
ATOM 2851 O O . GLU B 1 110 ? -6.301 -6.34 -8.281 1 90.69 110 GLU B O 1
ATOM 2856 N N . ASN B 1 111 ? -5.812 -8.516 -8.594 1 92.75 111 ASN B N 1
ATOM 2857 C CA . ASN B 1 111 ? -7.004 -8.992 -7.906 1 92.75 111 ASN B CA 1
ATOM 2858 C C . ASN B 1 111 ? -6.648 -9.797 -6.66 1 92.75 111 ASN B C 1
ATOM 2860 O O . ASN B 1 111 ? -7.074 -10.945 -6.512 1 92.75 111 ASN B O 1
ATOM 2864 N N . TYR B 1 112 ? -5.922 -9.203 -5.793 1 94.69 112 TYR B N 1
ATOM 2865 C CA . TYR B 1 112 ? -5.57 -9.82 -4.52 1 94.69 112 TYR B CA 1
ATOM 2866 C C . TYR B 1 112 ? -6.75 -9.789 -3.553 1 94.69 112 TYR B C 1
ATOM 2868 O O . TYR B 1 112 ? -7.516 -8.82 -3.533 1 94.69 112 TYR B O 1
ATOM 2876 N N . VAL B 1 113 ? -6.867 -10.773 -2.768 1 95.62 113 VAL B N 1
ATOM 2877 C CA . VAL B 1 113 ? -7.789 -10.82 -1.639 1 95.62 113 VAL B CA 1
ATOM 2878 C C . VAL B 1 113 ? -7.062 -11.344 -0.399 1 95.62 113 VAL B C 1
ATOM 2880 O O . VAL B 1 113 ? -6.066 -12.055 -0.511 1 95.62 113 VAL B O 1
ATOM 2883 N N . THR B 1 114 ? -7.586 -10.961 0.746 1 94.69 114 THR B N 1
ATOM 2884 C CA . THR B 1 114 ? -7.02 -11.414 2.014 1 94.69 114 THR B CA 1
ATOM 2885 C C . THR B 1 114 ? -7.898 -12.484 2.648 1 94.69 114 THR B C 1
ATOM 2887 O O . THR B 1 114 ? -9.117 -12.336 2.723 1 94.69 114 THR B O 1
ATOM 2890 N N . ARG B 1 115 ? -7.309 -13.586 2.996 1 97.5 115 ARG B N 1
ATOM 2891 C CA . ARG B 1 115 ? -7.961 -14.664 3.74 1 97.5 115 ARG B CA 1
ATOM 2892 C C . ARG B 1 115 ? -7.086 -15.133 4.902 1 97.5 115 ARG B C 1
ATOM 2894 O O . ARG B 1 115 ? -5.883 -14.867 4.922 1 97.5 115 ARG B O 1
ATOM 2901 N N . LYS B 1 116 ? -7.742 -15.711 5.918 1 97.25 116 LYS B N 1
ATOM 2902 C CA . LYS B 1 116 ? -6.973 -16.438 6.922 1 97.25 116 LYS B CA 1
ATOM 2903 C C . LYS B 1 116 ? -6.254 -17.641 6.301 1 97.25 116 LYS B C 1
ATOM 2905 O O . LYS B 1 116 ? -6.891 -18.5 5.695 1 97.25 116 LYS B O 1
ATOM 2910 N N . MET B 1 117 ? -4.953 -17.656 6.438 1 98.5 117 MET B N 1
ATOM 2911 C CA . MET B 1 117 ? -4.168 -18.719 5.801 1 98.5 117 MET B CA 1
ATOM 2912 C C . MET B 1 117 ? -3.203 -19.344 6.797 1 98.5 117 MET B C 1
ATOM 2914 O O . MET B 1 117 ? -2.889 -18.75 7.828 1 98.5 117 MET B O 1
ATOM 2918 N N . ALA B 1 118 ? -2.787 -20.531 6.461 1 98 118 ALA B N 1
ATOM 2919 C CA . ALA B 1 118 ? -1.714 -21.219 7.164 1 98 118 ALA B CA 1
ATOM 2920 C C . ALA B 1 118 ? -0.864 -22.047 6.195 1 98 118 ALA B C 1
ATOM 2922 O O . ALA B 1 118 ? -1.317 -22.391 5.102 1 98 118 ALA B O 1
ATOM 2923 N N . GLU B 1 119 ? 0.358 -22.141 6.547 1 98.12 119 GLU B N 1
ATOM 2924 C CA . GLU B 1 119 ? 1.269 -22.984 5.773 1 98.12 119 GLU B CA 1
ATOM 2925 C C . GLU B 1 119 ? 2.148 -23.828 6.691 1 98.12 119 GLU B C 1
ATOM 2927 O O . GLU B 1 119 ? 2.514 -23.391 7.785 1 98.12 119 GLU B O 1
ATOM 2932 N N . ARG B 1 120 ? 2.475 -25.062 6.293 1 97.56 120 ARG B N 1
ATOM 2933 C CA . ARG B 1 120 ? 3.387 -25.969 6.992 1 97.56 120 ARG B CA 1
ATOM 2934 C C . ARG B 1 120 ? 4.242 -26.75 6.004 1 97.56 120 ARG B C 1
ATOM 2936 O O . ARG B 1 120 ? 3.715 -27.453 5.145 1 97.56 120 ARG B O 1
ATOM 2943 N N . VAL B 1 121 ? 5.52 -26.516 6.062 1 98.19 121 VAL B N 1
ATOM 2944 C CA . VAL B 1 121 ? 6.465 -27.297 5.27 1 98.19 121 VAL B CA 1
ATOM 2945 C C . VAL B 1 121 ? 7.449 -28.016 6.188 1 98.19 121 VAL B C 1
ATOM 2947 O O . VAL B 1 121 ? 8.086 -27.391 7.039 1 98.19 121 VAL B O 1
ATOM 2950 N N . ARG B 1 122 ? 7.52 -29.328 5.973 1 97.56 122 ARG B N 1
ATOM 2951 C CA . ARG B 1 122 ? 8.375 -30.156 6.816 1 97.56 122 ARG B CA 1
ATOM 2952 C C . ARG B 1 122 ? 9.195 -31.125 5.977 1 97.56 122 ARG B C 1
ATOM 2954 O O . ARG B 1 122 ? 8.688 -31.688 5.004 1 97.56 122 ARG B O 1
ATOM 2961 N N . VAL B 1 123 ? 10.414 -31.266 6.363 1 97 123 VAL B N 1
ATOM 2962 C CA . VAL B 1 123 ? 11.273 -32.281 5.777 1 97 123 VAL B CA 1
ATOM 2963 C C . VAL B 1 123 ? 11.648 -33.312 6.84 1 97 123 VAL B C 1
ATOM 2965 O O . VAL B 1 123 ? 12.234 -32.969 7.871 1 97 123 VAL B O 1
ATOM 2968 N N . ALA B 1 124 ? 11.219 -34.5 6.602 1 95.19 124 ALA B N 1
ATOM 2969 C CA . ALA B 1 124 ? 11.555 -35.625 7.48 1 95.19 124 ALA B CA 1
ATOM 2970 C C . ALA B 1 124 ? 11.602 -36.938 6.703 1 95.19 124 ALA B C 1
ATOM 2972 O O . ALA B 1 124 ? 10.844 -37.125 5.754 1 95.19 124 ALA B O 1
ATOM 2973 N N . ASP B 1 125 ? 12.508 -37.812 7.145 1 94.75 125 ASP B N 1
ATOM 2974 C CA . ASP B 1 125 ? 12.602 -39.156 6.574 1 94.75 125 ASP B CA 1
ATOM 2975 C C . ASP B 1 125 ? 12.727 -39.094 5.051 1 94.75 125 ASP B C 1
ATOM 2977 O O . ASP B 1 125 ? 11.977 -39.781 4.336 1 94.75 125 ASP B O 1
ATOM 2981 N N . ASN B 1 126 ? 13.406 -38.219 4.523 1 95 126 ASN B N 1
ATOM 2982 C CA . ASN B 1 126 ? 13.703 -38.031 3.105 1 95 126 ASN B CA 1
ATOM 2983 C C . ASN B 1 126 ? 12.453 -37.656 2.314 1 95 126 ASN B C 1
ATOM 2985 O O . ASN B 1 126 ? 12.289 -38.062 1.165 1 95 126 ASN B O 1
ATOM 2989 N N . GLN B 1 127 ? 11.57 -37.031 3.012 1 97.75 127 GLN B N 1
ATOM 2990 C CA . GLN B 1 127 ? 10.352 -36.531 2.365 1 97.75 127 GLN B CA 1
ATOM 2991 C C . GLN B 1 127 ? 10.086 -35.094 2.723 1 97.75 127 GLN B C 1
ATOM 2993 O O . GLN B 1 127 ? 10.328 -34.656 3.855 1 97.75 127 GLN B O 1
ATOM 2998 N N . LEU B 1 128 ? 9.648 -34.406 1.754 1 98.38 128 LEU B N 1
ATOM 2999 C CA . LEU B 1 128 ? 9.156 -33.031 1.941 1 98.38 128 LEU B CA 1
ATOM 3000 C C . LEU B 1 128 ? 7.633 -33 1.896 1 98.38 128 LEU B C 1
ATOM 3002 O O . LEU B 1 128 ? 7.02 -33.531 0.977 1 98.38 128 LEU B O 1
ATOM 3006 N N . LYS B 1 129 ? 7.051 -32.5 2.938 1 98.69 129 LYS B N 1
ATOM 30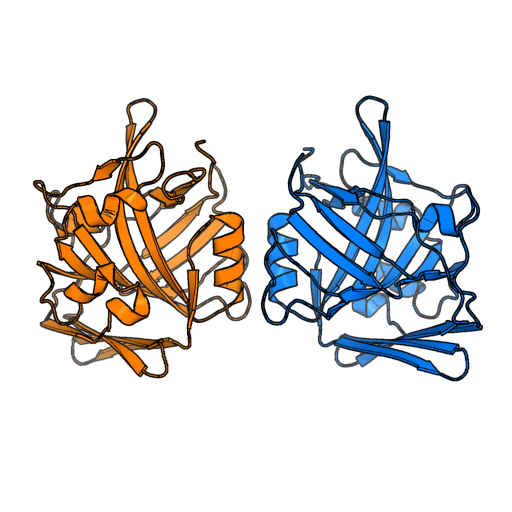07 C CA . LYS B 1 129 ? 5.605 -32.312 2.988 1 98.69 129 LYS B CA 1
ATOM 3008 C C . LYS B 1 129 ? 5.246 -30.828 3.082 1 98.69 129 LYS B C 1
ATOM 3010 O O . LYS B 1 129 ? 5.734 -30.125 3.965 1 98.69 129 LYS B O 1
ATOM 3015 N N . ALA B 1 130 ? 4.469 -30.359 2.154 1 98.81 130 ALA B N 1
ATOM 3016 C CA . ALA B 1 130 ? 3.984 -28.984 2.139 1 98.81 130 ALA B CA 1
ATOM 3017 C C . ALA B 1 130 ? 2.461 -28.938 2.219 1 98.81 130 ALA B C 1
ATOM 3019 O O . ALA B 1 130 ? 1.771 -29.641 1.479 1 98.81 130 ALA B O 1
ATOM 3020 N N . VAL B 1 131 ? 1.974 -28.156 3.143 1 98.88 131 VAL B N 1
ATOM 3021 C CA . VAL B 1 131 ? 0.533 -27.984 3.305 1 98.88 131 VAL B CA 1
ATOM 3022 C C . VAL B 1 131 ? 0.192 -26.5 3.354 1 98.88 131 VAL B C 1
ATOM 3024 O O . VAL B 1 131 ? 0.812 -25.734 4.102 1 98.88 131 VAL B O 1
ATOM 3027 N N . TYR B 1 132 ? -0.729 -26.094 2.564 1 98.88 132 TYR B N 1
ATOM 3028 C CA . TYR B 1 132 ? -1.263 -24.734 2.525 1 98.88 132 TYR B CA 1
ATOM 3029 C C . TYR B 1 132 ? -2.773 -24.75 2.732 1 98.88 132 TYR B C 1
ATOM 3031 O O . TYR B 1 132 ? -3.49 -25.531 2.119 1 98.88 132 TYR B O 1
ATOM 3039 N N . THR B 1 133 ? -3.223 -23.875 3.59 1 98.81 133 THR B N 1
ATOM 3040 C CA . THR B 1 133 ? -4.66 -23.797 3.828 1 98.81 133 THR B CA 1
ATOM 3041 C C . THR B 1 133 ? -5.121 -22.328 3.842 1 98.81 133 THR B C 1
ATOM 3043 O O . THR B 1 133 ? -4.324 -21.422 4.094 1 98.81 133 THR B O 1
ATOM 3046 N N . PHE B 1 134 ? -6.328 -22.109 3.525 1 98.75 134 PHE B N 1
ATOM 3047 C CA . PHE B 1 134 ? -6.988 -20.828 3.701 1 98.75 134 PHE B CA 1
ATOM 3048 C C . PHE B 1 134 ? -8.492 -21.016 3.885 1 98.75 134 PHE B C 1
ATOM 3050 O O . PHE B 1 134 ? -9.031 -22.078 3.572 1 98.75 134 PHE B O 1
ATOM 3057 N N . VAL B 1 135 ? -9.125 -20.031 4.367 1 98.62 135 VAL B N 1
ATOM 3058 C CA . VAL B 1 135 ? -10.547 -20.125 4.684 1 98.62 135 VAL B CA 1
ATOM 3059 C C . VAL B 1 135 ? -11.352 -19.312 3.676 1 98.62 135 VAL B C 1
ATOM 3061 O O . VAL B 1 135 ? -11.07 -18.141 3.447 1 98.62 135 VAL B O 1
ATOM 3064 N N . GLU B 1 136 ? -12.258 -19.938 3.027 1 97.44 136 GLU B N 1
ATOM 3065 C CA . GLU B 1 136 ? -13.25 -19.328 2.154 1 97.44 136 GLU B CA 1
ATOM 3066 C C . GLU B 1 136 ? -14.664 -19.719 2.568 1 97.44 136 GLU B C 1
ATOM 3068 O O . GLU B 1 136 ? -14.984 -20.906 2.66 1 97.44 136 GLU B O 1
ATOM 3073 N N . GLU B 1 137 ? -15.516 -18.734 2.801 1 93.38 137 GLU B N 1
ATOM 3074 C CA . GLU B 1 137 ? -16.891 -18.969 3.195 1 93.38 137 GLU B CA 1
ATOM 3075 C C . GLU B 1 137 ? -16.969 -19.984 4.332 1 93.38 137 GLU B C 1
ATOM 3077 O O . GLU B 1 137 ? -17.703 -20.984 4.242 1 93.38 137 GLU B O 1
ATOM 3082 N N . ASP B 1 138 ? -16.141 -19.875 5.277 1 92.81 138 ASP B N 1
ATOM 3083 C CA . ASP B 1 138 ? -16.125 -20.625 6.523 1 92.81 138 ASP B CA 1
ATOM 3084 C C . ASP B 1 138 ? -15.734 -22.078 6.277 1 92.81 138 ASP B C 1
ATOM 3086 O O . ASP B 1 138 ? -16.078 -22.969 7.066 1 92.81 138 ASP B O 1
ATOM 3090 N N . ARG B 1 139 ? -15.195 -22.297 5.188 1 97.19 139 ARG B N 1
ATOM 3091 C CA . ARG B 1 139 ? -14.656 -23.625 4.887 1 97.19 139 ARG B CA 1
ATOM 3092 C C . ARG B 1 139 ? -13.156 -23.547 4.621 1 97.19 139 ARG B C 1
ATOM 3094 O O . ARG B 1 139 ? -12.68 -22.641 3.934 1 97.19 139 ARG B O 1
ATOM 3101 N N . THR B 1 140 ? -12.539 -24.5 5.191 1 98.25 140 THR B N 1
ATOM 3102 C CA . THR B 1 140 ? -11.102 -24.562 4.984 1 98.25 140 THR B CA 1
ATOM 3103 C C . THR B 1 140 ? -10.773 -25.234 3.654 1 98.25 140 THR B C 1
ATOM 3105 O O . THR B 1 140 ? -11.297 -26.312 3.354 1 98.25 140 THR B O 1
ATOM 3108 N N . GLN B 1 141 ? -10.031 -24.562 2.824 1 98.75 141 GLN B N 1
ATOM 3109 C CA . GLN B 1 141 ? -9.438 -25.094 1.603 1 98.75 141 GLN B CA 1
ATOM 3110 C C . GLN B 1 141 ? -8.023 -25.609 1.854 1 98.75 141 GLN B C 1
ATOM 3112 O O . GLN B 1 141 ? -7.266 -25 2.605 1 98.75 141 GLN B O 1
ATOM 3117 N N . THR B 1 142 ? -7.68 -26.781 1.251 1 98.75 142 THR B N 1
ATOM 3118 C CA . THR B 1 142 ? -6.387 -27.375 1.557 1 98.75 142 THR B CA 1
ATOM 3119 C C . THR B 1 142 ? -5.672 -27.797 0.277 1 98.75 142 THR B C 1
ATOM 3121 O O . THR B 1 142 ? -6.285 -28.375 -0.62 1 98.75 142 THR B O 1
ATOM 3124 N N . ILE B 1 143 ? -4.449 -27.484 0.182 1 98.88 143 ILE B N 1
ATOM 3125 C CA . ILE B 1 143 ? -3.51 -27.938 -0.833 1 98.88 143 ILE B CA 1
ATOM 3126 C C . ILE B 1 143 ? -2.307 -28.594 -0.159 1 98.88 143 ILE B C 1
ATOM 3128 O O . ILE B 1 143 ? -1.701 -28.016 0.745 1 98.88 143 ILE B O 1
ATOM 3132 N N . SER B 1 144 ? -1.992 -29.812 -0.573 1 98.69 144 SER B N 1
ATOM 3133 C CA . SER B 1 144 ? -0.841 -30.469 0.034 1 98.69 144 SER B CA 1
ATOM 3134 C C . SER B 1 144 ? -0.069 -31.281 -0.994 1 98.69 144 SER B C 1
ATOM 3136 O O . SER B 1 144 ? -0.625 -31.688 -2.016 1 98.69 144 SER B O 1
ATOM 3138 N N . ALA B 1 145 ? 1.148 -31.484 -0.717 1 98.75 145 ALA B N 1
ATOM 3139 C CA . ALA B 1 145 ? 2.035 -32.281 -1.557 1 98.75 145 ALA B CA 1
ATOM 3140 C C . ALA B 1 145 ? 3.088 -33 -0.715 1 98.75 145 ALA B C 1
ATOM 3142 O O . ALA B 1 145 ? 3.512 -32.5 0.325 1 98.75 145 ALA B O 1
ATOM 3143 N N . VAL B 1 146 ? 3.451 -34.156 -1.152 1 98.62 146 VAL B N 1
ATOM 3144 C CA . VAL B 1 146 ? 4.559 -34.938 -0.613 1 98.62 146 VAL B CA 1
ATOM 3145 C C . VAL B 1 146 ? 5.547 -35.281 -1.729 1 98.62 146 VAL B C 1
ATOM 3147 O O . VAL B 1 146 ? 5.152 -35.75 -2.803 1 98.62 146 VAL B O 1
ATOM 3150 N N . SER B 1 147 ? 6.727 -35.031 -1.489 1 98.44 147 SER B N 1
ATOM 3151 C CA . SER B 1 147 ? 7.738 -35.281 -2.514 1 98.44 147 SER B CA 1
ATOM 3152 C C . SER B 1 147 ? 9.023 -35.812 -1.904 1 98.44 147 SER B C 1
ATOM 3154 O O . SER B 1 147 ? 9.141 -35.906 -0.681 1 98.44 147 SER B O 1
ATOM 3156 N N . GLY B 1 148 ? 9.961 -36.281 -2.812 1 97.94 148 GLY B N 1
ATOM 3157 C CA . GLY B 1 148 ? 11.336 -36.438 -2.371 1 97.94 148 GLY B CA 1
ATOM 3158 C C . GLY B 1 148 ? 12.016 -35.125 -2.023 1 97.94 148 GLY B C 1
ATOM 3159 O O . GLY B 1 148 ? 11.406 -34.062 -2.119 1 97.94 148 GLY B O 1
ATOM 3160 N N . ILE B 1 149 ? 13.273 -35.219 -1.646 1 97.12 149 ILE B N 1
ATOM 3161 C CA . ILE B 1 149 ? 13.922 -34.031 -1.127 1 97.12 149 ILE B CA 1
ATOM 3162 C C . ILE B 1 149 ? 15.023 -33.594 -2.084 1 97.12 149 ILE B C 1
ATOM 3164 O O . ILE B 1 149 ? 15.68 -32.562 -1.857 1 97.12 149 ILE B O 1
ATOM 3168 N N . TYR B 1 150 ? 15.211 -34.25 -3.205 1 96.88 150 TYR B N 1
ATOM 3169 C CA . TYR B 1 150 ? 16.266 -33.906 -4.152 1 96.88 150 TYR B CA 1
ATOM 3170 C C . TYR B 1 150 ? 15.672 -33.281 -5.418 1 96.88 150 TYR B C 1
ATOM 3172 O O . TYR B 1 150 ? 15.039 -34 -6.215 1 96.88 150 TYR B O 1
ATOM 3180 N N . PRO B 1 151 ? 15.859 -32.094 -5.586 1 97.31 151 PRO B N 1
ATOM 3181 C CA . PRO B 1 151 ? 15.312 -31.438 -6.777 1 97.31 151 PRO B CA 1
ATOM 3182 C C . PRO B 1 151 ? 16.109 -31.766 -8.039 1 97.31 151 PRO B C 1
ATOM 3184 O O . PRO B 1 151 ? 17.312 -32.031 -7.969 1 97.31 151 PRO B O 1
ATOM 3187 N N . GLN B 1 152 ? 15.453 -31.719 -9.188 1 97.44 152 GLN B N 1
ATOM 3188 C CA . GLN B 1 152 ? 16.047 -31.984 -10.492 1 97.44 152 GLN B CA 1
ATOM 3189 C C . GLN B 1 152 ? 15.805 -30.828 -11.461 1 97.44 152 GLN B C 1
ATOM 3191 O O . GLN B 1 152 ? 14.805 -30.125 -11.344 1 97.44 152 GLN B O 1
ATOM 3196 N N . ASN B 1 153 ? 16.688 -30.672 -12.422 1 97.25 153 ASN B N 1
ATOM 3197 C CA . ASN B 1 153 ? 16.5 -29.656 -13.453 1 97.25 153 ASN B CA 1
ATOM 3198 C C . ASN B 1 153 ? 15.336 -29.984 -14.375 1 97.25 153 ASN B C 1
ATOM 3200 O O . ASN B 1 153 ? 15.008 -31.156 -14.57 1 97.25 153 ASN B O 1
ATOM 3204 N N . LEU B 1 154 ? 14.812 -28.984 -14.938 1 95.88 154 LEU B N 1
ATOM 3205 C CA . LEU B 1 154 ? 13.727 -29.156 -15.891 1 95.88 154 LEU B CA 1
ATOM 3206 C C . LEU B 1 154 ? 14.273 -29.562 -17.266 1 95.88 154 LEU B C 1
ATOM 3208 O O . LEU B 1 154 ? 15.383 -29.188 -17.625 1 95.88 154 LEU B O 1
ATOM 3212 N N . LYS B 1 155 ? 13.5 -30.328 -17.906 1 95 155 LYS B N 1
ATOM 3213 C CA . LYS B 1 155 ? 13.797 -30.594 -19.312 1 95 155 LYS B CA 1
ATOM 3214 C C . LYS B 1 155 ? 13.281 -29.469 -20.203 1 95 155 LYS B C 1
ATOM 3216 O O . LYS B 1 155 ? 12.086 -29.156 -20.188 1 95 155 LYS B O 1
ATOM 3221 N N . PRO B 1 156 ? 14.164 -28.875 -21.031 1 94.94 156 PRO B N 1
ATOM 3222 C CA . PRO B 1 156 ? 13.695 -27.828 -21.922 1 94.94 156 PRO B CA 1
ATOM 3223 C C . PRO B 1 156 ? 12.555 -28.281 -22.828 1 94.94 156 PRO B C 1
ATOM 3225 O O . PRO B 1 156 ? 12.594 -29.391 -23.359 1 94.94 156 PRO B O 1
ATOM 3228 N N . GLY B 1 157 ? 11.5 -27.484 -22.875 1 95.12 157 GLY B N 1
ATOM 3229 C CA . GLY B 1 157 ? 10.383 -27.797 -23.766 1 95.12 157 GLY B CA 1
ATOM 3230 C C . GLY B 1 157 ? 9.312 -28.625 -23.094 1 95.12 157 GLY B C 1
ATOM 3231 O O . GLY B 1 157 ? 8.234 -28.844 -23.656 1 95.12 157 GLY B O 1
ATOM 3232 N N . SER B 1 158 ? 9.617 -29.141 -21.875 1 96.44 158 SER B N 1
ATOM 3233 C CA . SER B 1 158 ? 8.641 -29.922 -21.125 1 96.44 158 SER B CA 1
ATOM 3234 C C . SER B 1 158 ? 7.484 -29.062 -20.641 1 96.44 158 SER B C 1
ATOM 3236 O O . SER B 1 158 ? 7.543 -27.828 -20.734 1 96.44 158 SER B O 1
ATOM 3238 N N . LEU B 1 159 ? 6.414 -29.703 -20.266 1 97.06 159 LEU B N 1
ATOM 3239 C CA . LEU B 1 159 ? 5.277 -29 -19.672 1 97.06 159 LEU B CA 1
ATOM 3240 C C . LEU B 1 159 ? 5.703 -28.188 -18.453 1 97.06 159 LEU B C 1
ATOM 3242 O O . LEU B 1 159 ? 5.281 -27.047 -18.281 1 97.06 159 LEU B O 1
ATOM 3246 N N . GLU B 1 160 ? 6.551 -28.828 -17.609 1 96.75 160 GLU B N 1
ATOM 3247 C CA . GLU B 1 160 ? 7.055 -28.125 -16.438 1 96.75 160 GLU B CA 1
ATOM 3248 C C . GLU B 1 160 ? 7.832 -26.875 -16.828 1 96.75 160 GLU B C 1
ATOM 3250 O O . GLU B 1 160 ? 7.727 -25.844 -16.156 1 96.75 160 GLU B O 1
ATOM 3255 N N . ASP B 1 161 ? 8.617 -27.062 -17.859 1 97.44 161 ASP B N 1
ATOM 3256 C CA . ASP B 1 161 ? 9.344 -25.922 -18.422 1 97.44 161 ASP B CA 1
ATOM 3257 C C . ASP B 1 161 ? 8.383 -24.828 -18.891 1 97.44 161 ASP B C 1
ATOM 3259 O O . ASP B 1 161 ? 8.586 -23.656 -18.594 1 97.44 161 ASP B O 1
ATOM 3263 N N . PHE B 1 162 ? 7.387 -25.203 -19.641 1 98.19 162 PHE B N 1
ATOM 3264 C CA . PHE B 1 162 ? 6.371 -24.25 -20.094 1 98.19 162 PHE B CA 1
ATOM 3265 C C . PHE B 1 162 ? 5.723 -23.547 -18.906 1 98.19 162 PHE B C 1
ATOM 3267 O O . PHE B 1 162 ? 5.582 -22.312 -18.906 1 98.19 162 PHE B O 1
ATOM 3274 N N . ILE B 1 163 ? 5.402 -24.25 -17.859 1 98.25 163 ILE B N 1
ATOM 3275 C CA . ILE B 1 163 ? 4.645 -23.75 -16.703 1 98.25 163 ILE B CA 1
ATOM 3276 C C . ILE B 1 163 ? 5.488 -22.75 -15.93 1 98.25 163 ILE B C 1
ATOM 3278 O O . ILE B 1 163 ? 4.973 -21.734 -15.438 1 98.25 163 ILE B O 1
ATOM 3282 N N . THR B 1 164 ? 6.785 -22.938 -15.82 1 97.81 164 THR B N 1
ATOM 3283 C CA . THR B 1 164 ? 7.582 -22.203 -14.836 1 97.81 164 THR B CA 1
ATOM 3284 C C . THR B 1 164 ? 8.352 -21.062 -15.5 1 97.81 164 THR B C 1
ATOM 3286 O O . THR B 1 164 ? 8.844 -20.156 -14.82 1 97.81 164 THR B O 1
ATOM 3289 N N . GLU B 1 165 ? 8.484 -21.094 -16.828 1 96.81 165 GLU B N 1
A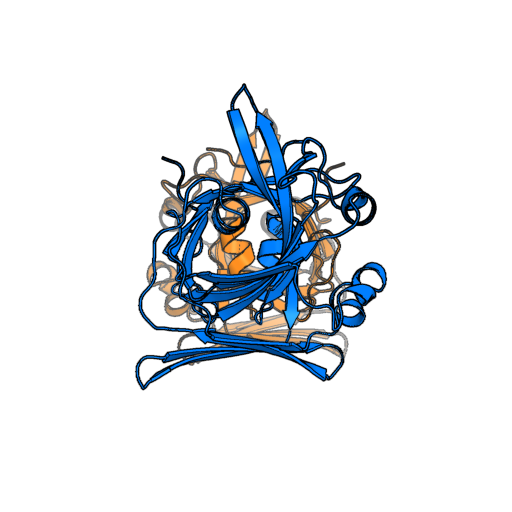TOM 3290 C CA . GLU B 1 165 ? 9.359 -20.141 -17.5 1 96.81 165 GLU B CA 1
ATOM 3291 C C . GLU B 1 165 ? 8.57 -18.984 -18.078 1 96.81 165 GLU B C 1
ATOM 3293 O O . GLU B 1 165 ? 8.523 -18.797 -19.297 1 96.81 165 GLU B O 1
ATOM 3298 N N . HIS B 1 166 ? 7.957 -18.203 -17.266 1 97.94 166 HIS B N 1
ATOM 3299 C CA . HIS B 1 166 ? 7.234 -16.984 -17.547 1 97.94 166 HIS B CA 1
ATOM 3300 C C . HIS B 1 166 ? 7.73 -15.828 -16.672 1 97.94 166 HIS B C 1
ATOM 3302 O O . HIS B 1 166 ? 7.578 -15.859 -15.453 1 97.94 166 HIS B O 1
ATOM 3308 N N . TYR B 1 167 ? 8.25 -14.82 -17.297 1 97.62 167 TYR B N 1
ATOM 3309 C CA . TYR B 1 167 ? 9.047 -13.852 -16.562 1 97.62 167 TYR B CA 1
ATOM 3310 C C . TYR B 1 167 ? 8.398 -12.477 -16.578 1 97.62 167 TYR B C 1
ATOM 3312 O O . TYR B 1 167 ? 9.023 -11.484 -16.188 1 97.62 167 TYR B O 1
ATOM 3320 N N . TYR B 1 168 ? 7.18 -12.445 -17.047 1 97.5 168 TYR B N 1
ATOM 3321 C CA . TYR B 1 168 ? 6.398 -11.219 -17 1 97.5 168 TYR B CA 1
ATOM 3322 C C . TYR B 1 168 ? 5.055 -11.453 -16.312 1 97.5 168 TYR B C 1
ATOM 3324 O O . TYR B 1 168 ? 4.555 -12.578 -16.281 1 97.5 168 TYR B O 1
ATOM 3332 N N . GLY B 1 169 ? 4.609 -10.414 -15.688 1 97 169 GLY B N 1
ATOM 3333 C CA . GLY B 1 169 ? 3.229 -10.344 -15.242 1 97 169 GLY B CA 1
ATOM 3334 C C . GLY B 1 169 ? 2.404 -9.328 -16.016 1 97 169 GLY B C 1
ATOM 3335 O O . GLY B 1 169 ? 2.895 -8.242 -16.344 1 97 169 GLY B O 1
ATOM 3336 N N . TYR B 1 170 ? 1.206 -9.695 -16.344 1 96.5 170 TYR B N 1
ATOM 3337 C CA . TYR B 1 170 ? 0.269 -8.805 -17.016 1 96.5 170 TYR B CA 1
ATOM 3338 C C . TYR B 1 170 ? -1.017 -8.656 -16.219 1 96.5 170 TYR B C 1
ATOM 3340 O O . TYR B 1 170 ? -1.553 -9.641 -15.695 1 96.5 170 TYR B O 1
ATOM 3348 N N . THR B 1 171 ? -1.342 -7.473 -16.062 1 94.12 171 THR B N 1
ATOM 3349 C CA . THR B 1 171 ? -2.604 -7.207 -15.383 1 94.12 171 THR B CA 1
ATOM 3350 C C . THR B 1 171 ? -3.523 -6.363 -16.266 1 94.12 171 THR B C 1
ATOM 3352 O O . THR B 1 171 ? -3.064 -5.699 -17.188 1 94.12 171 THR B O 1
ATOM 3355 N N . GLY B 1 172 ? -4.742 -6.457 -16 1 84.38 172 GLY B N 1
ATOM 3356 C CA . GLY B 1 172 ? -5.734 -5.742 -16.781 1 84.38 172 GLY B CA 1
ATOM 3357 C C . GLY B 1 172 ? -6.609 -6.66 -17.625 1 84.38 172 GLY B C 1
ATOM 3358 O O . GLY B 1 172 ? -6.172 -7.738 -18.031 1 84.38 172 GLY B O 1
ATOM 3359 N N . GLY B 1 173 ? -7.902 -6.711 -17.438 1 74 173 GLY B N 1
ATOM 3360 C CA . GLY B 1 173 ? -8.859 -7.461 -18.234 1 74 173 GLY B CA 1
ATOM 3361 C C . GLY B 1 173 ? -9.453 -6.652 -19.375 1 74 173 GLY B C 1
ATOM 3362 O O . GLY B 1 173 ? -8.914 -5.609 -19.75 1 74 173 GLY B O 1
ATOM 3363 N N . GLN B 1 174 ? -10.281 -7.293 -19.938 1 73.12 174 GLN B N 1
ATOM 3364 C CA . GLN B 1 174 ? -10.945 -6.645 -21.062 1 73.12 174 GLN B CA 1
ATOM 3365 C C . GLN B 1 174 ? -11.398 -5.234 -20.703 1 73.12 174 GLN B C 1
ATOM 3367 O O . GLN B 1 174 ? -12.094 -5.035 -19.703 1 73.12 174 GLN B O 1
ATOM 3372 N N . GLY B 1 175 ? -10.938 -4.285 -21.438 1 74.69 175 GLY B N 1
ATOM 3373 C CA . GLY B 1 175 ? -11.375 -2.908 -21.281 1 74.69 175 GLY B CA 1
ATOM 3374 C C . GLY B 1 175 ? -10.562 -2.125 -20.281 1 74.69 175 GLY B C 1
ATOM 3375 O O . GLY B 1 175 ? -10.828 -0.949 -20.031 1 74.69 175 GLY B O 1
ATOM 3376 N N . GLN B 1 176 ? -9.625 -2.795 -19.734 1 82.12 176 GLN B N 1
ATOM 3377 C CA . GLN B 1 176 ? -8.789 -2.117 -18.75 1 82.12 176 GLN B CA 1
ATOM 3378 C C . GLN B 1 176 ? -7.391 -1.855 -19.297 1 82.12 176 GLN B C 1
ATOM 3380 O O . GLN B 1 176 ? -6.977 -2.477 -20.281 1 82.12 176 GLN B O 1
ATOM 3385 N N . ARG B 1 177 ? -6.793 -0.891 -18.688 1 86.12 177 ARG B N 1
ATOM 3386 C CA . ARG B 1 177 ? -5.402 -0.633 -19.047 1 86.12 177 ARG B CA 1
ATOM 3387 C C . ARG B 1 177 ? -4.496 -1.773 -18.594 1 86.12 177 ARG B C 1
ATOM 3389 O O . ARG B 1 177 ? -4.656 -2.297 -17.5 1 86.12 177 ARG B O 1
ATOM 3396 N N . THR B 1 178 ? -3.654 -2.199 -19.516 1 93 178 THR B N 1
ATOM 3397 C CA . THR B 1 178 ? -2.738 -3.301 -19.234 1 93 178 THR B CA 1
ATOM 3398 C C . THR B 1 178 ? -1.472 -2.791 -18.562 1 93 178 THR B C 1
ATOM 3400 O O . THR B 1 178 ? -0.879 -1.803 -19 1 93 178 THR B O 1
ATOM 3403 N N . ILE B 1 179 ? -1.15 -3.398 -17.484 1 93.94 179 ILE B N 1
ATOM 3404 C CA . ILE B 1 179 ? 0.136 -3.18 -16.844 1 93.94 179 ILE B CA 1
ATOM 3405 C C . ILE B 1 179 ? 1.034 -4.398 -17.047 1 93.94 179 ILE B C 1
ATOM 3407 O O . ILE B 1 179 ? 0.578 -5.539 -16.938 1 93.94 179 ILE B O 1
ATOM 3411 N N . GLU B 1 180 ? 2.219 -4.098 -17.469 1 95.88 180 GLU B N 1
ATOM 3412 C CA . GLU B 1 180 ? 3.25 -5.125 -17.578 1 95.88 180 GLU B CA 1
ATOM 3413 C C . GLU B 1 180 ? 4.34 -4.93 -16.531 1 95.88 180 GLU B C 1
ATOM 3415 O O . GLU B 1 180 ? 4.793 -3.807 -16.297 1 95.88 180 GLU B O 1
ATOM 3420 N N . TYR B 1 181 ? 4.68 -6.023 -15.867 1 95.62 181 TYR B N 1
ATOM 3421 C CA . TYR B 1 181 ? 5.82 -5.965 -14.953 1 95.62 181 TYR B CA 1
ATOM 3422 C C . TYR B 1 181 ? 6.711 -7.191 -15.117 1 95.62 181 TYR B C 1
ATOM 3424 O O . TYR B 1 181 ? 6.258 -8.242 -15.578 1 95.62 181 TYR B O 1
ATOM 3432 N N . ARG B 1 182 ? 7.945 -7.008 -14.773 1 96.56 182 ARG B N 1
ATOM 3433 C CA . ARG B 1 182 ? 8.938 -8.062 -14.969 1 96.56 182 ARG B CA 1
ATOM 3434 C C . ARG B 1 182 ? 9.219 -8.797 -13.664 1 96.56 182 ARG B C 1
ATOM 3436 O O . ARG B 1 182 ? 9.336 -8.172 -12.609 1 96.56 182 ARG B O 1
ATOM 3443 N N . VAL B 1 183 ? 9.344 -10.125 -13.742 1 97.31 183 VAL B N 1
ATOM 3444 C CA . VAL B 1 183 ? 9.742 -11 -12.641 1 97.31 183 VAL B CA 1
ATOM 3445 C C . VAL B 1 183 ? 11.008 -11.766 -13.023 1 97.31 183 VAL B C 1
ATOM 3447 O O . VAL B 1 183 ? 11.055 -12.406 -14.078 1 97.31 183 VAL B O 1
ATOM 3450 N N . GLU B 1 184 ? 11.969 -11.656 -12.141 1 97.12 184 GLU B N 1
ATOM 3451 C CA . GLU B 1 184 ? 13.227 -12.336 -12.414 1 97.12 184 GLU B CA 1
ATOM 3452 C C . GLU B 1 184 ? 13.492 -13.445 -11.398 1 97.12 184 GLU B C 1
ATOM 3454 O O . GLU B 1 184 ? 13.422 -13.219 -10.188 1 97.12 184 GLU B O 1
ATOM 3459 N N . HIS B 1 185 ? 13.766 -14.586 -11.898 1 97.62 185 HIS B N 1
ATOM 3460 C CA . HIS B 1 185 ? 14.227 -15.727 -11.117 1 97.62 185 HIS B CA 1
ATOM 3461 C C . HIS B 1 185 ? 14.93 -16.75 -12 1 97.62 185 HIS B C 1
ATOM 3463 O O . HIS B 1 185 ? 14.703 -16.797 -13.211 1 97.62 185 HIS B O 1
ATOM 3469 N N . PRO B 1 186 ? 15.883 -17.484 -11.453 1 96.81 186 PRO B N 1
ATOM 3470 C CA . PRO B 1 186 ? 16.438 -18.578 -12.25 1 96.81 186 PRO B CA 1
ATOM 3471 C C . PRO B 1 186 ? 15.406 -19.672 -12.562 1 96.81 186 PRO B C 1
ATOM 3473 O O . PRO B 1 186 ? 14.305 -19.656 -12.008 1 96.81 186 PRO B O 1
ATOM 3476 N N . SER B 1 187 ? 15.773 -20.5 -13.531 1 96.81 187 SER B N 1
ATOM 3477 C CA . SER B 1 187 ? 14.93 -21.672 -13.742 1 96.81 187 SER B CA 1
ATOM 3478 C C . SER B 1 187 ? 14.82 -22.5 -12.477 1 96.81 187 SER B C 1
ATOM 3480 O O . SER B 1 187 ? 15.805 -22.688 -11.758 1 96.81 187 SER B O 1
ATOM 3482 N N . TRP B 1 188 ? 13.672 -22.953 -12.219 1 97.88 188 TRP B N 1
ATOM 3483 C CA . TRP B 1 188 ? 13.445 -23.719 -11 1 97.88 188 TRP B CA 1
ATOM 3484 C C . TRP B 1 188 ? 13.742 -25.188 -11.219 1 97.88 188 TRP B C 1
ATOM 3486 O O . TRP B 1 188 ? 13.562 -25.703 -12.328 1 97.88 188 TRP B O 1
ATOM 3496 N N . ARG B 1 189 ? 14.227 -25.828 -10.148 1 97.81 189 ARG B N 1
ATOM 3497 C CA . ARG B 1 189 ? 14.273 -27.281 -10.086 1 97.81 189 ARG B CA 1
ATOM 3498 C C . ARG B 1 189 ? 13.008 -27.844 -9.445 1 97.81 189 ARG B C 1
ATOM 3500 O O . ARG B 1 189 ? 12.32 -27.141 -8.695 1 97.81 189 ARG B O 1
ATOM 3507 N N . THR B 1 190 ? 12.672 -29.047 -9.805 1 98.19 190 THR B N 1
ATOM 3508 C CA . THR B 1 190 ? 11.445 -29.641 -9.273 1 98.19 190 THR B CA 1
ATOM 3509 C C . THR B 1 190 ? 11.75 -30.922 -8.492 1 98.19 190 THR B C 1
ATOM 3511 O O . THR B 1 190 ? 12.703 -31.625 -8.805 1 98.19 190 THR B O 1
ATOM 3514 N N . TYR B 1 191 ? 10.977 -31.156 -7.527 1 98.12 191 TYR B N 1
ATOM 3515 C CA . TYR B 1 191 ? 11.055 -32.375 -6.75 1 98.12 191 TYR B CA 1
ATOM 3516 C C . TYR B 1 191 ? 10.273 -33.5 -7.418 1 98.12 191 TYR B C 1
ATOM 3518 O O . TYR B 1 191 ? 9.398 -33.25 -8.242 1 98.12 191 TYR B O 1
ATOM 3526 N N . THR B 1 192 ? 10.633 -34.656 -7.062 1 96.81 192 THR B N 1
ATOM 3527 C CA . THR B 1 192 ? 9.836 -35.812 -7.484 1 96.81 192 THR B CA 1
ATOM 3528 C C . THR B 1 192 ? 8.586 -35.938 -6.625 1 96.81 192 THR B C 1
ATOM 3530 O O . THR B 1 192 ? 8.664 -36.344 -5.461 1 96.81 192 THR B O 1
ATOM 3533 N N . LEU B 1 193 ? 7.461 -35.656 -7.203 1 97.75 193 LEU B N 1
ATOM 3534 C CA . LEU B 1 193 ? 6.199 -35.688 -6.477 1 97.75 193 LEU B CA 1
ATOM 3535 C C . LEU B 1 193 ? 5.762 -37.094 -6.176 1 97.75 193 LEU B C 1
ATOM 3537 O O . LEU B 1 193 ? 5.809 -37.969 -7.055 1 97.75 193 LEU B O 1
ATOM 3541 N N . GLN B 1 194 ? 5.352 -37.406 -4.98 1 98.12 194 GLN B N 1
ATOM 3542 C CA . GLN B 1 194 ? 4.902 -38.719 -4.551 1 98.12 194 GLN B CA 1
ATOM 3543 C C . GLN B 1 194 ? 3.395 -38.75 -4.332 1 98.12 194 GLN B C 1
ATOM 3545 O O . GLN B 1 194 ? 2.746 -39.75 -4.57 1 98.12 194 GLN B O 1
ATOM 3550 N N . ASP B 1 195 ? 2.893 -37.688 -3.805 1 98.25 195 ASP B N 1
ATOM 3551 C CA . ASP B 1 195 ? 1.463 -37.562 -3.545 1 98.25 195 ASP B CA 1
ATOM 3552 C C . ASP B 1 195 ? 1.055 -36.094 -3.484 1 98.25 195 ASP B C 1
ATOM 3554 O O . ASP B 1 195 ? 1.9 -35.219 -3.295 1 98.25 195 ASP B O 1
ATOM 3558 N N . TYR B 1 196 ? -0.263 -35.875 -3.727 1 98.75 196 TYR B N 1
ATOM 3559 C CA . TYR B 1 196 ? -0.794 -34.531 -3.578 1 98.75 196 TYR B CA 1
ATOM 3560 C C . TYR B 1 196 ? -2.293 -34.562 -3.297 1 98.75 196 TYR B C 1
ATOM 3562 O O . TYR B 1 196 ? -2.945 -35.562 -3.492 1 98.75 196 TYR B O 1
ATOM 3570 N N . ARG B 1 197 ? -2.766 -33.438 -2.789 1 98.44 197 ARG B N 1
ATOM 3571 C CA . ARG B 1 197 ? -4.191 -33.25 -2.564 1 98.44 197 ARG B CA 1
ATOM 3572 C C . ARG B 1 197 ? -4.59 -31.797 -2.85 1 98.44 197 ARG B C 1
ATOM 3574 O O . ARG B 1 197 ? -3.873 -30.859 -2.477 1 98.44 197 ARG B O 1
ATOM 3581 N N . VAL B 1 198 ? -5.637 -31.656 -3.645 1 98.81 198 VAL B N 1
ATOM 3582 C CA . VAL B 1 198 ? -6.266 -30.359 -3.865 1 98.81 198 VAL B CA 1
ATOM 3583 C C . VAL B 1 198 ? -7.727 -30.406 -3.424 1 98.81 198 VAL B C 1
ATOM 3585 O O . VAL B 1 198 ? -8.57 -30.969 -4.125 1 98.81 198 VAL B O 1
ATOM 3588 N N . ASP B 1 199 ? -7.949 -29.938 -2.256 1 98.62 199 ASP B N 1
ATOM 3589 C CA . ASP B 1 199 ? -9.305 -29.781 -1.732 1 98.62 199 ASP B CA 1
ATOM 3590 C C . ASP B 1 199 ? -9.719 -28.312 -1.698 1 98.62 199 ASP B C 1
ATOM 3592 O O . ASP B 1 199 ? -9.727 -27.688 -0.636 1 98.62 199 ASP B O 1
ATOM 3596 N N . VAL B 1 200 ? -10.047 -27.812 -2.877 1 98.81 200 VAL B N 1
ATOM 3597 C CA . VAL B 1 200 ? -10.406 -26.422 -3.078 1 98.81 200 VAL B CA 1
ATOM 3598 C C . VAL B 1 200 ? -11.734 -26.328 -3.826 1 98.81 200 VAL B C 1
ATOM 3600 O O . VAL B 1 200 ? -11.93 -27.016 -4.836 1 98.81 200 VAL B O 1
ATOM 3603 N N . ASP B 1 201 ? -12.656 -25.625 -3.303 1 98.69 201 ASP B N 1
ATOM 3604 C CA . ASP B 1 201 ? -13.891 -25.281 -4.008 1 98.69 201 ASP B CA 1
ATOM 3605 C C . ASP B 1 201 ? -13.664 -24.109 -4.965 1 98.69 201 ASP B C 1
ATOM 3607 O O . ASP B 1 201 ? -13.859 -22.953 -4.594 1 98.69 201 ASP B O 1
ATOM 3611 N N . PHE B 1 202 ? -13.336 -24.438 -6.215 1 98.69 202 PHE B N 1
ATOM 3612 C CA . PHE B 1 202 ? -12.961 -23.422 -7.191 1 98.69 202 PHE B CA 1
ATOM 3613 C C . PHE B 1 202 ? -14.117 -22.469 -7.449 1 98.69 202 PHE B C 1
ATOM 3615 O O . PHE B 1 202 ? -13.906 -21.266 -7.684 1 98.69 202 PHE B O 1
ATOM 3622 N N . GLY B 1 203 ? -15.289 -23 -7.504 1 98.12 203 GLY B N 1
ATOM 3623 C CA . GLY B 1 203 ? -16.453 -22.141 -7.703 1 98.12 203 GLY B CA 1
ATOM 3624 C C . GLY B 1 203 ? -16.609 -21.094 -6.613 1 98.12 203 GLY B C 1
ATOM 3625 O O . GLY B 1 203 ? -16.859 -19.922 -6.898 1 98.12 203 GLY B O 1
ATOM 3626 N N . ALA B 1 204 ? -16.469 -21.484 -5.379 1 97.94 204 ALA B N 1
ATOM 3627 C CA . ALA B 1 204 ? -16.609 -20.578 -4.246 1 97.94 204 ALA B CA 1
ATOM 3628 C C . ALA B 1 204 ? -15.477 -19.562 -4.223 1 97.94 204 ALA B C 1
ATOM 3630 O O . ALA B 1 204 ? -15.68 -18.391 -3.877 1 97.94 204 ALA B O 1
ATOM 3631 N N . VAL B 1 205 ? -14.289 -19.984 -4.59 1 98.12 205 VAL B N 1
ATOM 3632 C CA . VAL B 1 205 ? -13.086 -19.188 -4.418 1 98.12 205 VAL B CA 1
ATOM 3633 C C . VAL B 1 205 ? -12.922 -18.25 -5.613 1 98.12 205 VAL B C 1
ATOM 3635 O O . VAL B 1 205 ? -12.547 -17.078 -5.449 1 98.12 205 VAL B O 1
ATOM 3638 N N . TYR B 1 206 ? -13.242 -18.719 -6.844 1 97.75 206 TYR B N 1
ATOM 3639 C CA . TYR B 1 206 ? -12.859 -17.984 -8.039 1 97.75 206 TYR B CA 1
ATOM 3640 C C . TYR B 1 206 ? -14.086 -17.609 -8.867 1 97.75 206 TYR B C 1
ATOM 3642 O O . TYR B 1 206 ? -13.977 -16.891 -9.859 1 97.75 206 TYR B O 1
ATOM 3650 N N . GLY B 1 207 ? -15.234 -18.109 -8.469 1 96.94 207 GLY B N 1
ATOM 3651 C CA . GLY B 1 207 ? -16.469 -17.844 -9.188 1 96.94 207 GLY B CA 1
ATOM 3652 C C . GLY B 1 207 ? -17.047 -19.078 -9.867 1 96.94 207 GLY B C 1
ATOM 3653 O O . GLY B 1 207 ? -16.312 -20.031 -10.164 1 96.94 207 GLY B O 1
ATOM 3654 N N . GLU B 1 208 ? -18.266 -18.984 -10.25 1 97.38 208 GLU B N 1
ATOM 3655 C CA . GLU B 1 208 ? -19.031 -20.109 -10.758 1 97.38 208 GLU B CA 1
ATOM 3656 C C . GLU B 1 208 ? -18.406 -20.672 -12.039 1 97.38 208 GLU B C 1
ATOM 3658 O O . GLU B 1 208 ? -18.438 -21.875 -12.281 1 97.38 208 GLU B O 1
ATOM 3663 N N . ALA B 1 209 ? -17.828 -19.859 -12.789 1 96.94 209 ALA B N 1
ATOM 3664 C CA . ALA B 1 209 ? -17.25 -20.266 -14.062 1 96.94 209 ALA B CA 1
ATOM 3665 C C . ALA B 1 209 ? -16.125 -21.281 -13.852 1 96.94 209 ALA B C 1
ATOM 3667 O O . ALA B 1 209 ? -15.789 -22.031 -14.758 1 96.94 209 ALA B O 1
ATOM 3668 N N . TRP B 1 210 ? -15.586 -21.312 -12.641 1 98.31 210 TRP B N 1
ATOM 3669 C CA . TRP B 1 210 ? -14.438 -22.172 -12.352 1 98.31 210 TRP B CA 1
ATOM 3670 C C . TRP B 1 210 ? -14.867 -23.422 -11.602 1 98.31 210 TRP B C 1
ATOM 3672 O O . TRP B 1 210 ? -14.039 -24.266 -11.266 1 98.31 210 TRP B O 1
ATOM 3682 N N . SER B 1 211 ? -16.156 -23.672 -11.375 1 98.19 211 SER B N 1
ATOM 3683 C CA . SER B 1 211 ? -16.688 -24.734 -10.539 1 98.19 211 SER B CA 1
ATOM 3684 C C . SER B 1 211 ? -16.297 -26.109 -11.078 1 98.19 211 SER B C 1
ATOM 3686 O O . SER B 1 211 ? -16.125 -27.062 -10.312 1 98.19 211 SER B O 1
ATOM 3688 N N . ARG B 1 212 ? -16.109 -26.172 -12.367 1 97.56 212 ARG B N 1
ATOM 3689 C CA . ARG B 1 212 ? -15.812 -27.453 -12.992 1 97.56 212 ARG B CA 1
ATOM 3690 C C . ARG B 1 212 ? -14.461 -28 -12.523 1 97.56 212 ARG B C 1
ATOM 3692 O O . ARG B 1 212 ? -14.227 -29.203 -12.547 1 97.56 212 ARG B O 1
ATOM 3699 N N . LEU B 1 213 ? -13.609 -27.125 -12.055 1 98.5 213 LEU B N 1
ATOM 3700 C CA . LEU B 1 213 ? -12.281 -27.547 -11.633 1 98.5 213 LEU B CA 1
ATOM 3701 C C . LEU B 1 213 ? -12.344 -28.219 -10.266 1 98.5 213 LEU B C 1
ATOM 3703 O O . LEU B 1 213 ? -11.398 -28.922 -9.867 1 98.5 213 LEU B O 1
ATOM 3707 N N . THR B 1 214 ? -13.391 -27.984 -9.578 1 98.31 214 THR B N 1
ATOM 3708 C CA . THR B 1 214 ? -13.531 -28.594 -8.266 1 98.31 214 THR B CA 1
ATOM 3709 C C . THR B 1 214 ? -13.602 -30.125 -8.383 1 98.31 214 THR B C 1
ATOM 3711 O O . THR B 1 214 ? -14.477 -30.656 -9.062 1 98.31 214 THR B O 1
ATOM 3714 N N . GLY B 1 215 ? -12.648 -30.734 -7.754 1 97.25 215 GLY B N 1
ATOM 3715 C CA . GLY B 1 215 ? -12.609 -32.188 -7.77 1 97.25 215 GLY B CA 1
ATOM 3716 C C . GLY B 1 215 ? -12.008 -32.75 -9.039 1 97.25 215 GLY B C 1
ATOM 3717 O O . GLY B 1 215 ? -11.789 -33.969 -9.141 1 97.25 215 GLY B O 1
ATOM 3718 N N . MET B 1 216 ? -11.695 -31.938 -10 1 97.81 216 MET B N 1
ATOM 3719 C CA . MET B 1 216 ? -11.102 -32.375 -11.25 1 97.81 216 MET B CA 1
ATOM 3720 C C . MET B 1 216 ? -9.641 -32.781 -11.039 1 97.81 216 MET B C 1
ATOM 3722 O O . MET B 1 216 ? -8.906 -32.125 -10.312 1 97.81 216 MET B O 1
ATOM 3726 N N . LYS B 1 217 ? -9.32 -33.938 -11.656 1 97.62 217 LYS B N 1
ATOM 3727 C CA . LYS B 1 217 ? -7.906 -34.312 -11.648 1 97.62 217 LYS B CA 1
ATOM 3728 C C . LYS B 1 217 ? -7.082 -33.375 -12.523 1 97.62 217 LYS B C 1
ATOM 3730 O O . LYS B 1 217 ? -7.395 -33.156 -13.695 1 97.62 217 LYS B O 1
ATOM 3735 N N . PRO B 1 218 ? -6.094 -32.75 -11.984 1 98.5 218 PRO B N 1
ATOM 3736 C CA . PRO B 1 218 ? -5.27 -31.875 -12.812 1 98.5 218 PRO B CA 1
ATOM 3737 C C . PRO B 1 218 ? -4.594 -32.594 -13.969 1 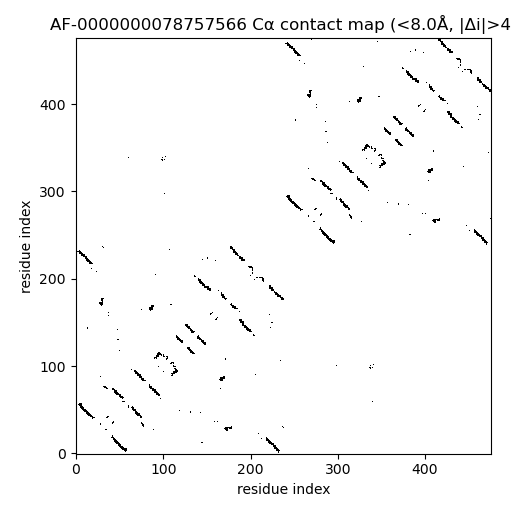98.5 218 PRO B C 1
ATOM 3739 O O . PRO B 1 218 ? -4.32 -33.812 -13.875 1 98.5 218 PRO B O 1
ATOM 3742 N N . HIS B 1 219 ? -4.352 -31.797 -15.008 1 97.69 219 HIS B N 1
ATOM 3743 C CA . HIS B 1 219 ? -3.568 -32.281 -16.141 1 97.69 219 HIS B CA 1
ATOM 3744 C C . HIS B 1 219 ? -2.146 -32.625 -15.719 1 97.69 219 HIS B C 1
ATOM 3746 O O . HIS B 1 219 ? -1.574 -33.625 -16.203 1 97.69 219 HIS B O 1
ATOM 3752 N N . SER B 1 220 ? -1.601 -31.891 -14.875 1 98.06 220 SER B N 1
ATOM 3753 C CA . SER B 1 220 ? -0.276 -32.125 -14.312 1 98.06 220 SER B CA 1
ATOM 3754 C C . SER B 1 220 ? -0.097 -31.391 -12.992 1 98.06 220 SER B C 1
ATOM 3756 O O . SER B 1 220 ? -0.832 -30.438 -12.695 1 98.06 220 SER B O 1
ATOM 3758 N N . VAL B 1 221 ? 0.794 -31.922 -12.172 1 98.69 221 VAL B N 1
ATOM 3759 C CA . VAL B 1 221 ? 1.146 -31.297 -10.898 1 98.69 221 VAL B CA 1
ATOM 3760 C C . VAL B 1 221 ? 2.662 -31.297 -10.719 1 98.69 221 VAL B C 1
ATOM 3762 O O . VAL B 1 221 ? 3.326 -32.281 -11.07 1 98.69 221 VAL B O 1
ATOM 3765 N N . LEU B 1 222 ? 3.232 -30.25 -10.266 1 98.25 222 LEU B N 1
ATOM 3766 C CA . LEU B 1 222 ? 4.648 -30.234 -9.922 1 98.25 222 LEU B CA 1
ATOM 3767 C C . LEU B 1 222 ? 4.883 -29.484 -8.609 1 98.25 222 LEU B C 1
ATOM 3769 O O . LEU B 1 222 ? 4.008 -28.75 -8.141 1 98.25 222 LEU B O 1
ATOM 3773 N N . LEU B 1 223 ? 5.926 -29.781 -7.922 1 98.62 223 LEU B N 1
ATOM 3774 C CA . LEU B 1 223 ? 6.465 -29.062 -6.773 1 98.62 223 LEU B CA 1
ATOM 3775 C C . LEU B 1 223 ? 7.871 -28.547 -7.066 1 98.62 223 LEU B C 1
ATOM 3777 O O . LEU B 1 223 ? 8.797 -29.328 -7.273 1 98.62 223 LEU B O 1
ATOM 3781 N N . ALA B 1 224 ? 7.98 -27.297 -7.098 1 98.5 224 ALA B N 1
ATOM 3782 C CA . ALA B 1 224 ? 9.258 -26.672 -7.422 1 98.5 224 ALA B CA 1
ATOM 3783 C C . ALA B 1 224 ? 9.961 -26.156 -6.168 1 98.5 224 ALA B C 1
ATOM 3785 O O . ALA B 1 224 ? 9.305 -25.688 -5.234 1 98.5 224 ALA B O 1
ATOM 3786 N N . GLU B 1 225 ? 11.203 -26.188 -6.211 1 98.06 225 GLU B N 1
ATOM 3787 C CA . GLU B 1 225 ? 12.031 -25.7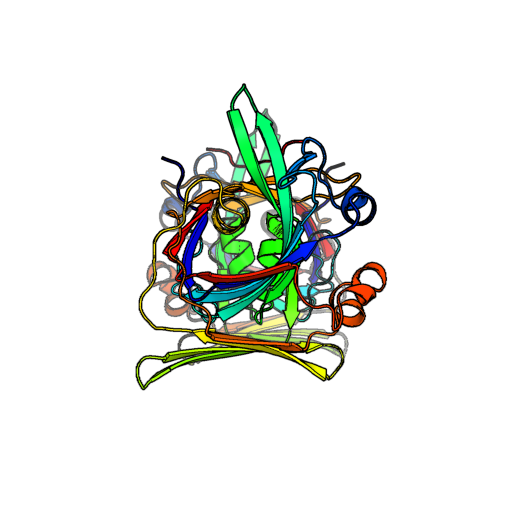34 -5.098 1 98.06 225 GLU B CA 1
ATOM 3788 C C . GLU B 1 225 ? 11.859 -24.234 -4.859 1 98.06 225 GLU B C 1
ATOM 3790 O O . GLU B 1 225 ? 11.734 -23.797 -3.717 1 98.06 225 GLU B O 1
ATOM 3795 N N . GLY B 1 226 ? 11.875 -23.484 -5.883 1 98.06 226 GLY B N 1
ATOM 3796 C CA . GLY B 1 226 ? 11.812 -22.031 -5.805 1 98.06 226 GLY B CA 1
ATOM 3797 C C . GLY B 1 226 ? 13.18 -21.375 -5.809 1 98.06 226 GLY B C 1
ATOM 3798 O O . GLY B 1 226 ? 14.172 -22 -6.16 1 98.06 226 GLY B O 1
ATOM 3799 N N . SER B 1 227 ? 13.195 -20.078 -5.562 1 98.5 227 SER B N 1
ATOM 3800 C CA . SER B 1 227 ? 14.422 -19.297 -5.641 1 98.5 227 SER B CA 1
ATOM 3801 C C . SER B 1 227 ? 14.195 -17.875 -5.137 1 98.5 227 SER B C 1
ATOM 3803 O O . SER B 1 227 ? 13.078 -17.5 -4.793 1 98.5 227 SER B O 1
ATOM 3805 N N . ASP B 1 228 ? 15.312 -17.203 -5.098 1 98.19 228 ASP B N 1
ATOM 3806 C CA . ASP B 1 228 ? 15.211 -15.758 -5.008 1 98.19 228 ASP B CA 1
ATOM 3807 C C . ASP B 1 228 ? 14.508 -15.18 -6.234 1 98.19 228 ASP B C 1
ATOM 3809 O O . ASP B 1 228 ? 14.703 -15.656 -7.355 1 98.19 228 ASP B O 1
ATOM 3813 N N . VAL B 1 229 ? 13.742 -14.18 -5.957 1 98.19 229 VAL B N 1
ATOM 3814 C CA . VAL B 1 229 ? 13.031 -13.516 -7.051 1 98.19 229 VAL B CA 1
ATOM 3815 C C . VAL B 1 229 ? 13.156 -12 -6.906 1 98.19 229 VAL B C 1
ATOM 3817 O O . VAL B 1 229 ? 13.344 -11.492 -5.801 1 98.19 229 VAL B O 1
ATOM 3820 N N . SER B 1 230 ? 13.102 -11.281 -8.023 1 97.56 230 SER B N 1
ATOM 3821 C CA . SER B 1 230 ? 12.992 -9.828 -8.109 1 97.56 230 SER B CA 1
ATOM 3822 C C . SER B 1 230 ? 11.812 -9.414 -8.969 1 97.56 230 SER B C 1
ATOM 3824 O O . SER B 1 230 ? 11.633 -9.922 -10.078 1 97.56 230 SER B O 1
ATOM 3826 N N . VAL B 1 231 ? 11.031 -8.586 -8.438 1 95.88 231 VAL B N 1
ATOM 3827 C CA . VAL B 1 231 ? 9.898 -8.031 -9.172 1 95.88 231 VAL B CA 1
ATOM 3828 C C . VAL B 1 231 ? 10.125 -6.539 -9.422 1 95.88 231 VAL B C 1
ATOM 3830 O O . VAL B 1 231 ? 10.492 -5.797 -8.508 1 95.88 231 VAL B O 1
ATOM 3833 N N . TYR B 1 232 ? 9.914 -6.137 -10.594 1 93.62 232 TYR B N 1
ATOM 3834 C CA . TYR B 1 232 ? 10.18 -4.754 -10.969 1 93.62 232 TYR B CA 1
ATOM 3835 C C . TYR B 1 232 ? 8.883 -3.982 -11.172 1 93.62 232 TYR B C 1
ATOM 3837 O O . TYR B 1 232 ? 7.828 -4.582 -11.391 1 93.62 232 TYR B O 1
ATOM 3845 N N . ALA B 1 233 ? 8.992 -2.705 -11.094 1 85 233 ALA B N 1
ATOM 3846 C CA . ALA B 1 233 ? 7.816 -1.844 -11.195 1 85 233 ALA B CA 1
ATOM 3847 C C . ALA B 1 233 ? 7.117 -2.023 -12.539 1 85 233 ALA B C 1
ATOM 3849 O O . ALA B 1 233 ? 7.773 -2.225 -13.562 1 85 233 ALA B O 1
ATOM 3850 N N . GLY B 1 234 ? 5.852 -1.863 -12.484 1 85.88 234 GLY B N 1
ATOM 3851 C CA . GLY B 1 234 ? 5.035 -2.055 -13.672 1 85.88 234 GLY B CA 1
ATOM 3852 C C . GLY B 1 234 ? 5.086 -0.878 -14.625 1 85.88 234 GLY B C 1
ATOM 3853 O O . GLY B 1 234 ? 5.43 0.237 -14.227 1 85.88 234 GLY B O 1
ATOM 3854 N N . GLU B 1 235 ? 4.832 -1.185 -15.852 1 87.69 235 GLU B N 1
ATOM 3855 C CA . GLU B 1 235 ? 4.668 -0.184 -16.906 1 87.69 235 GLU B CA 1
ATOM 3856 C C . GLU B 1 235 ? 3.299 -0.301 -17.562 1 87.69 235 GLU B C 1
ATOM 3858 O O . GLU B 1 235 ? 2.824 -1.407 -17.828 1 87.69 235 GLU B O 1
ATOM 3863 N N . LYS B 1 236 ? 2.73 0.803 -17.766 1 85.06 236 LYS B N 1
ATOM 3864 C CA . LYS B 1 236 ? 1.45 0.808 -18.469 1 85.06 236 LYS B CA 1
ATOM 3865 C C . LYS B 1 236 ? 1.648 0.631 -19.969 1 85.06 236 LYS B C 1
ATOM 3867 O O . LYS B 1 236 ? 2.506 1.284 -20.562 1 85.06 236 LYS B O 1
ATOM 3872 N N . LEU B 1 237 ? 0.926 -0.236 -20.484 1 84.12 237 LEU B N 1
ATOM 3873 C CA . LEU B 1 237 ? 1.045 -0.492 -21.906 1 84.12 237 LEU B CA 1
ATOM 3874 C C . LEU B 1 237 ? 0.006 0.302 -22.688 1 84.12 237 LEU B C 1
ATOM 3876 O O . LEU B 1 237 ? 0.208 0.607 -23.875 1 84.12 237 LEU B O 1
ATOM 3880 N N . THR B 1 238 ? -1.24 0.481 -22.109 1 68.88 238 THR B N 1
ATOM 3881 C CA . THR B 1 238 ? -2.295 1.225 -22.781 1 68.88 238 THR B CA 1
ATOM 3882 C C . THR B 1 238 ? -2.922 2.252 -21.844 1 68.88 238 THR B C 1
ATOM 3884 O O . THR B 1 238 ? -2.914 2.074 -20.625 1 68.88 238 THR B O 1
#

Foldseek 3Di:
DAQFQKKWWKFWKKKFKAFDDPVLCQQFAAPQKDFDAQVNTWIKIWIKIKTAQMDGSNHDDPPPHIWMKIWIKTKIWHADPNDIAIAIETLEMETQDVVCVVVCCVQAVHHYDHWDKDWDWDDDPQKIKIKIWTDFPNDIWIKIFIFGDDWDADDPSDPLNVVQPHFKYWGDGDPGWIKIKGKDDDGWTWTGTDDIDGQDQCCRPRNVSRRVCHVDRGPDIIITGTGMMGIHGIDTDD/DAQFQKKWWKFWKKKFKAWDDPVLCQQFDAPQKDFDAQVNTWIKIWIKIKTAQMDGSNHDDPPPHIWMKIWIKTKIWHADPNDIAIAIETLEMETQDVVCVVVCCVQAVHHYDHWDKDWDWDDDPQKIKIKIWTDFPNDIWIKIWIFGDDWDADDPSDPLNVVQPHFKYWGDGDPGWIKIKGKDDDGWTWTGTDDIDGQDQCCRVRNVSRRVCHVDRGPDIIITGTGMMGIHGIDTDD

Secondary structure (DSSP, 8-state):
-PPPSEEEEEEEEEEEEEEE-HHHHGGGPPTT-EE--BTTBEEEEEEEEEEEEEEETTBPPTT-SSEEEEEEEEEEEEEETTEEEEEEEEEEEEES-HHHHHHHHHHH---EEE--EEEEEEEETTEEEEEEEEEETTEEEEEEEEE-S--BPPPTTSHHHHHH---EEEE--TTS--EEEEEE-PPPPB--EEEEEEE--HHHHH-GGGGGGTTPPPSEEEEEEEEEEEE---EE--/-PPPSEEEEEEEEEEEEEEE-HHHHGGGPPTT-EE--BTTBEEEEEEEEEEEEEEETTBPPTT-SSEEEEEEEEEEEEEETTEEEEEEEEEEEEES-HHHHHHHHHHH---EEE--EEEEEEEETTEEEEEEEEEETTEEEEEEEEE-S--BPPPTTSHHHHHH---EEEE--TTS--EEEEEE-PPPPB--EEEEEEE--HHHHH-GGGGGGTTPPPSEEEEEEEEEEEE---EE--

Nearest PDB structures (foldseek):
  3cmb-assembly1_D  TM=6.297E-01  e=2.178E-11  Methanoculleus marisnigri JR1
  3c8w-assembly1_A  TM=7.123E-01  e=8.518E-09  Legionella pneumophila subsp. pneumophila str. Philadelphia 1
  3bh2-assembly1_A  TM=6.932E-01  e=1.773E-08  Clostridium acetobutylicum ATCC 824
  3bgt-assembly1_D  TM=7.175E-01  e=8.987E-08  Chromobacterium violaceum
  4jmd-assembly1_B  TM=6.447E-01  e=3.884E-09  Streptomyces hygroscopicus

InterPro domains:
  IPR018644 Protein of unknown function DUF2071 [PF09844] (7-228)
  IPR018644 Protein of unknown function DUF2071 [PTHR39186] (4-232)